Protein AF-A0A7V9LES1-F1 (afdb_monomer_lite)

Sequence (622 aa):
FSCVSGSADISASIRGNYKKPTYEASLALQRIELTPVGGDDTILEASSGLVKLANGSLGFTNVKVRVRDTHRDAAGSSPTGGKGGATPNATSCAGRQRGTAKDEAGELFIKGNIELDGLTPKSWALLVEGKLAGKMLGLLAKDQISQAPGLATIQGDLQLTGKGPRPTIAGTLVFDPPPPCGPDAAEGVECRKPGEQPRPITILPRLLRKEIAITGGTIEIETETANDQRAYKVTVVRDVQMSIGGEGTVTVLENGFVELRDGNPAKLNLRLDADSLAYQQPGKLDVLVNAKRVSISRRDEHANLEVSGRISVIDGFYRQDFEITEGIRSLGSNAPPVTPVWDASSLLGNAELSLLLDVRKFALKSNITSIDMSGENIVLTETPRDPRLSGSIRVDRGTFKLPGMRARFTRSGGQINFSRDQKAANPDLRVTSEADYRDLSGQDHVITLTIEGNVDALKWDLRTSTGYNKSQTVSLLLLGRNPEQLRRSLGDQILGSNINTIDPTTNPTQGFADQIVKDLAGDWVSDLLENSLTRVTGLDVLRLDVGFGSIGLRAEKRALENMNLIGNYEQTIRGNTVNVRGELKTTYDISVQGGYLGKNFNDPAEQDISDVSVKTVFRLLP

Radius of gyration: 39.77 Å; chains: 1; bounding box: 100×63×110 Å

Structure (mmCIF, N/CA/C/O backbone):
data_AF-A0A7V9LES1-F1
#
_entry.id   AF-A0A7V9LES1-F1
#
loop_
_atom_site.group_PDB
_atom_site.id
_atom_site.type_symbol
_atom_site.label_atom_id
_atom_site.label_alt_id
_atom_site.label_comp_id
_atom_site.label_asym_id
_atom_site.label_entity_id
_atom_site.label_seq_id
_atom_site.pdbx_PDB_ins_code
_atom_site.Cartn_x
_atom_site.Cartn_y
_atom_site.Cartn_z
_atom_site.occupancy
_atom_site.B_iso_or_equiv
_atom_site.auth_seq_id
_atom_site.auth_comp_id
_atom_site.auth_asym_id
_atom_site.auth_atom_id
_atom_site.pdbx_PDB_model_num
ATOM 1 N N . PHE A 1 1 ? -1.735 -12.755 31.430 1.00 79.56 1 PHE A N 1
ATOM 2 C CA . PHE A 1 1 ? -0.928 -11.586 31.831 1.00 79.56 1 PHE A CA 1
ATOM 3 C C . PHE A 1 1 ? 0.418 -12.081 32.329 1.00 79.56 1 PHE A C 1
ATOM 5 O O . PHE A 1 1 ? 0.445 -13.134 32.955 1.00 79.56 1 PHE A O 1
ATOM 12 N N . SER A 1 2 ? 1.510 -11.397 31.989 1.00 85.56 2 SER A N 1
ATOM 13 C CA . SER A 1 2 ? 2.863 -11.701 32.478 1.00 85.56 2 SER A CA 1
ATOM 14 C C . SER A 1 2 ? 3.075 -11.181 33.900 1.00 85.56 2 SER A C 1
ATOM 16 O O . SER A 1 2 ? 3.850 -11.761 34.653 1.00 85.56 2 SER A O 1
ATOM 18 N N . CYS A 1 3 ? 2.351 -10.126 34.283 1.00 88.25 3 CYS A N 1
ATOM 19 C CA . CYS A 1 3 ? 2.386 -9.560 35.623 1.00 88.25 3 CYS A CA 1
ATOM 20 C C . CYS A 1 3 ? 1.025 -8.970 36.013 1.00 88.25 3 CYS A C 1
ATOM 22 O O . CYS A 1 3 ? 0.294 -8.454 35.163 1.00 88.25 3 CYS A O 1
ATOM 24 N N . VAL A 1 4 ? 0.691 -9.073 37.299 1.00 91.31 4 VAL A N 1
ATOM 25 C CA . VAL A 1 4 ? -0.480 -8.457 37.932 1.00 91.31 4 VAL A CA 1
ATOM 26 C C . VAL A 1 4 ? -0.009 -7.849 39.250 1.00 91.31 4 VAL A C 1
ATOM 28 O O . VAL A 1 4 ? 0.558 -8.561 40.076 1.00 91.31 4 VAL A O 1
ATOM 31 N N . SER A 1 5 ? -0.227 -6.553 39.462 1.00 92.50 5 SER A N 1
ATOM 32 C CA . SER A 1 5 ? 0.110 -5.880 40.725 1.00 92.50 5 SER A CA 1
ATOM 33 C C . SER A 1 5 ? -0.943 -4.848 41.090 1.00 92.50 5 SER A C 1
ATOM 35 O O . SER A 1 5 ? -1.530 -4.245 40.202 1.00 92.50 5 SER A O 1
ATOM 37 N N . GLY A 1 6 ? -1.196 -4.625 42.377 1.00 91.69 6 GLY A N 1
ATOM 38 C CA . GLY A 1 6 ? -2.201 -3.651 42.785 1.00 91.69 6 GLY A CA 1
ATOM 39 C C . GLY A 1 6 ? -2.835 -3.922 44.138 1.00 91.69 6 GLY A C 1
ATOM 40 O O . GLY A 1 6 ? -2.433 -4.843 44.848 1.00 91.69 6 GLY A O 1
ATOM 41 N N . SER A 1 7 ? -3.850 -3.125 44.464 1.00 93.06 7 SER A N 1
ATOM 42 C CA . SER A 1 7 ? -4.723 -3.332 45.620 1.00 93.06 7 SER A CA 1
ATOM 43 C C . SER A 1 7 ? -6.195 -3.290 45.213 1.00 93.06 7 SER A C 1
ATOM 45 O O . SER A 1 7 ? -6.612 -2.538 44.323 1.00 93.06 7 SER A O 1
ATOM 47 N N . ALA A 1 8 ? -6.984 -4.131 45.875 1.00 94.75 8 ALA A N 1
ATOM 48 C CA . ALA A 1 8 ? -8.431 -4.151 45.775 1.00 94.75 8 ALA A CA 1
ATOM 49 C C . ALA A 1 8 ? -9.022 -4.718 47.068 1.00 94.75 8 ALA A C 1
ATOM 51 O O . ALA A 1 8 ? -8.454 -5.642 47.655 1.00 94.75 8 ALA A O 1
ATOM 52 N N . ASP A 1 9 ? -10.163 -4.179 47.485 1.00 95.38 9 ASP A N 1
ATOM 53 C CA . ASP A 1 9 ? -10.873 -4.664 48.663 1.00 95.38 9 ASP A CA 1
ATOM 54 C C . ASP A 1 9 ? -11.850 -5.757 48.242 1.00 95.38 9 ASP A C 1
ATOM 56 O O . ASP A 1 9 ? -12.701 -5.550 47.373 1.00 95.38 9 ASP A O 1
ATOM 60 N N . ILE A 1 10 ? -11.717 -6.933 48.854 1.00 95.81 10 ILE A N 1
ATOM 61 C CA . ILE A 1 10 ? -12.559 -8.094 48.572 1.00 95.81 10 ILE A CA 1
ATOM 62 C C . ILE A 1 10 ? -13.526 -8.279 49.733 1.00 95.81 10 ILE A C 1
ATOM 64 O O . ILE A 1 10 ? -13.107 -8.452 50.876 1.00 95.81 10 ILE A O 1
ATOM 68 N N . SER A 1 11 ? -14.821 -8.320 49.437 1.00 95.88 11 SER A N 1
ATOM 69 C CA . SER A 1 11 ? -15.821 -8.843 50.366 1.00 95.88 11 SER A CA 1
ATOM 70 C C . SER A 1 11 ? -16.558 -10.004 49.715 1.00 95.88 11 SER A C 1
ATOM 72 O O . SER A 1 11 ? -16.979 -9.915 48.566 1.00 95.88 11 SER A O 1
ATOM 74 N N . ALA A 1 12 ? -16.690 -11.117 50.431 1.00 96.00 12 ALA A N 1
ATOM 75 C CA . ALA A 1 12 ? -17.382 -12.301 49.945 1.00 96.00 12 ALA A CA 1
ATOM 76 C C . ALA A 1 12 ? -18.322 -12.835 51.024 1.00 96.00 12 ALA A C 1
ATOM 78 O O . ALA A 1 12 ? -17.980 -12.864 52.206 1.00 96.00 12 ALA A O 1
ATOM 79 N N . SER A 1 13 ? -19.511 -13.263 50.618 1.00 95.94 13 SER A N 1
ATOM 80 C CA . SER A 1 13 ? -20.484 -13.902 51.489 1.00 95.94 13 SER A CA 1
ATOM 81 C C . SER A 1 13 ? -21.188 -15.044 50.767 1.00 95.94 13 SER A C 1
ATOM 83 O O . SER A 1 13 ? -21.475 -14.978 49.572 1.00 95.94 13 SER A O 1
ATOM 85 N N . ILE A 1 14 ? -21.459 -16.108 51.516 1.00 94.19 14 ILE A N 1
ATOM 86 C CA . ILE A 1 14 ? -22.235 -17.257 51.060 1.00 94.19 14 ILE A CA 1
ATOM 87 C C . ILE A 1 14 ? -23.409 -17.395 52.024 1.00 94.19 14 ILE A C 1
ATOM 89 O O . ILE A 1 14 ? -23.234 -17.375 53.242 1.00 94.19 14 ILE A O 1
ATOM 93 N N . ARG A 1 15 ? -24.617 -17.487 51.477 1.00 93.94 15 ARG A N 1
ATOM 94 C CA . ARG A 1 15 ? -25.880 -17.623 52.213 1.00 93.94 15 ARG A CA 1
ATOM 95 C C . ARG A 1 15 ? -26.732 -18.725 51.572 1.00 93.94 15 ARG A C 1
ATOM 97 O O . ARG A 1 15 ? -26.421 -19.200 50.484 1.00 93.94 15 ARG A O 1
ATOM 104 N N . GLY A 1 16 ? -27.820 -19.126 52.226 1.00 92.50 16 GLY A N 1
ATOM 105 C CA . GLY A 1 16 ? -28.780 -20.097 51.682 1.00 92.50 16 GLY A CA 1
ATOM 106 C C . GLY A 1 16 ? -28.522 -21.554 52.084 1.00 92.50 16 GLY A C 1
ATOM 107 O O . GLY A 1 16 ? -27.711 -21.850 52.957 1.00 92.50 16 GLY A O 1
ATOM 108 N N . ASN A 1 17 ? -29.278 -22.474 51.479 1.00 92.81 17 ASN A N 1
ATOM 109 C CA . ASN A 1 17 ? -29.190 -23.913 51.751 1.00 92.81 17 ASN A CA 1
ATOM 110 C C . ASN A 1 17 ? -28.048 -24.539 50.933 1.00 92.81 17 ASN A C 1
ATOM 112 O O . ASN A 1 17 ? -27.853 -24.167 49.781 1.00 92.81 17 ASN A O 1
ATOM 116 N N . TYR A 1 18 ? -27.371 -25.551 51.481 1.00 88.06 18 TYR A N 1
ATOM 117 C CA . TYR A 1 18 ? -26.349 -26.359 50.802 1.00 88.06 18 TYR A CA 1
ATOM 118 C C . TYR A 1 18 ? -26.732 -26.820 49.381 1.00 88.06 18 TYR A C 1
ATOM 120 O O . TYR A 1 18 ? -25.879 -26.887 48.504 1.00 88.06 18 TYR A O 1
ATOM 128 N N . LYS A 1 19 ? -28.017 -27.098 49.117 1.00 91.25 19 LYS A N 1
ATOM 129 C CA . LYS A 1 19 ? -28.494 -27.500 47.779 1.00 91.25 19 LYS A CA 1
ATOM 130 C C . LYS A 1 19 ? -28.559 -26.352 46.760 1.00 91.25 19 LYS A C 1
ATOM 132 O O . LYS A 1 19 ? -28.609 -26.620 45.565 1.00 91.25 19 LYS A O 1
ATOM 137 N N . LYS A 1 20 ? -28.639 -25.100 47.221 1.00 89.06 20 LYS A N 1
ATOM 138 C CA . LYS A 1 20 ? -28.761 -23.876 46.409 1.00 89.06 20 LYS A CA 1
ATOM 139 C C . LYS A 1 20 ? -28.108 -22.695 47.151 1.00 89.06 20 LYS A C 1
ATOM 141 O O . LYS A 1 20 ? -28.832 -21.818 47.635 1.00 89.06 20 LYS A O 1
ATOM 146 N N . PRO A 1 21 ? -26.773 -22.690 47.317 1.00 90.75 21 PRO A N 1
ATOM 147 C CA . PRO A 1 21 ? -26.095 -21.585 47.974 1.00 90.75 21 PRO A CA 1
ATOM 148 C C . PRO A 1 21 ? -26.205 -20.332 47.100 1.00 90.75 21 PRO A C 1
ATOM 150 O O . PRO A 1 21 ? -25.960 -20.374 45.896 1.00 90.75 21 PRO A O 1
ATOM 153 N N . THR A 1 22 ? -26.562 -19.209 47.709 1.00 92.75 22 THR A N 1
ATOM 154 C CA . THR A 1 22 ? -26.436 -17.881 47.107 1.00 92.75 22 THR A CA 1
ATOM 155 C C . THR A 1 22 ? -25.081 -17.323 47.498 1.00 92.75 22 THR A C 1
ATOM 157 O O . THR A 1 22 ? -24.788 -17.210 48.690 1.00 92.75 22 THR A O 1
ATOM 160 N N . TYR A 1 23 ? -24.258 -16.983 46.519 1.00 93.75 23 TYR A N 1
ATOM 161 C CA . TYR A 1 23 ? -22.943 -16.405 46.754 1.00 93.75 23 TYR A CA 1
ATOM 162 C C . TYR A 1 23 ? -22.883 -15.002 46.168 1.00 93.75 23 TYR A C 1
ATOM 164 O O . TYR A 1 23 ? -23.429 -14.724 45.097 1.00 93.75 23 TYR A O 1
ATOM 172 N N . GLU A 1 24 ? -22.205 -14.128 46.893 1.00 96.00 24 GLU A N 1
ATOM 173 C CA . GLU A 1 24 ? -21.957 -12.749 46.515 1.00 96.00 24 GLU A CA 1
ATOM 174 C C . GLU A 1 24 ? -20.509 -12.422 46.863 1.00 96.00 24 GLU A C 1
ATOM 176 O O . GLU A 1 24 ? -20.100 -12.556 48.013 1.00 96.00 24 GLU A O 1
ATOM 181 N N . ALA A 1 25 ? -19.731 -12.002 45.876 1.00 96.50 25 ALA A N 1
ATOM 182 C CA . ALA A 1 25 ? -18.407 -11.443 46.057 1.00 96.50 25 ALA A CA 1
ATOM 183 C C . ALA A 1 25 ? -18.361 -10.067 45.395 1.00 96.50 25 ALA A C 1
ATOM 185 O O . ALA A 1 25 ? -18.914 -9.868 44.316 1.00 96.50 25 ALA A O 1
ATOM 186 N N . SER A 1 26 ? -17.710 -9.107 46.031 1.00 95.75 26 SER A N 1
ATOM 187 C CA . SER A 1 26 ? -17.464 -7.793 45.462 1.00 95.75 26 SER A CA 1
ATOM 188 C C . SER A 1 26 ? -15.995 -7.428 45.614 1.00 95.75 26 SER A C 1
ATOM 190 O O . SER A 1 26 ? -15.358 -7.748 46.618 1.00 95.75 26 SER A O 1
ATOM 192 N N . LEU A 1 27 ? -15.468 -6.811 44.567 1.00 95.88 27 LEU A N 1
ATOM 193 C CA . LEU A 1 27 ? -14.090 -6.396 44.410 1.00 95.88 27 LEU A CA 1
ATOM 194 C C . LEU A 1 27 ? -14.106 -4.895 44.119 1.00 95.88 27 LEU A C 1
ATOM 196 O O . LEU A 1 27 ? -14.433 -4.477 43.005 1.00 95.88 27 LEU A O 1
ATOM 200 N N . ALA A 1 28 ? -13.799 -4.087 45.130 1.00 96.31 28 ALA A N 1
ATOM 201 C CA . ALA A 1 28 ? -13.629 -2.651 44.965 1.00 96.31 28 ALA A CA 1
ATOM 202 C C . ALA A 1 28 ? -12.195 -2.380 44.499 1.00 96.31 28 ALA A C 1
ATOM 204 O O . ALA A 1 28 ? -11.227 -2.606 45.228 1.00 96.31 28 ALA A O 1
ATOM 205 N N . LEU A 1 29 ? -12.060 -1.942 43.251 1.00 95.00 29 LEU A N 1
ATOM 206 C CA . LEU A 1 29 ? -10.777 -1.699 42.607 1.00 95.00 29 LEU A CA 1
ATOM 207 C C . LEU A 1 29 ? -10.200 -0.378 43.115 1.00 95.00 29 LEU A C 1
ATOM 209 O O . LEU A 1 29 ? -10.855 0.659 43.004 1.00 95.00 29 LEU A O 1
ATOM 213 N N . GLN A 1 30 ? -8.975 -0.407 43.639 1.00 93.06 30 GLN A N 1
ATOM 214 C CA . GLN A 1 30 ? -8.244 0.811 44.002 1.00 93.06 30 GLN A CA 1
ATOM 215 C C . GLN A 1 30 ? -7.200 1.153 42.940 1.00 93.06 30 GLN A C 1
ATOM 217 O O . GLN A 1 30 ? -7.113 2.294 42.505 1.00 93.06 30 GLN A O 1
ATOM 222 N N . ARG A 1 31 ? -6.403 0.162 42.526 1.00 92.94 31 ARG A N 1
ATOM 223 C CA . ARG A 1 31 ? -5.469 0.256 41.399 1.00 92.94 31 ARG A CA 1
ATOM 224 C C . ARG A 1 31 ? -4.948 -1.135 41.086 1.00 92.94 31 ARG A C 1
ATOM 226 O O . ARG A 1 31 ? -4.116 -1.640 41.833 1.00 92.94 31 ARG A O 1
ATOM 233 N N . ILE A 1 32 ? -5.423 -1.748 40.008 1.00 93.81 32 ILE A N 1
ATOM 234 C CA . ILE A 1 32 ? -4.890 -3.022 39.513 1.00 93.81 32 ILE A CA 1
ATOM 235 C C . ILE A 1 32 ? -4.183 -2.773 38.190 1.00 93.81 32 ILE A C 1
ATOM 237 O O . ILE A 1 32 ? -4.807 -2.335 37.236 1.00 93.81 32 ILE A O 1
ATOM 241 N N . GLU A 1 33 ? -2.899 -3.081 38.126 1.00 93.56 33 GLU A N 1
ATOM 242 C CA . GLU A 1 33 ? -2.071 -3.028 36.927 1.00 93.56 33 GLU A CA 1
ATOM 243 C C . GLU A 1 33 ? -1.870 -4.440 36.378 1.00 93.56 33 GLU A C 1
ATOM 245 O O . GLU A 1 33 ? -1.522 -5.369 37.111 1.00 93.56 33 GLU A O 1
ATOM 250 N N . LEU A 1 34 ? -2.090 -4.592 35.077 1.00 91.88 34 LEU A N 1
ATOM 251 C CA . LEU A 1 34 ? -1.983 -5.840 34.340 1.00 91.88 34 LEU A CA 1
ATOM 252 C C . LEU A 1 34 ? -1.046 -5.636 33.149 1.00 91.88 34 LEU A C 1
ATOM 254 O O . LEU A 1 34 ? -1.276 -4.757 32.319 1.00 91.88 34 LEU A O 1
ATOM 258 N N . THR A 1 35 ? -0.038 -6.494 33.021 1.00 89.38 35 THR A N 1
ATOM 259 C CA . THR A 1 35 ? 0.857 -6.519 31.855 1.00 89.38 35 THR A CA 1
ATOM 260 C C . THR A 1 35 ? 0.488 -7.711 30.967 1.00 89.38 35 THR A C 1
ATOM 262 O O . THR A 1 35 ? 0.528 -8.859 31.430 1.00 89.38 35 THR A O 1
ATOM 265 N N . PRO A 1 36 ? 0.049 -7.506 29.713 1.00 85.00 36 PRO A N 1
ATOM 266 C CA . PRO A 1 36 ? -0.271 -8.591 28.789 1.00 85.00 36 PRO A CA 1
ATOM 267 C C . PRO A 1 36 ? 0.959 -9.452 28.481 1.00 85.00 36 PRO A C 1
ATOM 269 O O . PRO A 1 36 ? 2.089 -8.975 28.478 1.00 85.00 36 PRO A O 1
ATOM 272 N N . VAL A 1 37 ? 0.750 -10.740 28.196 1.00 81.25 37 VAL A N 1
ATOM 273 C CA . VAL A 1 37 ? 1.850 -11.601 27.725 1.00 81.25 37 VAL A CA 1
ATOM 274 C C . VAL A 1 37 ? 2.182 -11.200 26.287 1.00 81.25 37 VAL A C 1
ATOM 276 O O . VAL A 1 37 ? 1.292 -11.227 25.441 1.00 81.25 37 VAL A O 1
ATOM 279 N N . GLY A 1 38 ? 3.438 -10.832 26.017 1.00 72.50 38 GLY A N 1
ATOM 280 C CA . GLY A 1 38 ? 3.902 -10.400 24.692 1.00 72.50 38 GLY A CA 1
ATOM 281 C C . GLY A 1 38 ? 3.600 -8.938 24.340 1.00 72.50 38 GLY A C 1
ATOM 282 O O . GLY A 1 38 ? 3.850 -8.530 23.210 1.00 72.50 38 GLY A O 1
ATOM 283 N N . GLY A 1 39 ? 3.055 -8.162 25.282 1.00 64.25 39 GLY A N 1
ATOM 284 C CA . GLY A 1 39 ? 2.928 -6.710 25.178 1.00 64.25 39 GLY A CA 1
ATOM 285 C C . GLY A 1 39 ? 3.925 -6.059 26.122 1.00 64.25 39 GLY A C 1
ATOM 286 O O . GLY A 1 39 ? 3.520 -5.593 27.184 1.00 64.25 39 GLY A O 1
ATOM 287 N N . ASP A 1 40 ? 5.209 -6.081 25.762 1.00 65.12 40 ASP A N 1
ATOM 288 C CA . ASP A 1 40 ? 6.306 -5.740 26.682 1.00 65.12 40 ASP A CA 1
ATOM 289 C C . ASP A 1 40 ? 6.214 -4.304 27.238 1.00 65.12 40 ASP A C 1
ATOM 291 O O . ASP A 1 40 ? 6.753 -4.039 28.308 1.00 65.12 40 ASP A O 1
ATOM 295 N N . ASP A 1 41 ? 5.435 -3.424 26.591 1.00 77.69 41 ASP A N 1
ATOM 296 C CA . ASP A 1 41 ? 5.307 -2.007 26.958 1.00 77.69 41 ASP A CA 1
ATOM 297 C C . ASP A 1 41 ? 3.871 -1.509 27.219 1.00 77.69 41 ASP A C 1
ATOM 299 O O . ASP A 1 41 ? 3.626 -0.304 27.274 1.00 77.69 41 ASP A O 1
ATOM 303 N N . THR A 1 42 ? 2.878 -2.397 27.343 1.00 85.00 42 THR A N 1
ATOM 304 C CA . THR A 1 42 ? 1.486 -1.977 27.613 1.00 85.00 42 THR A CA 1
ATOM 305 C C . THR A 1 42 ? 1.060 -2.367 29.021 1.00 85.00 42 THR A C 1
ATOM 307 O O . THR A 1 42 ? 1.076 -3.544 29.375 1.00 85.00 42 THR A O 1
ATOM 310 N N . ILE A 1 43 ? 0.618 -1.393 29.816 1.00 89.19 43 ILE A N 1
ATOM 311 C CA . ILE A 1 43 ? 0.025 -1.630 31.137 1.00 89.19 43 ILE A CA 1
ATOM 312 C C . ILE A 1 43 ? -1.461 -1.294 31.071 1.00 89.19 43 ILE A C 1
ATOM 314 O O . ILE A 1 43 ? -1.840 -0.167 30.762 1.00 89.19 43 ILE A O 1
ATOM 318 N N . LEU A 1 44 ? -2.314 -2.262 31.397 1.00 91.75 44 LEU A N 1
ATOM 319 C CA . LEU A 1 44 ? -3.731 -2.016 31.640 1.00 91.75 44 LEU A CA 1
ATOM 320 C C . LEU A 1 44 ? -3.917 -1.740 33.131 1.00 91.75 44 LEU A C 1
ATOM 322 O O . LEU A 1 44 ? -3.652 -2.603 33.961 1.00 91.75 44 LEU A O 1
ATOM 326 N N . GLU A 1 45 ? -4.365 -0.545 33.482 1.00 93.44 45 GLU A N 1
ATOM 327 C CA . GLU A 1 45 ? -4.618 -0.127 34.856 1.00 93.44 45 GLU A CA 1
ATOM 328 C C . GLU A 1 45 ? -6.124 0.010 35.091 1.00 93.44 45 GLU A C 1
ATOM 330 O O . GLU A 1 45 ? -6.758 0.936 34.596 1.00 93.44 45 GLU A O 1
ATOM 335 N N . ALA A 1 46 ? -6.710 -0.864 35.900 1.00 94.06 46 ALA A N 1
ATOM 336 C CA . ALA A 1 46 ? -8.0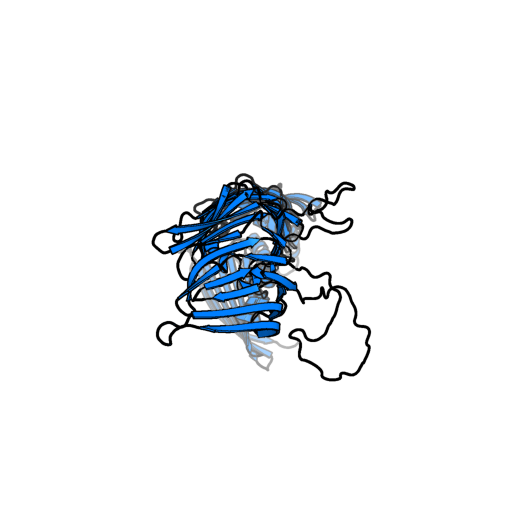44 -0.652 36.440 1.00 94.06 46 ALA A CA 1
ATOM 337 C C . ALA A 1 46 ? -7.943 0.256 37.679 1.00 94.06 46 ALA A C 1
ATOM 339 O O . ALA A 1 46 ? -7.620 -0.204 38.778 1.00 94.06 46 ALA A O 1
ATOM 340 N N . SER A 1 47 ? -8.149 1.562 37.487 1.00 91.25 47 SER A N 1
ATOM 341 C CA . SER A 1 47 ? -7.864 2.590 38.499 1.00 91.25 47 SER A CA 1
ATOM 342 C C . SER A 1 47 ? -8.978 2.788 39.525 1.00 91.25 47 SER A C 1
ATOM 344 O O . SER A 1 47 ? -8.758 3.431 40.540 1.00 91.25 47 SER A O 1
ATOM 346 N N . SER A 1 48 ? -10.199 2.346 39.226 1.00 94.81 48 SER A N 1
ATOM 347 C CA . SER A 1 48 ? -11.338 2.458 40.141 1.00 94.81 48 SER A CA 1
ATOM 348 C C . SER A 1 48 ? -12.520 1.622 39.661 1.00 94.81 48 SER A C 1
ATOM 350 O O . SER A 1 48 ? -12.566 1.200 38.504 1.00 94.81 48 SER A O 1
ATOM 352 N N . GLY A 1 49 ? -13.509 1.458 40.535 1.00 94.88 49 GLY A N 1
ATOM 353 C CA . GLY A 1 49 ? -14.813 0.877 40.221 1.00 94.88 49 GLY A CA 1
ATOM 354 C C . GLY A 1 49 ? -15.109 -0.369 41.042 1.00 94.88 49 GLY A C 1
ATOM 355 O O . GLY A 1 49 ? -14.278 -0.835 41.821 1.00 94.88 49 GLY A O 1
ATOM 356 N N . LEU A 1 50 ? -16.316 -0.899 40.877 1.00 96.31 50 LEU A N 1
ATOM 357 C CA . LEU A 1 50 ? -16.775 -2.086 41.590 1.00 96.31 50 LEU A CA 1
ATOM 358 C C . LEU A 1 50 ? -17.030 -3.217 40.598 1.00 96.31 50 LEU A C 1
ATOM 360 O O . LEU A 1 50 ? -17.798 -3.050 39.650 1.00 96.31 50 LEU A O 1
ATOM 364 N N . VAL A 1 51 ? -16.422 -4.373 40.852 1.00 96.50 51 VAL A N 1
ATOM 365 C CA . VAL A 1 51 ? -16.748 -5.629 40.171 1.00 96.50 51 VAL A CA 1
ATOM 366 C C . VAL A 1 51 ? -17.485 -6.520 41.161 1.00 96.50 51 VAL A C 1
ATOM 368 O O . VAL A 1 51 ? -16.986 -6.780 42.253 1.00 96.50 51 VAL A O 1
ATOM 371 N N . LYS A 1 52 ? -18.681 -6.985 40.812 1.00 96.69 52 LYS A N 1
ATOM 372 C CA . LYS A 1 52 ? -19.544 -7.766 41.702 1.00 96.69 52 LYS A CA 1
ATOM 373 C C . LYS A 1 52 ? -19.922 -9.089 41.053 1.00 96.69 52 LYS A C 1
ATOM 375 O O . LYS A 1 52 ? -20.580 -9.093 40.027 1.00 96.69 52 LYS A O 1
ATOM 380 N N . LEU A 1 53 ? -19.559 -10.207 41.668 1.00 96.00 53 LEU A N 1
ATOM 381 C CA . LEU A 1 53 ? -20.020 -11.540 41.296 1.00 96.00 53 LEU A CA 1
ATOM 382 C C . LEU A 1 53 ? -21.184 -11.940 42.209 1.00 96.00 53 LEU A C 1
ATOM 384 O O . LEU A 1 53 ? -20.977 -12.150 43.399 1.00 96.00 53 LEU A O 1
ATOM 388 N N . ALA A 1 54 ? -22.396 -12.076 41.682 1.00 95.38 54 ALA A N 1
ATOM 389 C CA . ALA A 1 54 ? -23.556 -12.508 42.457 1.00 95.38 54 ALA A CA 1
ATOM 390 C C . ALA A 1 54 ? -24.397 -13.513 41.669 1.00 95.38 54 ALA A C 1
ATOM 392 O O . ALA A 1 54 ? -24.846 -13.209 40.567 1.00 95.38 54 ALA A O 1
ATOM 393 N N . ASN A 1 55 ? -24.620 -14.700 42.244 1.00 92.00 55 ASN A N 1
ATOM 394 C CA . ASN A 1 55 ? -25.505 -15.739 41.693 1.00 92.00 55 ASN A CA 1
ATOM 395 C C . ASN A 1 55 ? -25.268 -16.039 40.198 1.00 92.00 55 ASN A C 1
ATOM 397 O O . ASN A 1 55 ? -26.211 -16.132 39.415 1.00 92.00 55 ASN A O 1
ATOM 401 N N . GLY A 1 56 ? -24.000 -16.153 39.800 1.00 92.94 56 GLY A N 1
ATOM 402 C CA . GLY A 1 56 ? -23.624 -16.425 38.412 1.00 92.94 56 GLY A CA 1
ATOM 403 C C . GLY A 1 56 ? -23.665 -15.205 37.494 1.00 92.94 56 GLY A C 1
ATOM 404 O O . GLY A 1 56 ? -23.640 -15.379 36.292 1.00 92.94 56 GLY A O 1
ATOM 405 N N . SER A 1 57 ? -23.714 -13.975 38.005 1.00 95.75 57 SER A N 1
ATOM 406 C CA . SER A 1 57 ? -23.586 -12.756 37.196 1.00 95.75 57 SER A CA 1
ATOM 407 C C . SER A 1 57 ? -22.414 -11.909 37.675 1.00 95.75 57 SER A C 1
ATOM 409 O O . SER A 1 57 ? -22.233 -11.733 38.878 1.00 95.75 57 SER A O 1
ATOM 411 N N . LEU A 1 58 ? -21.617 -11.400 36.739 1.00 96.69 58 LEU A N 1
ATOM 412 C CA . LEU A 1 58 ? -20.502 -10.490 36.962 1.00 96.69 58 LEU A CA 1
ATOM 413 C C . LEU A 1 58 ? -20.916 -9.072 36.546 1.00 96.69 58 LEU A C 1
ATOM 415 O O . LEU A 1 58 ? -20.971 -8.756 35.361 1.00 96.69 58 LEU A O 1
ATOM 419 N N . GLY A 1 59 ? -21.236 -8.226 37.520 1.00 96.19 59 GLY A N 1
ATOM 420 C CA . GLY A 1 59 ? -21.586 -6.821 37.340 1.00 96.19 59 GLY A CA 1
ATOM 421 C C . GLY A 1 59 ? -20.377 -5.891 37.433 1.00 96.19 59 GLY A C 1
ATOM 422 O O . GLY A 1 59 ? -19.484 -6.097 38.253 1.00 96.19 59 GLY A O 1
ATOM 423 N N . PHE A 1 60 ? -20.390 -4.837 36.626 1.00 97.25 60 PHE A N 1
ATOM 424 C CA . PHE A 1 60 ? -19.395 -3.773 36.568 1.00 97.25 60 PHE A CA 1
ATOM 425 C C . PHE A 1 60 ? -20.091 -2.443 36.856 1.00 97.25 60 PHE A C 1
ATOM 427 O O . PHE A 1 60 ? -21.062 -2.073 36.194 1.00 97.25 60 PHE A O 1
ATOM 434 N N . THR A 1 61 ? -19.608 -1.708 37.853 1.00 96.56 61 THR A N 1
ATOM 435 C CA . THR A 1 61 ? -20.116 -0.374 38.186 1.00 96.56 61 THR A CA 1
ATOM 436 C C . THR A 1 61 ? -18.976 0.627 38.110 1.00 96.56 61 THR A C 1
ATOM 438 O O . THR A 1 61 ? -18.120 0.669 38.995 1.00 96.56 61 THR A O 1
ATOM 441 N N . ASN A 1 62 ? -18.984 1.428 37.039 1.00 93.56 62 ASN A N 1
ATOM 442 C CA . ASN A 1 62 ? -18.005 2.482 36.767 1.00 93.56 62 ASN A CA 1
ATOM 443 C C . ASN A 1 62 ? -16.558 1.979 36.853 1.00 93.56 62 ASN A C 1
ATOM 445 O O . ASN A 1 62 ? -15.700 2.615 37.469 1.00 93.56 62 ASN A O 1
ATOM 449 N N . VAL A 1 63 ? -16.295 0.808 36.265 1.00 96.12 63 VAL A N 1
ATOM 450 C CA . VAL A 1 63 ? -14.939 0.266 36.208 1.00 96.12 63 VAL A CA 1
ATOM 451 C C . VAL A 1 63 ? -14.144 1.082 35.208 1.00 96.12 63 VAL A C 1
ATOM 453 O O . VAL A 1 63 ? -14.437 1.082 34.016 1.00 96.12 63 VAL A O 1
ATOM 456 N N . LYS A 1 64 ? -13.155 1.804 35.720 1.00 95.88 64 LYS A N 1
ATOM 457 C CA . LYS A 1 64 ? -12.310 2.696 34.941 1.00 95.88 64 LYS A CA 1
ATOM 458 C C . LYS A 1 64 ? -11.024 1.976 34.583 1.00 95.88 64 LYS A C 1
ATOM 460 O O . LYS A 1 64 ? -10.236 1.648 35.471 1.00 95.88 64 LYS A O 1
ATOM 465 N N . VAL A 1 65 ? -10.821 1.743 33.293 1.00 94.75 65 VAL A N 1
ATOM 466 C CA . VAL A 1 65 ? -9.640 1.076 32.746 1.00 94.75 65 VAL A CA 1
ATOM 467 C C . VAL A 1 65 ? -8.820 2.090 31.971 1.00 94.75 65 VAL A C 1
ATOM 469 O O . VAL A 1 65 ? -9.331 2.777 31.093 1.00 94.75 65 VAL A O 1
ATOM 472 N N . ARG A 1 66 ? -7.537 2.180 32.295 1.00 93.38 66 ARG A N 1
ATOM 473 C CA . ARG A 1 66 ? -6.556 3.012 31.616 1.00 93.38 66 ARG A CA 1
ATOM 474 C C . ARG A 1 66 ? -5.551 2.144 30.887 1.00 93.38 66 ARG A C 1
ATOM 476 O O . ARG A 1 66 ? -5.112 1.133 31.422 1.00 93.38 66 ARG A O 1
ATOM 483 N N . VAL A 1 67 ? -5.162 2.544 29.687 1.00 89.94 67 VAL A N 1
ATOM 484 C CA . VAL A 1 67 ? -4.110 1.870 28.916 1.00 89.94 67 VAL A CA 1
ATOM 485 C C . VAL A 1 67 ? -2.883 2.763 28.930 1.00 89.94 67 VAL A C 1
ATOM 487 O O . VAL A 1 67 ? -2.898 3.796 28.278 1.00 89.94 67 VAL A O 1
ATOM 490 N N . ARG A 1 68 ? -1.844 2.405 29.684 1.00 86.31 68 ARG A N 1
ATOM 491 C CA . ARG A 1 68 ? -0.589 3.164 29.746 1.00 86.31 68 ARG A CA 1
ATOM 492 C C . ARG A 1 68 ? 0.479 2.548 28.856 1.00 86.31 68 ARG A C 1
ATOM 494 O O . ARG A 1 68 ? 0.579 1.324 28.747 1.00 86.31 68 ARG A O 1
ATOM 501 N N . ASP A 1 69 ? 1.299 3.424 28.291 1.00 74.56 69 ASP A N 1
ATOM 502 C CA . ASP A 1 69 ? 2.524 3.073 27.588 1.00 74.56 69 ASP A CA 1
ATOM 503 C C . ASP A 1 69 ? 3.740 3.289 28.486 1.00 74.56 69 ASP A C 1
ATOM 505 O O . ASP A 1 69 ? 3.914 4.374 29.039 1.00 74.56 69 ASP A O 1
ATOM 509 N N . THR A 1 70 ? 4.593 2.278 28.616 1.00 69.88 70 THR A N 1
ATOM 510 C CA . THR A 1 70 ? 5.888 2.426 29.292 1.00 69.88 70 THR A CA 1
ATOM 511 C C . THR A 1 70 ? 7.037 2.731 28.340 1.00 69.88 70 THR A C 1
ATOM 513 O O . THR A 1 70 ? 8.134 3.036 28.818 1.00 69.88 70 THR A O 1
ATOM 516 N N . HIS A 1 71 ? 6.819 2.682 27.021 1.00 65.12 71 HIS A N 1
ATOM 517 C CA . HIS A 1 71 ? 7.860 2.978 26.048 1.00 65.12 71 HIS A CA 1
ATOM 518 C C . HIS A 1 71 ? 8.188 4.474 26.076 1.00 65.12 71 HIS A C 1
ATOM 520 O O . HIS A 1 71 ? 7.425 5.337 25.654 1.00 65.12 71 HIS A O 1
ATOM 526 N N . ARG A 1 72 ? 9.347 4.791 26.645 1.00 57.22 72 ARG A N 1
ATOM 527 C CA . ARG A 1 72 ? 9.897 6.143 26.680 1.00 57.22 72 ARG A CA 1
ATOM 528 C C . ARG A 1 72 ? 10.370 6.483 25.268 1.00 57.22 72 ARG A C 1
ATOM 530 O O . ARG A 1 72 ? 11.152 5.710 24.723 1.00 57.22 72 ARG A O 1
ATOM 537 N N . ASP A 1 73 ? 9.969 7.630 24.717 1.00 53.56 73 ASP A N 1
ATOM 538 C CA . ASP A 1 73 ? 10.541 8.182 23.480 1.00 53.56 73 ASP A CA 1
ATOM 539 C C . ASP A 1 73 ? 12.067 8.312 23.639 1.00 53.56 73 ASP A C 1
ATOM 541 O O . ASP A 1 73 ? 12.593 9.312 24.134 1.00 53.56 73 ASP A O 1
ATOM 545 N N . ALA A 1 74 ? 12.811 7.271 23.271 1.00 47.12 74 ALA A N 1
ATOM 546 C CA . ALA A 1 74 ? 14.253 7.169 23.486 1.00 47.12 74 ALA A CA 1
ATOM 547 C C . ALA A 1 74 ? 15.067 8.049 22.516 1.00 47.12 74 ALA A C 1
ATOM 549 O O . ALA A 1 74 ? 16.274 7.874 22.377 1.00 47.12 74 ALA A O 1
ATOM 550 N N . ALA A 1 75 ? 14.432 9.016 21.855 1.00 45.91 75 ALA A N 1
ATOM 551 C CA . ALA A 1 75 ? 15.037 9.818 20.800 1.00 45.91 75 ALA A CA 1
ATOM 552 C C . ALA A 1 75 ? 15.801 11.069 21.286 1.00 45.91 75 ALA A C 1
ATOM 554 O O . ALA A 1 75 ? 16.315 11.801 20.446 1.00 45.91 75 ALA A O 1
ATOM 555 N N . GLY A 1 76 ? 15.908 11.359 22.595 1.00 43.84 76 GLY A N 1
ATOM 556 C CA . GLY A 1 76 ? 16.339 12.707 23.016 1.00 43.84 76 GLY A CA 1
ATOM 557 C C . GLY A 1 76 ? 17.267 12.893 24.216 1.00 43.84 76 GLY A C 1
ATOM 558 O O . GLY A 1 76 ? 17.683 14.026 24.442 1.00 43.84 76 GLY A O 1
ATOM 559 N N . SER A 1 77 ? 17.629 11.875 25.003 1.00 42.00 77 SER A N 1
ATOM 560 C CA . SER A 1 77 ? 18.440 12.119 26.211 1.00 42.00 77 SER A CA 1
ATOM 561 C C . SER A 1 77 ? 19.674 11.228 26.298 1.00 42.00 77 SER A C 1
ATOM 563 O O . SER A 1 77 ? 19.582 10.052 26.646 1.00 42.00 77 SER A O 1
ATOM 565 N N . SER A 1 78 ? 20.832 11.831 26.019 1.00 41.22 78 SER A N 1
ATOM 566 C CA . SER A 1 78 ? 22.161 11.282 26.301 1.00 41.22 78 SER A CA 1
ATOM 567 C C . SER A 1 78 ? 22.297 10.930 27.795 1.00 41.22 78 SER A C 1
ATOM 569 O O . SER A 1 78 ? 21.899 11.738 28.640 1.00 41.22 78 SER A O 1
ATOM 571 N N . PRO A 1 79 ? 22.828 9.749 28.160 1.00 46.88 79 PRO A N 1
ATOM 572 C CA . PRO A 1 79 ? 22.902 9.323 29.550 1.00 46.88 79 PRO A CA 1
ATOM 573 C C . PRO A 1 79 ? 24.103 9.977 30.246 1.00 46.88 79 PRO A C 1
ATOM 575 O O . PRO A 1 79 ? 25.243 9.540 30.097 1.00 46.88 79 PRO A O 1
ATOM 578 N N . THR A 1 80 ? 23.865 11.009 31.055 1.00 46.59 80 THR A N 1
ATOM 579 C CA . THR A 1 80 ? 24.850 11.468 32.041 1.00 46.59 80 THR A CA 1
ATOM 580 C C . THR A 1 80 ? 24.839 10.528 33.247 1.00 46.59 80 THR A C 1
ATOM 582 O O . THR A 1 80 ? 23.820 10.309 33.901 1.00 46.59 80 THR A O 1
ATOM 585 N N . GLY A 1 81 ? 25.992 9.906 33.498 1.00 46.06 81 GLY A N 1
ATOM 586 C CA . GLY A 1 81 ? 26.172 8.858 34.496 1.00 46.06 81 GLY A CA 1
ATOM 587 C C . GLY A 1 81 ? 26.019 9.350 35.936 1.00 46.06 81 GLY A C 1
ATOM 588 O O . GLY A 1 81 ? 26.747 10.229 36.385 1.00 46.06 81 GLY A O 1
ATOM 589 N N . GLY A 1 82 ? 25.126 8.704 36.684 1.00 42.28 82 GLY A N 1
ATOM 590 C CA . GLY A 1 82 ? 25.040 8.804 38.138 1.00 42.28 82 GLY A CA 1
ATOM 591 C C . GLY A 1 82 ? 24.899 7.411 38.747 1.00 42.28 82 GLY A C 1
ATOM 592 O O . GLY A 1 82 ? 23.886 6.745 38.550 1.00 42.28 82 GLY A O 1
ATOM 593 N N . LYS A 1 83 ? 25.927 6.955 39.471 1.00 49.78 83 LYS A N 1
ATOM 594 C CA . LYS A 1 83 ? 25.895 5.720 40.269 1.00 49.78 83 LYS A CA 1
ATOM 595 C C . LYS A 1 83 ? 25.178 6.006 41.592 1.00 49.78 83 LYS A C 1
ATOM 597 O O . LYS A 1 83 ? 25.658 6.824 42.369 1.00 49.78 83 LYS A O 1
ATOM 602 N N . GLY A 1 84 ? 24.074 5.315 41.869 1.00 41.03 84 GLY A N 1
ATOM 603 C CA . GLY A 1 84 ? 23.373 5.369 43.156 1.00 41.03 84 GLY A CA 1
ATOM 604 C C . GLY A 1 84 ? 22.823 3.996 43.537 1.00 41.03 84 GLY A C 1
ATOM 605 O O . GLY A 1 84 ? 22.156 3.360 42.726 1.00 41.03 84 GLY A O 1
ATOM 606 N N . GLY A 1 85 ? 23.167 3.529 44.741 1.00 49.75 85 GLY A N 1
ATOM 607 C CA . GLY A 1 85 ? 22.924 2.174 45.242 1.00 49.75 85 GLY A CA 1
ATOM 608 C C . GLY A 1 85 ? 21.450 1.800 45.426 1.00 49.75 85 GLY A C 1
ATOM 609 O O . GLY A 1 85 ? 20.599 2.644 45.704 1.00 49.75 85 GLY A O 1
ATOM 610 N N . ALA A 1 86 ? 21.169 0.504 45.281 1.00 38.72 86 ALA A N 1
ATOM 611 C CA . ALA A 1 86 ? 19.838 -0.080 45.387 1.00 38.72 86 ALA A CA 1
ATOM 612 C C . ALA A 1 86 ? 19.648 -0.824 46.718 1.00 38.72 86 ALA A C 1
ATOM 614 O O . ALA A 1 86 ? 20.458 -1.672 47.087 1.00 38.72 86 ALA A O 1
ATOM 615 N N . THR A 1 87 ? 18.534 -0.547 47.395 1.00 44.41 87 THR A N 1
ATOM 616 C CA . THR A 1 87 ? 17.922 -1.415 48.411 1.00 44.41 87 THR A CA 1
ATOM 617 C C . THR A 1 87 ? 16.705 -2.136 47.808 1.00 44.41 87 THR A C 1
ATOM 619 O O . THR A 1 87 ? 15.988 -1.538 46.995 1.00 44.41 87 THR A O 1
ATOM 622 N N . PRO A 1 88 ? 16.442 -3.406 48.171 1.00 42.50 88 PRO A N 1
ATOM 623 C CA . PRO A 1 88 ? 15.346 -4.188 47.612 1.00 42.50 88 PRO A CA 1
ATOM 624 C C . PRO A 1 88 ? 14.064 -3.936 48.413 1.00 42.50 88 PRO A C 1
ATOM 626 O O . PRO A 1 88 ? 13.993 -4.279 49.585 1.00 42.50 88 PRO A O 1
ATOM 629 N N . ASN A 1 89 ? 13.044 -3.335 47.798 1.00 42.97 89 ASN A N 1
ATOM 630 C CA . ASN A 1 89 ? 11.691 -3.308 48.354 1.00 42.97 89 ASN A CA 1
ATOM 631 C C . ASN A 1 89 ? 10.655 -3.334 47.223 1.00 42.97 89 ASN A C 1
ATOM 633 O O . ASN A 1 89 ? 10.728 -2.508 46.316 1.00 42.97 89 ASN A O 1
ATOM 637 N N . ALA A 1 90 ? 9.715 -4.278 47.346 1.00 46.97 90 ALA A N 1
ATOM 638 C CA . ALA A 1 90 ? 8.491 -4.500 46.569 1.00 46.97 90 ALA A CA 1
ATOM 639 C C . ALA A 1 90 ? 8.622 -4.456 45.032 1.00 46.97 90 ALA A C 1
ATOM 641 O O . ALA A 1 90 ? 8.684 -3.401 44.403 1.00 46.97 90 ALA A O 1
ATOM 642 N N . THR A 1 91 ? 8.597 -5.645 44.435 1.00 52.38 91 THR A N 1
ATOM 643 C CA . THR A 1 91 ? 8.611 -5.926 42.996 1.00 52.38 91 THR A CA 1
ATOM 644 C C . THR A 1 91 ? 7.354 -5.358 42.317 1.00 52.38 91 THR A C 1
ATOM 646 O O . THR A 1 91 ? 6.319 -6.015 42.266 1.00 52.38 91 THR A O 1
ATOM 649 N N . SER A 1 92 ? 7.405 -4.117 41.824 1.00 60.06 92 SER A N 1
ATOM 650 C CA . SER A 1 92 ? 6.391 -3.587 40.901 1.00 60.06 92 SER A CA 1
ATOM 651 C C . SER A 1 92 ? 6.585 -4.187 39.508 1.00 60.06 92 SER A C 1
ATOM 653 O O . SER A 1 92 ? 7.726 -4.377 39.088 1.00 60.06 92 SER A O 1
ATOM 655 N N . CYS A 1 93 ? 5.492 -4.436 38.774 1.00 63.59 93 CYS A N 1
ATOM 656 C CA . CYS A 1 93 ? 5.542 -4.966 37.401 1.00 63.59 93 CYS A CA 1
ATOM 657 C C . CYS A 1 93 ? 6.384 -4.096 36.449 1.00 63.59 93 CYS A C 1
ATOM 659 O O . CYS A 1 93 ? 6.963 -4.603 35.495 1.00 63.59 93 CYS A O 1
ATOM 661 N N . ALA A 1 94 ? 6.505 -2.799 36.738 1.00 58.03 94 ALA A N 1
ATOM 662 C CA . ALA A 1 94 ? 7.441 -1.905 36.076 1.00 58.03 94 ALA A CA 1
ATOM 663 C C . ALA A 1 94 ? 8.770 -1.858 36.849 1.00 58.03 94 ALA A C 1
ATOM 665 O O . ALA A 1 94 ? 8.826 -1.353 37.977 1.00 58.03 94 ALA A O 1
ATOM 666 N N . GLY A 1 95 ? 9.859 -2.342 36.244 1.00 56.22 95 GLY A N 1
ATOM 667 C CA . GLY A 1 95 ? 11.212 -2.032 36.706 1.00 56.22 95 GLY A CA 1
ATOM 668 C C . GLY A 1 95 ? 11.393 -0.511 36.748 1.00 56.22 95 GLY A C 1
ATOM 669 O O . GLY A 1 95 ? 11.194 0.166 35.745 1.00 56.22 95 GLY A O 1
ATOM 670 N N . ARG A 1 96 ? 11.688 0.044 37.930 1.00 49.66 96 ARG A N 1
ATOM 671 C CA . ARG A 1 96 ? 11.723 1.491 38.218 1.00 49.66 96 ARG A CA 1
ATOM 672 C C . ARG A 1 96 ? 12.406 2.332 37.123 1.00 49.66 96 ARG A C 1
ATOM 674 O O . ARG A 1 96 ? 13.623 2.490 37.135 1.00 49.66 96 ARG A O 1
ATOM 681 N N . GLN A 1 97 ? 11.602 3.049 36.342 1.00 51.81 97 GLN A N 1
ATOM 682 C CA . GLN A 1 97 ? 11.867 4.441 35.974 1.00 51.81 97 GLN A CA 1
ATOM 683 C C . GLN A 1 97 ? 10.563 5.243 36.094 1.00 51.81 97 GLN A C 1
ATOM 685 O O . GLN A 1 97 ? 9.723 5.230 35.203 1.00 51.81 97 GLN A O 1
ATOM 690 N N . ARG A 1 98 ? 10.385 5.966 37.213 1.00 49.94 98 ARG A N 1
ATOM 691 C CA . ARG A 1 98 ? 9.371 7.032 37.335 1.00 49.94 98 ARG A CA 1
ATOM 692 C C . ARG A 1 98 ? 9.832 8.237 36.510 1.00 49.94 98 ARG A C 1
ATOM 694 O O . ARG A 1 98 ? 10.345 9.207 37.058 1.00 49.94 98 ARG A O 1
ATOM 701 N N . GLY A 1 99 ? 9.705 8.155 35.193 1.00 49.75 99 GLY A N 1
ATOM 702 C CA . GLY A 1 99 ? 9.642 9.345 34.354 1.00 49.75 99 GLY A CA 1
ATOM 703 C C . GLY A 1 99 ? 8.204 9.847 34.353 1.00 49.75 99 GLY A C 1
ATOM 704 O O . GLY A 1 99 ? 7.290 9.061 34.140 1.00 49.75 99 GLY A O 1
ATOM 705 N N . THR A 1 100 ? 7.979 11.136 34.596 1.00 50.25 100 THR A N 1
ATOM 706 C CA . THR A 1 100 ? 6.683 11.803 34.390 1.00 50.25 100 THR A CA 1
ATOM 707 C C . THR A 1 100 ? 6.410 11.976 32.891 1.00 50.25 100 THR A C 1
ATOM 709 O O . THR A 1 100 ? 6.243 13.101 32.413 1.00 50.25 100 THR A O 1
ATOM 712 N N . ALA A 1 101 ? 6.448 10.884 32.123 1.00 50.44 101 ALA A N 1
ATOM 713 C CA . ALA A 1 101 ? 5.949 10.904 30.759 1.00 50.44 101 ALA A CA 1
ATOM 714 C C . ALA A 1 101 ? 4.460 11.268 30.833 1.00 50.44 101 ALA A C 1
ATOM 716 O O . ALA A 1 101 ? 3.740 10.795 31.714 1.00 50.44 101 ALA A O 1
ATOM 717 N N . LYS A 1 102 ? 4.015 12.196 29.980 1.00 56.00 102 LYS A N 1
ATOM 718 C CA . LYS A 1 102 ? 2.591 12.515 29.836 1.00 56.00 102 LYS A CA 1
ATOM 719 C C . LYS A 1 102 ? 1.916 11.267 29.263 1.00 56.00 102 LYS A C 1
ATOM 721 O O . LYS A 1 102 ? 1.914 11.097 28.049 1.00 56.00 102 LYS A O 1
ATOM 726 N N . ASP A 1 103 ? 1.444 10.403 30.163 1.00 55.72 103 ASP A N 1
ATOM 727 C CA . ASP A 1 103 ? 0.871 9.090 29.868 1.00 55.72 103 ASP A CA 1
ATOM 728 C C . ASP A 1 103 ? -0.209 9.199 28.788 1.00 55.72 103 ASP A C 1
ATOM 730 O O . ASP A 1 103 ? -1.188 9.936 28.932 1.00 55.72 103 ASP A O 1
ATOM 734 N N . GLU A 1 104 ? -0.033 8.421 27.723 1.00 62.59 104 GLU A N 1
ATOM 735 C CA . GLU A 1 104 ? -1.000 8.208 26.646 1.00 62.59 104 GLU A CA 1
ATOM 736 C C . GLU A 1 104 ? -2.149 7.317 27.129 1.00 62.59 104 GLU A C 1
ATOM 738 O O . GLU A 1 104 ? -2.383 6.229 26.612 1.00 62.59 104 GLU A O 1
ATOM 743 N N . ALA A 1 105 ? -2.835 7.739 28.190 1.00 72.69 105 ALA A N 1
ATOM 744 C CA . ALA A 1 105 ? -3.848 6.920 28.826 1.00 72.69 105 ALA A CA 1
ATOM 745 C C . ALA A 1 105 ? -5.163 6.992 28.045 1.00 72.69 105 ALA A C 1
ATOM 747 O O . ALA A 1 105 ? -5.980 7.885 28.276 1.00 72.69 105 ALA A O 1
ATOM 748 N N . GLY A 1 106 ? -5.396 6.026 27.152 1.00 88.06 106 GLY A N 1
ATOM 749 C CA . GLY A 1 106 ? -6.771 5.694 26.771 1.00 88.06 106 GLY A CA 1
ATOM 750 C C . GLY A 1 106 ? -7.548 5.366 28.042 1.00 88.06 106 GLY A C 1
ATOM 751 O O . GLY A 1 106 ? -7.023 4.661 28.902 1.00 88.06 106 GLY A O 1
ATOM 752 N N . GLU A 1 107 ? -8.744 5.923 28.200 1.00 93.81 107 GLU A N 1
ATOM 753 C CA . GLU A 1 107 ? -9.546 5.809 29.416 1.00 93.81 107 GLU A CA 1
ATOM 754 C C . GLU A 1 107 ? -10.932 5.294 29.048 1.00 93.81 107 GLU A C 1
ATOM 756 O O . GLU A 1 107 ? -11.677 5.970 28.346 1.00 93.81 107 GLU A O 1
ATOM 761 N N . LEU A 1 108 ? -11.258 4.093 29.517 1.00 95.44 108 LEU A N 1
ATOM 762 C CA . LEU A 1 108 ? -12.526 3.423 29.275 1.00 95.44 108 LEU A CA 1
ATOM 763 C C . LEU A 1 108 ? -13.321 3.312 30.573 1.00 95.44 108 LEU A C 1
ATOM 765 O O . LEU A 1 108 ? -12.775 2.937 31.613 1.00 95.44 108 LEU A O 1
ATOM 769 N N . PHE A 1 109 ? -14.619 3.568 30.495 1.00 96.31 109 PHE A N 1
ATOM 770 C CA . PHE A 1 109 ? -15.571 3.353 31.576 1.00 96.31 109 PHE A CA 1
ATOM 771 C C . PHE A 1 109 ? -16.475 2.187 31.216 1.00 96.31 109 PHE A C 1
ATOM 773 O O . PHE A 1 109 ? -17.185 2.236 30.219 1.00 96.31 109 PHE A O 1
ATOM 780 N N . ILE A 1 110 ? -16.449 1.145 32.039 1.00 96.88 110 ILE A N 1
ATOM 781 C CA . ILE A 1 110 ? -17.207 -0.083 31.820 1.00 96.88 110 ILE A CA 1
ATOM 782 C C . ILE A 1 110 ? -18.334 -0.157 32.848 1.00 96.88 110 ILE A C 1
ATOM 784 O O . ILE A 1 110 ? -18.105 -0.072 34.064 1.00 96.88 110 ILE A O 1
ATOM 788 N N . LYS A 1 111 ? -19.558 -0.336 32.354 1.00 97.56 111 LYS A N 1
ATOM 789 C CA . LYS A 1 111 ? -20.778 -0.512 33.150 1.00 97.56 111 LYS A CA 1
ATOM 790 C C . LYS A 1 111 ? -21.567 -1.710 32.621 1.00 97.56 111 LYS A C 1
ATOM 792 O O . LYS A 1 111 ? -21.442 -2.064 31.453 1.00 97.56 111 LYS A O 1
ATOM 797 N N . GLY A 1 112 ? -22.396 -2.314 33.468 1.00 97.12 112 GLY A N 1
ATOM 798 C CA . GLY A 1 112 ? -23.334 -3.368 33.069 1.00 97.12 112 GLY A CA 1
ATOM 799 C C . GLY A 1 112 ? -23.017 -4.728 33.683 1.00 97.12 112 GLY A C 1
ATOM 800 O O . GLY A 1 112 ? -22.430 -4.791 34.761 1.00 97.12 112 GLY A O 1
ATOM 801 N N . ASN A 1 113 ? -23.422 -5.824 33.041 1.00 97.06 113 ASN A N 1
ATOM 802 C CA . ASN A 1 113 ? -23.241 -7.173 33.580 1.00 97.06 113 ASN A CA 1
ATOM 803 C C . ASN A 1 113 ? -22.970 -8.244 32.514 1.00 97.06 113 ASN A C 1
ATOM 805 O O . ASN A 1 113 ? -23.381 -8.133 31.362 1.00 97.06 113 ASN A O 1
ATOM 809 N N . ILE A 1 114 ? -22.299 -9.314 32.940 1.00 97.25 114 ILE A N 1
ATOM 810 C CA . ILE A 1 114 ? -22.115 -10.559 32.192 1.00 97.25 114 ILE A CA 1
ATOM 811 C C . ILE A 1 114 ? -22.746 -11.682 33.014 1.00 97.25 114 ILE A C 1
ATOM 813 O O . ILE A 1 114 ? -22.280 -11.974 34.113 1.00 97.25 114 ILE A O 1
ATOM 817 N N . GLU A 1 115 ? -23.785 -12.335 32.504 1.00 97.38 115 GLU A N 1
ATOM 818 C CA . GLU A 1 115 ? -24.260 -13.579 33.114 1.00 97.38 115 GLU A CA 1
ATOM 819 C C . GLU A 1 115 ? -23.317 -14.718 32.738 1.00 97.38 115 GLU A C 1
ATOM 821 O O . GLU A 1 115 ? -22.852 -14.806 31.604 1.00 97.38 115 GLU A O 1
ATOM 826 N N . LEU A 1 116 ? -23.060 -15.613 33.678 1.00 96.62 116 LEU A N 1
ATOM 827 C CA . LEU A 1 116 ? -22.135 -16.727 33.578 1.00 96.62 116 LEU A CA 1
ATOM 828 C C . LEU A 1 116 ? -22.888 -18.045 33.774 1.00 96.62 116 LEU A C 1
ATOM 830 O O . LEU A 1 116 ? -23.765 -18.168 34.630 1.00 96.62 116 LEU A O 1
ATOM 834 N N . ASP A 1 117 ? -22.492 -19.048 33.003 1.00 94.75 117 ASP A N 1
ATOM 835 C CA . ASP A 1 117 ? -22.742 -20.457 33.278 1.00 94.75 117 ASP A CA 1
ATOM 836 C C . ASP A 1 117 ? -21.398 -21.100 33.650 1.00 94.75 117 ASP A C 1
ATOM 838 O O . ASP A 1 117 ? -20.497 -21.264 32.816 1.00 94.75 117 ASP A O 1
ATOM 842 N N . GLY A 1 118 ? -21.187 -21.319 34.949 1.00 90.69 118 GLY A N 1
ATOM 843 C CA . GLY A 1 118 ? -19.863 -21.605 35.500 1.00 90.69 118 GLY A CA 1
ATOM 844 C C . GLY A 1 118 ? -18.892 -20.434 35.295 1.00 90.69 118 GLY A C 1
ATOM 845 O O . GLY A 1 118 ? -19.070 -19.366 35.876 1.00 90.69 118 GLY A O 1
ATOM 846 N N . LEU A 1 119 ? -17.854 -20.645 34.479 1.00 90.12 119 LEU A N 1
ATOM 847 C CA . LEU A 1 119 ? -16.882 -19.613 34.077 1.00 90.12 119 LEU A CA 1
ATOM 848 C C . LEU A 1 119 ? -17.110 -19.106 32.647 1.00 90.12 119 LEU A C 1
ATOM 850 O O . LEU A 1 119 ? -16.358 -18.262 32.162 1.00 90.12 119 LEU A O 1
ATOM 854 N N . THR A 1 120 ? -18.119 -19.636 31.955 1.00 94.69 120 THR A N 1
ATOM 855 C CA . THR A 1 120 ? -18.402 -19.275 30.566 1.00 94.69 120 THR A CA 1
ATOM 856 C C . THR A 1 120 ? -19.467 -18.184 30.503 1.00 94.69 120 THR A C 1
ATOM 858 O O . THR A 1 120 ? -20.500 -18.316 31.158 1.00 94.69 120 THR A O 1
ATOM 861 N N . PRO A 1 121 ? -19.260 -17.103 29.734 1.00 96.12 121 PRO A N 1
ATOM 862 C CA . PRO A 1 121 ? -20.302 -16.110 29.512 1.00 96.12 121 PRO A CA 1
ATOM 863 C C . PRO A 1 121 ? -21.540 -16.725 28.852 1.00 96.12 121 PRO A C 1
ATOM 865 O O . PRO A 1 121 ? -21.455 -17.386 27.816 1.00 96.12 121 PRO A O 1
ATOM 868 N N . LYS A 1 122 ? -22.695 -16.489 29.468 1.00 96.75 122 LYS A N 1
ATOM 869 C CA . LYS A 1 122 ? -24.025 -16.890 29.010 1.00 96.75 122 LYS A CA 1
ATOM 870 C C . LYS A 1 122 ? -24.768 -15.730 28.358 1.00 96.75 122 LYS A C 1
ATOM 872 O O . LYS A 1 122 ? -25.463 -15.939 27.363 1.00 96.75 122 LYS A O 1
ATOM 877 N N . SER A 1 123 ? -24.651 -14.523 28.901 1.00 97.19 123 SER A N 1
ATOM 878 C CA . SER A 1 123 ? -25.211 -13.319 28.290 1.00 97.19 123 SER A CA 1
ATOM 879 C C . SER A 1 123 ? -24.390 -12.084 28.639 1.00 97.19 123 SER A C 1
ATOM 881 O O . SER A 1 123 ? -23.678 -12.053 29.642 1.00 97.19 123 SER A O 1
ATOM 883 N N . TRP A 1 124 ? -24.476 -11.082 27.774 1.00 97.62 124 TRP A N 1
ATOM 884 C CA . TRP A 1 124 ? -23.724 -9.841 27.842 1.00 97.62 124 TRP A CA 1
ATOM 885 C C . TRP A 1 124 ? -24.699 -8.669 27.852 1.00 97.62 124 TRP A C 1
ATOM 887 O O . TRP A 1 124 ? -25.663 -8.646 27.083 1.00 97.62 124 TRP A O 1
ATOM 897 N N . ALA A 1 125 ? -24.433 -7.699 28.714 1.00 97.69 125 ALA A N 1
ATOM 898 C CA . ALA A 1 125 ? -25.111 -6.415 28.763 1.00 97.69 125 ALA A CA 1
ATOM 899 C C . ALA A 1 125 ? -24.126 -5.370 29.301 1.00 97.69 125 ALA A C 1
ATOM 901 O O . ALA A 1 125 ? -24.285 -4.881 30.418 1.00 97.69 125 ALA A O 1
ATOM 902 N N . LEU A 1 126 ? -23.058 -5.095 28.546 1.00 97.88 126 LEU A N 1
ATOM 903 C CA . LEU A 1 126 ? -22.043 -4.106 28.908 1.00 97.88 126 LEU A CA 1
ATOM 904 C C . LEU A 1 126 ? -22.137 -2.861 28.031 1.00 97.88 126 LEU A C 1
ATOM 906 O O . LEU A 1 126 ? -22.423 -2.945 26.838 1.00 97.88 126 LEU A O 1
ATOM 910 N N . LEU A 1 127 ? -21.816 -1.728 28.640 1.00 97.69 127 LEU A N 1
ATOM 911 C CA . LEU A 1 127 ? -21.631 -0.436 27.996 1.00 97.69 127 LEU A CA 1
ATOM 912 C C . LEU A 1 127 ? -20.201 0.024 28.267 1.00 97.69 127 LEU A C 1
ATOM 914 O O . LEU A 1 127 ? -19.734 -0.036 29.412 1.00 97.69 127 LEU A O 1
ATOM 918 N N . VAL A 1 128 ? -19.508 0.441 27.210 1.00 97.19 128 VAL A N 1
ATOM 919 C CA . VAL A 1 128 ? -18.137 0.944 27.274 1.00 97.19 128 VAL A CA 1
ATOM 920 C C . VAL A 1 128 ? -18.091 2.344 26.680 1.00 97.19 128 VAL A C 1
ATOM 922 O O . VAL A 1 128 ? -18.365 2.537 25.503 1.00 97.19 128 VAL A O 1
ATOM 925 N N . GLU A 1 129 ? -17.708 3.312 27.498 1.00 96.75 129 GLU A N 1
ATOM 926 C CA . GLU A 1 129 ? -17.606 4.729 27.137 1.00 96.75 129 GLU A CA 1
ATOM 927 C C . GLU A 1 129 ? -16.146 5.190 27.227 1.00 96.75 129 GLU A C 1
ATOM 929 O O . GLU A 1 129 ? -15.354 4.616 27.980 1.00 96.75 129 GLU A O 1
ATOM 934 N N . GLY A 1 130 ? -15.788 6.264 26.522 1.00 95.00 130 GLY A N 1
ATOM 935 C CA . GLY A 1 130 ? -14.505 6.951 26.694 1.00 95.00 130 GLY A CA 1
ATOM 936 C C . GLY A 1 130 ? -13.579 6.861 25.483 1.00 95.00 130 GLY A C 1
ATOM 937 O O . GLY A 1 130 ? -14.016 6.988 24.343 1.00 95.00 130 GLY A O 1
ATOM 938 N N . LYS A 1 131 ? -12.275 6.708 25.728 1.00 93.94 131 LYS A N 1
ATOM 939 C CA . LYS A 1 131 ? -11.219 6.785 24.711 1.00 93.94 131 LYS A CA 1
ATOM 940 C C . LYS A 1 131 ? -10.486 5.465 24.548 1.00 93.94 131 LYS A C 1
ATOM 942 O O . LYS A 1 131 ? -9.845 4.965 25.474 1.00 93.94 131 LYS A O 1
ATOM 947 N N . LEU A 1 132 ? -10.523 4.946 23.331 1.00 93.31 132 LEU A N 1
ATOM 948 C CA . LEU A 1 132 ? -9.819 3.753 22.907 1.00 93.31 132 LEU A CA 1
ATOM 949 C C . LEU A 1 132 ? -8.360 4.103 22.587 1.00 93.31 132 LEU A C 1
ATOM 951 O O . LEU A 1 132 ? -8.085 4.839 21.642 1.00 93.31 132 LEU A O 1
ATOM 955 N N . ALA A 1 133 ? -7.412 3.559 23.349 1.00 92.81 133 ALA A N 1
ATOM 956 C CA . ALA A 1 133 ? -6.005 3.619 22.968 1.00 92.81 133 ALA A CA 1
ATOM 957 C C . ALA A 1 133 ? -5.734 2.706 21.769 1.00 92.81 133 ALA A C 1
ATOM 959 O O . ALA A 1 133 ? -6.059 1.515 21.815 1.00 92.81 133 ALA A O 1
ATOM 960 N N . GLY A 1 134 ? -5.055 3.231 20.745 1.00 91.00 134 GLY A N 1
ATOM 961 C CA . GLY A 1 134 ? -4.627 2.458 19.577 1.00 91.00 134 GLY A CA 1
ATOM 962 C C . GLY A 1 134 ? -3.823 1.215 19.969 1.00 91.00 134 GLY A C 1
ATOM 963 O O . GLY A 1 134 ? -3.937 0.180 19.321 1.00 91.00 134 GLY A O 1
ATOM 964 N N . LYS A 1 135 ? -3.094 1.248 21.097 1.00 88.94 135 LYS A N 1
ATOM 965 C CA . LYS A 1 135 ? -2.268 0.126 21.571 1.00 88.94 135 LYS A CA 1
ATOM 966 C C . LYS A 1 135 ? -3.067 -1.136 21.851 1.00 88.94 135 LYS A C 1
ATOM 968 O O . LYS A 1 135 ? -2.521 -2.233 21.758 1.00 88.94 135 LYS A O 1
ATOM 973 N N . MET A 1 136 ? -4.363 -1.009 22.129 1.00 89.06 136 MET A N 1
ATOM 974 C CA . MET A 1 136 ? -5.228 -2.180 22.236 1.00 89.06 136 MET A CA 1
ATOM 975 C C . MET A 1 136 ? -5.331 -2.947 20.911 1.00 89.06 136 MET A C 1
ATOM 977 O O . MET A 1 136 ? -5.451 -4.168 20.944 1.00 89.06 136 MET A O 1
ATOM 981 N N . LEU A 1 137 ? -5.168 -2.293 19.754 1.00 86.19 137 LEU A N 1
ATOM 982 C CA . LEU A 1 137 ? -5.048 -2.971 18.458 1.00 86.19 137 LEU A CA 1
ATOM 983 C C . LEU A 1 137 ? -3.801 -3.859 18.396 1.00 86.19 137 LEU A C 1
ATOM 985 O O . LEU A 1 137 ? -3.862 -4.952 17.843 1.00 86.19 137 LEU A O 1
ATOM 989 N N . GLY A 1 138 ? -2.693 -3.443 19.015 1.00 83.06 138 GLY A N 1
ATOM 990 C CA . GLY A 1 138 ? -1.485 -4.267 19.125 1.00 83.06 138 GLY A CA 1
ATOM 991 C C . GLY A 1 138 ? -1.699 -5.540 19.952 1.00 83.06 138 GLY A C 1
ATOM 992 O O . GLY A 1 138 ? -1.092 -6.567 19.664 1.00 83.06 138 GLY A O 1
ATOM 993 N N . LEU A 1 139 ? -2.606 -5.509 20.937 1.00 83.69 139 LEU A N 1
ATOM 994 C CA . LEU A 1 139 ? -2.975 -6.691 21.727 1.00 83.69 139 LEU A CA 1
ATOM 995 C C . LEU A 1 139 ? -3.893 -7.641 20.951 1.00 83.69 139 LEU A C 1
ATOM 997 O O . LEU A 1 139 ? -3.766 -8.858 21.077 1.00 83.69 139 LEU A O 1
ATOM 1001 N N . LEU A 1 140 ? -4.809 -7.087 20.153 1.00 83.81 140 LEU A N 1
ATOM 1002 C CA . LEU A 1 140 ? -5.789 -7.855 19.380 1.00 83.81 140 LEU A CA 1
ATOM 1003 C C . LEU A 1 140 ? -5.212 -8.416 18.073 1.00 83.81 140 LEU A C 1
ATOM 1005 O O . LEU A 1 140 ? -5.630 -9.480 17.628 1.00 83.81 140 LEU A O 1
ATOM 1009 N N . ALA A 1 141 ? -4.243 -7.723 17.473 1.00 85.25 141 ALA A N 1
ATOM 1010 C CA . ALA A 1 141 ? -3.685 -8.032 16.160 1.00 85.25 141 ALA A CA 1
ATOM 1011 C C . ALA A 1 141 ? -2.147 -8.006 16.167 1.00 85.25 141 ALA A C 1
ATOM 1013 O O . ALA A 1 141 ? -1.516 -7.460 15.260 1.00 85.25 141 ALA A O 1
ATOM 1014 N N . LYS A 1 142 ? -1.534 -8.623 17.186 1.00 84.19 142 LYS A N 1
ATOM 1015 C CA . LYS A 1 142 ? -0.072 -8.651 17.407 1.00 84.19 142 LYS A CA 1
ATOM 1016 C C . LYS A 1 142 ? 0.749 -9.086 16.185 1.00 84.19 142 LYS A C 1
ATOM 1018 O O . LYS A 1 142 ? 1.876 -8.623 15.997 1.00 84.19 142 LYS A O 1
ATOM 1023 N N . ASP A 1 143 ? 0.183 -9.964 15.356 1.00 85.00 143 ASP A N 1
ATOM 1024 C CA . ASP A 1 143 ? 0.843 -10.545 14.183 1.00 85.00 143 ASP A CA 1
ATOM 1025 C C . ASP A 1 143 ? 0.724 -9.641 12.945 1.00 85.00 143 ASP A C 1
ATOM 1027 O O . ASP A 1 143 ? 1.463 -9.815 11.982 1.00 85.00 143 ASP A O 1
ATOM 1031 N N . GLN A 1 144 ? -0.165 -8.643 12.980 1.00 86.06 144 GLN A N 1
ATOM 1032 C CA . GLN A 1 144 ? -0.416 -7.711 11.875 1.00 86.06 144 GLN A CA 1
ATOM 1033 C C . GLN A 1 144 ? 0.124 -6.307 12.166 1.00 86.06 144 GLN A C 1
ATOM 1035 O O . GLN A 1 144 ? 0.617 -5.630 11.264 1.00 86.06 144 GLN A O 1
ATOM 1040 N N . ILE A 1 145 ? 0.077 -5.878 13.428 1.00 88.50 145 ILE A N 1
ATOM 1041 C CA . ILE A 1 145 ? 0.432 -4.529 13.873 1.00 88.50 145 ILE A CA 1
ATOM 1042 C C . ILE A 1 145 ? 1.628 -4.621 14.820 1.00 88.50 145 ILE A C 1
ATOM 1044 O O . ILE A 1 145 ? 1.594 -5.361 15.802 1.00 88.50 145 ILE A O 1
ATOM 1048 N N . SER A 1 146 ? 2.699 -3.876 14.536 1.00 87.81 146 SER A N 1
ATOM 1049 C CA . SER A 1 146 ? 3.837 -3.774 15.458 1.00 87.81 146 SER A CA 1
ATOM 1050 C C . SER A 1 146 ? 3.624 -2.699 16.514 1.00 87.81 146 SER A C 1
ATOM 1052 O O . SER A 1 146 ? 4.028 -2.883 17.657 1.00 87.81 146 SER A O 1
ATOM 1054 N N . GLN A 1 147 ? 3.009 -1.576 16.138 1.00 88.62 147 GLN A N 1
ATOM 1055 C CA . GLN A 1 147 ? 2.754 -0.441 17.022 1.00 88.62 147 GLN A CA 1
ATOM 1056 C C . GLN A 1 147 ? 1.453 0.243 16.623 1.00 88.62 147 GLN A C 1
ATOM 1058 O O . GLN A 1 147 ? 1.123 0.288 15.437 1.00 88.62 147 GLN A O 1
ATOM 1063 N N . ALA A 1 148 ? 0.739 0.781 17.610 1.00 91.06 148 ALA A N 1
ATOM 1064 C CA . ALA A 1 148 ? -0.418 1.617 17.343 1.00 91.06 148 ALA A CA 1
ATOM 1065 C C . ALA A 1 148 ? -0.628 2.716 18.407 1.00 91.06 148 ALA A C 1
ATOM 1067 O O . ALA A 1 148 ? -1.482 2.554 19.271 1.00 91.06 148 ALA A O 1
ATOM 1068 N N . PRO A 1 149 ? 0.177 3.791 18.465 1.00 90.69 149 PRO A N 1
ATOM 1069 C CA . PRO A 1 149 ? -0.062 4.874 19.419 1.00 90.69 149 PRO A CA 1
ATOM 1070 C C . PRO A 1 149 ? -1.278 5.729 19.020 1.00 90.69 149 PRO A C 1
ATOM 1072 O O . PRO A 1 149 ? -1.847 5.571 17.941 1.00 90.69 149 PRO A O 1
ATOM 1075 N N . GLY A 1 150 ? -1.685 6.639 19.905 1.00 90.75 150 GLY A N 1
ATOM 1076 C CA . GLY A 1 150 ? -2.815 7.547 19.677 1.00 90.75 150 GLY A CA 1
ATOM 1077 C C . GLY A 1 150 ? -4.154 7.054 20.232 1.00 90.75 150 GLY A C 1
ATOM 1078 O O . GLY A 1 150 ? -4.248 5.985 20.842 1.00 90.75 150 GLY A O 1
ATOM 1079 N N . LEU A 1 151 ? -5.192 7.880 20.068 1.00 92.62 151 LEU A N 1
ATOM 1080 C CA . LEU A 1 151 ? -6.498 7.707 20.711 1.00 92.62 151 LEU A CA 1
ATOM 1081 C C . LEU A 1 151 ? -7.649 7.863 19.706 1.00 92.62 151 LEU A C 1
ATOM 1083 O O . LEU A 1 151 ? -7.605 8.739 18.849 1.00 92.62 151 LEU A O 1
ATOM 1087 N N . ALA A 1 152 ? -8.698 7.058 19.868 1.00 94.88 152 ALA A N 1
ATOM 1088 C CA . ALA A 1 152 ? -10.010 7.269 19.255 1.00 94.88 152 ALA A CA 1
ATOM 1089 C C . ALA A 1 152 ? -11.051 7.473 20.348 1.00 94.88 152 ALA A C 1
ATOM 1091 O O . ALA A 1 152 ? -10.965 6.866 21.417 1.00 94.88 152 ALA A O 1
ATOM 1092 N N . THR A 1 153 ? -12.059 8.287 20.070 1.00 95.50 153 THR A N 1
ATOM 1093 C CA . THR A 1 153 ? -13.158 8.539 21.001 1.00 95.50 153 THR A CA 1
ATOM 1094 C C . THR A 1 153 ? -14.341 7.648 20.648 1.00 95.50 153 THR A C 1
ATOM 1096 O O . THR A 1 153 ? -14.736 7.566 19.487 1.00 95.50 153 THR A O 1
ATOM 1099 N N . ILE A 1 154 ? -14.921 6.983 21.644 1.00 96.44 154 ILE A N 1
ATOM 1100 C CA . ILE A 1 154 ? -16.200 6.288 21.509 1.00 96.44 154 ILE A CA 1
ATOM 1101 C C . ILE A 1 154 ? -17.297 7.352 21.586 1.00 96.44 154 ILE A C 1
ATOM 1103 O O . ILE A 1 154 ? -17.404 8.066 22.583 1.00 96.44 154 ILE A O 1
ATOM 1107 N N . GLN A 1 155 ? -18.090 7.493 20.526 1.00 95.94 155 GLN A N 1
ATOM 1108 C CA . GLN A 1 155 ? -19.215 8.421 20.511 1.00 95.94 155 GLN A CA 1
ATOM 1109 C C . GLN A 1 155 ? -20.441 7.745 21.132 1.00 95.94 155 GLN A C 1
ATOM 1111 O O . GLN A 1 155 ? -21.040 6.859 20.527 1.00 95.94 155 GLN A O 1
ATOM 1116 N N . GLY A 1 156 ? -20.812 8.181 22.338 1.00 94.94 156 GLY A N 1
ATOM 1117 C CA . GLY A 1 156 ? -21.823 7.502 23.148 1.00 94.94 156 GLY A CA 1
ATOM 1118 C C . GLY A 1 156 ? -21.242 6.244 23.789 1.00 94.94 156 GLY A C 1
ATOM 1119 O O . GLY A 1 156 ? -20.152 6.296 24.362 1.00 94.94 156 GLY A O 1
ATOM 1120 N N . ASP A 1 157 ? -21.946 5.122 23.641 1.00 95.88 157 ASP A N 1
ATOM 1121 C CA . ASP A 1 157 ? -21.579 3.856 24.269 1.00 95.88 157 ASP A CA 1
ATOM 1122 C C . ASP A 1 157 ? -21.252 2.809 23.201 1.00 95.88 157 ASP A C 1
ATOM 1124 O O . ASP A 1 157 ? -22.040 2.562 22.286 1.00 95.88 157 ASP A O 1
ATOM 1128 N N . LEU A 1 158 ? -20.125 2.121 23.364 1.00 97.00 158 LEU A N 1
ATOM 1129 C CA . LEU A 1 158 ? -19.868 0.853 22.697 1.00 97.00 158 LEU A CA 1
ATOM 1130 C C . LEU A 1 158 ? -20.600 -0.243 23.478 1.00 97.00 158 LEU A C 1
ATOM 1132 O O . LEU A 1 158 ? -20.247 -0.568 24.614 1.00 97.00 158 LEU A O 1
ATOM 1136 N N . GLN A 1 159 ? -21.639 -0.802 22.873 1.00 97.88 159 GLN A N 1
ATOM 1137 C CA . GLN A 1 159 ? -22.510 -1.799 23.478 1.00 97.88 159 GLN A CA 1
ATOM 1138 C C . GLN A 1 159 ? -21.973 -3.202 23.209 1.00 97.88 159 GLN A C 1
ATOM 1140 O O . GLN A 1 159 ? -21.734 -3.572 22.061 1.00 97.88 159 GLN A O 1
ATOM 1145 N N . LEU A 1 160 ? -21.827 -4.006 24.263 1.00 96.94 160 LEU A N 1
ATOM 1146 C CA . LEU A 1 160 ? -21.524 -5.430 24.171 1.00 96.94 160 LEU A CA 1
ATOM 1147 C C . LEU A 1 160 ? -22.713 -6.208 24.736 1.00 96.94 160 LEU A C 1
ATOM 1149 O O . LEU A 1 160 ? -22.878 -6.319 25.953 1.00 96.94 160 LEU A O 1
ATOM 1153 N N . THR A 1 161 ? -23.564 -6.724 23.854 1.00 96.94 161 THR A N 1
ATOM 1154 C CA . THR A 1 161 ? -24.853 -7.332 24.216 1.00 96.94 161 THR A CA 1
ATOM 1155 C C . THR A 1 161 ? -25.004 -8.752 23.669 1.00 96.94 161 THR A C 1
ATOM 1157 O O . THR A 1 161 ? -24.135 -9.259 22.970 1.00 96.94 161 THR A O 1
ATOM 1160 N N . GLY A 1 162 ? -26.094 -9.446 23.992 1.00 93.94 162 GLY A N 1
ATOM 1161 C CA . GLY A 1 162 ? -26.442 -10.728 23.368 1.00 93.94 162 GLY A CA 1
ATOM 1162 C C . GLY A 1 162 ? -26.134 -11.959 24.222 1.00 93.94 162 GLY A C 1
ATOM 1163 O O . GLY A 1 162 ? -25.723 -11.865 25.375 1.00 93.94 162 GLY A O 1
ATOM 1164 N N . LYS A 1 163 ? -26.408 -13.145 23.669 1.00 93.50 163 LYS A N 1
ATOM 1165 C CA . LYS A 1 163 ? -26.291 -14.439 24.367 1.00 93.50 163 LYS A CA 1
ATOM 1166 C C . LYS A 1 163 ? -25.079 -15.237 23.879 1.00 93.50 163 LYS A C 1
ATOM 1168 O O . LYS A 1 163 ? -24.641 -15.081 22.741 1.00 93.50 163 LYS A O 1
ATOM 1173 N N . GLY A 1 164 ? -24.589 -16.137 24.726 1.00 91.62 164 GLY A N 1
ATOM 1174 C CA . GLY A 1 164 ? -23.493 -17.059 24.443 1.00 91.62 164 GLY A CA 1
ATOM 1175 C C . GLY A 1 164 ? -22.101 -16.526 24.811 1.00 91.62 164 GLY A C 1
ATOM 1176 O O . GLY A 1 164 ? -21.971 -15.465 25.420 1.00 91.62 164 GLY A O 1
ATOM 1177 N N . PRO A 1 165 ? -21.039 -17.249 24.419 1.00 90.69 165 PRO A N 1
ATOM 1178 C CA . PRO A 1 165 ? -19.669 -16.994 24.874 1.00 90.69 165 PRO A CA 1
ATOM 1179 C C . PRO A 1 165 ? -19.009 -15.756 24.251 1.00 90.69 165 PRO A C 1
ATOM 1181 O O . PRO A 1 165 ? -17.917 -15.373 24.658 1.00 90.69 165 PRO A O 1
ATOM 1184 N N . ARG A 1 166 ? -19.642 -15.137 23.251 1.00 91.19 166 ARG A N 1
ATOM 1185 C CA . ARG A 1 166 ? -19.174 -13.914 22.590 1.00 91.19 166 ARG A CA 1
ATOM 1186 C C . ARG A 1 166 ? -20.284 -12.853 22.705 1.00 91.19 166 ARG A C 1
ATOM 1188 O O . ARG A 1 166 ? -21.459 -13.235 22.659 1.00 91.19 166 ARG A O 1
ATOM 1195 N N . PRO A 1 167 ? -19.971 -11.554 22.814 1.00 94.00 167 PRO A N 1
ATOM 1196 C CA . PRO A 1 167 ? -20.959 -10.484 22.683 1.00 94.00 167 PRO A CA 1
ATOM 1197 C C . PRO A 1 167 ? -21.185 -10.078 21.217 1.00 94.00 167 PRO A C 1
ATOM 1199 O O . PRO A 1 167 ? -20.348 -10.317 20.348 1.00 94.00 167 PRO A O 1
ATOM 1202 N N . THR A 1 168 ? -22.343 -9.495 20.949 1.00 94.75 168 THR A N 1
ATOM 1203 C CA . THR A 1 168 ? -22.630 -8.601 19.825 1.00 94.75 168 THR A CA 1
ATOM 1204 C C . THR A 1 168 ? -22.065 -7.236 20.191 1.00 94.75 168 THR A C 1
ATOM 1206 O O . THR A 1 168 ? -22.323 -6.746 21.285 1.00 94.75 168 THR A O 1
ATOM 1209 N N . ILE A 1 169 ? -21.286 -6.644 19.298 1.00 95.81 169 ILE A N 1
ATOM 1210 C CA . ILE A 1 169 ? -20.661 -5.331 19.452 1.00 95.81 169 ILE A CA 1
ATOM 1211 C C . ILE A 1 169 ? -21.394 -4.340 18.547 1.00 95.81 169 ILE A C 1
ATOM 1213 O O . ILE A 1 169 ? -21.577 -4.639 17.366 1.00 95.81 169 ILE A O 1
ATOM 1217 N N . ALA A 1 170 ? -21.797 -3.196 19.098 1.00 97.62 170 ALA A N 1
ATOM 1218 C CA . ALA A 1 170 ? -22.391 -2.081 18.364 1.00 97.62 170 ALA A CA 1
ATOM 1219 C C . ALA A 1 170 ? -21.874 -0.741 18.913 1.00 97.62 170 ALA A C 1
ATOM 1221 O O . ALA A 1 170 ? -21.887 -0.546 20.128 1.00 97.62 170 ALA A O 1
ATOM 1222 N N . GLY A 1 171 ? -21.420 0.177 18.062 1.00 97.62 171 GLY A N 1
ATOM 1223 C CA . GLY A 1 171 ? -21.044 1.527 18.491 1.00 97.62 171 GLY A CA 1
ATOM 1224 C C . GLY A 1 171 ? -20.214 2.303 17.474 1.00 97.62 171 GLY A C 1
ATOM 1225 O O . GLY A 1 171 ? -19.776 1.764 16.460 1.00 97.62 171 GLY A O 1
ATOM 1226 N N . THR A 1 172 ? -19.962 3.573 17.784 1.00 98.12 172 THR A N 1
ATOM 1227 C CA . THR A 1 172 ? -19.324 4.524 16.865 1.00 98.12 172 THR A CA 1
ATOM 1228 C C . THR A 1 172 ? -17.980 4.993 17.407 1.00 98.12 172 THR A C 1
ATOM 1230 O O . THR A 1 172 ? -17.868 5.384 18.570 1.00 98.12 172 THR A O 1
ATOM 1233 N N . LEU A 1 173 ? -16.953 4.984 16.557 1.00 97.38 173 LEU A N 1
ATOM 1234 C CA . LEU A 1 173 ? -15.626 5.520 16.849 1.00 97.38 173 LEU A CA 1
ATOM 1235 C C . LEU A 1 173 ? -15.369 6.776 16.016 1.00 97.38 173 LEU A C 1
ATOM 1237 O O . LEU A 1 173 ? -15.568 6.789 14.801 1.00 97.38 173 LEU A O 1
ATOM 1241 N N . VAL A 1 174 ? -14.885 7.821 16.678 1.00 97.06 174 VAL A N 1
ATOM 1242 C CA . VAL A 1 174 ? -14.529 9.110 16.081 1.00 97.06 174 VAL A CA 1
ATOM 1243 C C . VAL A 1 174 ? -13.024 9.319 16.213 1.00 97.06 174 VAL A C 1
ATOM 1245 O O . VAL A 1 174 ? -12.464 9.197 17.305 1.00 97.06 174 VAL A O 1
ATOM 1248 N N . PHE A 1 175 ? -12.379 9.645 15.094 1.00 96.62 175 PHE A N 1
ATOM 1249 C CA . PHE A 1 175 ? -10.933 9.876 15.006 1.00 96.62 175 PHE A CA 1
ATOM 1250 C C . PHE A 1 175 ? -10.554 11.357 14.974 1.00 96.62 175 PHE A C 1
ATOM 1252 O O . PHE A 1 175 ? -9.369 11.685 14.983 1.00 96.62 175 PHE A O 1
ATOM 1259 N N . ASP A 1 176 ? -11.536 12.257 14.912 1.00 94.69 176 ASP A N 1
ATOM 1260 C CA . ASP A 1 176 ? -11.253 13.686 14.896 1.00 94.69 176 ASP A CA 1
ATOM 1261 C C . ASP A 1 176 ? -10.572 14.128 16.191 1.00 94.69 176 ASP A C 1
ATOM 1263 O O . ASP A 1 176 ? -11.032 13.783 17.287 1.00 94.69 176 ASP A O 1
ATOM 1267 N N . PRO A 1 177 ? -9.519 14.954 16.096 1.00 90.19 177 PRO A N 1
ATOM 1268 C CA . PRO A 1 177 ? -8.967 15.576 17.278 1.00 90.19 177 PRO A CA 1
ATOM 1269 C C . PRO A 1 177 ? -9.999 16.535 17.891 1.00 90.19 177 PRO A C 1
ATOM 1271 O O . PRO A 1 177 ? -10.702 17.236 17.155 1.00 90.19 177 PRO A O 1
ATOM 1274 N N . PRO A 1 178 ? -10.057 16.643 19.229 1.00 88.69 178 PRO A N 1
ATOM 1275 C CA . PRO A 1 178 ? -10.917 17.623 19.872 1.00 88.69 178 PRO A CA 1
ATOM 1276 C C . PRO A 1 178 ? -10.530 19.047 19.431 1.00 88.69 178 PRO A C 1
ATOM 1278 O O . PRO A 1 178 ? -9.342 19.332 19.208 1.00 88.69 178 PRO A O 1
ATOM 1281 N N . PRO A 1 179 ? -11.508 19.961 19.307 1.00 90.38 179 PRO A N 1
ATOM 1282 C CA . PRO A 1 179 ? -11.247 21.334 18.892 1.00 90.38 179 PRO A CA 1
ATOM 1283 C C . PRO A 1 179 ? -10.322 22.040 19.898 1.00 90.38 179 PRO A C 1
ATOM 1285 O O . PRO A 1 179 ? -10.307 21.684 21.078 1.00 90.38 179 PRO A O 1
ATOM 1288 N N . PRO A 1 180 ? -9.532 23.046 19.479 1.00 91.25 180 PRO A N 1
ATOM 1289 C CA . PRO A 1 180 ? -8.753 23.847 20.419 1.00 91.25 180 PRO A CA 1
ATOM 1290 C C . PRO A 1 180 ? -9.675 24.523 21.442 1.00 91.25 180 PRO A C 1
ATOM 1292 O O . PRO A 1 180 ? -10.747 25.011 21.086 1.00 91.25 180 PRO A O 1
ATOM 1295 N N . CYS A 1 181 ? -9.257 24.567 22.708 1.00 91.69 181 CYS A N 1
ATOM 1296 C CA . CYS A 1 181 ? -10.010 25.260 23.749 1.00 91.69 181 CYS A CA 1
ATOM 1297 C C . CYS A 1 181 ? -10.112 26.752 23.419 1.00 91.69 181 CYS A C 1
ATOM 1299 O O . CYS A 1 181 ? -9.102 27.459 23.400 1.00 91.69 181 CYS A O 1
ATOM 1301 N N . GLY A 1 182 ? -11.334 27.220 23.162 1.00 88.62 182 GLY A N 1
ATOM 1302 C CA . GLY A 1 182 ? -11.643 28.645 23.122 1.00 88.62 182 GLY A CA 1
ATOM 1303 C C . GLY A 1 182 ? -11.645 29.255 24.531 1.00 88.62 182 GLY A C 1
ATOM 1304 O O . GLY A 1 182 ? -11.715 28.514 25.514 1.00 88.62 182 GLY A O 1
ATOM 1305 N N . PRO A 1 183 ? -11.598 30.594 24.645 1.00 87.69 183 PRO A N 1
ATOM 1306 C CA . PRO A 1 183 ? -11.709 31.281 25.935 1.00 87.69 183 PRO A CA 1
ATOM 1307 C C . PRO A 1 183 ? -13.033 30.973 26.657 1.00 87.69 183 PRO A C 1
ATOM 1309 O O . PRO A 1 183 ? -13.059 30.961 27.882 1.00 87.69 183 PRO A O 1
ATOM 1312 N N . ASP A 1 184 ? -14.083 30.643 25.898 1.00 85.56 184 ASP A N 1
ATOM 1313 C CA . ASP A 1 184 ? -15.437 30.374 26.395 1.00 85.56 184 ASP A CA 1
ATOM 1314 C C . ASP A 1 184 ? -15.818 28.883 26.328 1.00 85.56 184 ASP A C 1
ATOM 1316 O O . ASP A 1 184 ? -16.999 28.544 26.232 1.00 85.56 184 ASP A O 1
ATOM 1320 N N . ALA A 1 185 ? -14.841 27.965 26.307 1.00 82.56 185 ALA A N 1
ATOM 1321 C CA . ALA A 1 185 ? -15.140 26.534 26.294 1.00 82.56 185 ALA A CA 1
ATOM 1322 C C . ALA A 1 185 ? -15.982 26.170 27.529 1.00 82.56 185 ALA A C 1
ATOM 1324 O O . ALA A 1 185 ? -15.522 26.301 28.664 1.00 82.56 185 ALA A O 1
ATOM 1325 N N . ALA A 1 186 ? -17.227 25.743 27.298 1.00 82.75 186 ALA A N 1
ATOM 1326 C CA . ALA A 1 186 ? -18.136 25.373 28.371 1.00 82.75 186 ALA A CA 1
ATOM 1327 C C . ALA A 1 186 ? -17.527 24.253 29.226 1.00 82.75 186 ALA A C 1
ATOM 1329 O O . ALA A 1 186 ? -16.881 23.335 28.712 1.00 82.75 186 ALA A O 1
ATOM 1330 N N . GLU A 1 187 ? -17.742 24.334 30.538 1.00 82.19 187 GLU A N 1
ATOM 1331 C CA . GLU A 1 187 ? -17.267 23.330 31.481 1.00 82.19 187 GLU A CA 1
ATOM 1332 C C . GLU A 1 187 ? -17.793 21.943 31.071 1.00 82.19 187 GLU A C 1
ATOM 1334 O O . GLU A 1 187 ? -18.996 21.737 30.922 1.00 82.19 187 GLU A O 1
ATOM 1339 N N . GLY A 1 188 ? -16.876 21.003 30.821 1.00 79.50 188 GLY A N 1
ATOM 1340 C CA . GLY A 1 188 ? -17.197 19.643 30.373 1.00 79.50 188 GLY A CA 1
ATOM 1341 C C . GLY A 1 188 ? -17.109 19.395 28.861 1.00 79.50 188 GLY A C 1
ATOM 1342 O O . GLY A 1 188 ? -17.166 18.235 28.458 1.00 79.50 188 GLY A O 1
ATOM 1343 N N . VAL A 1 189 ? -16.911 20.418 28.020 1.00 82.81 189 VAL A N 1
ATOM 1344 C CA . VAL A 1 189 ? -16.616 20.202 26.592 1.00 82.81 189 VAL A CA 1
ATOM 1345 C C . VAL A 1 189 ? -15.158 19.799 26.435 1.00 82.81 189 VAL A C 1
ATOM 1347 O O . VAL A 1 189 ? -14.243 20.507 26.857 1.00 82.81 189 VAL A O 1
ATOM 1350 N N . GLU A 1 190 ? -14.932 18.650 25.805 1.00 85.12 190 GLU A N 1
ATOM 1351 C CA . GLU A 1 190 ? -13.583 18.179 25.548 1.00 85.12 190 GLU A CA 1
ATOM 1352 C C . GLU A 1 190 ? -12.904 19.055 24.489 1.00 85.12 190 GLU A C 1
ATOM 1354 O O . GLU A 1 190 ? -13.343 19.140 23.341 1.00 85.12 190 GLU A O 1
ATOM 1359 N N . CYS A 1 191 ? -11.822 19.718 24.883 1.00 87.88 191 CYS A N 1
ATOM 1360 C CA . CYS A 1 191 ? -11.054 20.584 24.008 1.00 87.88 191 CYS A CA 1
ATOM 1361 C C . CYS A 1 191 ? -9.552 20.396 24.235 1.00 87.88 191 CYS A C 1
ATOM 1363 O O . CYS A 1 191 ? -9.090 20.013 25.314 1.00 87.88 191 CYS A O 1
ATOM 1365 N N . ARG A 1 192 ? -8.776 20.669 23.190 1.00 90.38 192 ARG A N 1
ATOM 1366 C CA . ARG A 1 192 ? -7.320 20.552 23.176 1.00 90.38 192 ARG A CA 1
ATOM 1367 C C . ARG A 1 192 ? -6.679 21.807 23.759 1.00 90.38 192 ARG A C 1
ATOM 1369 O O . ARG A 1 192 ? -6.973 22.919 23.308 1.00 90.38 192 ARG A O 1
ATOM 1376 N N . LYS A 1 193 ? -5.776 21.651 24.731 1.00 89.06 193 LYS A N 1
ATOM 1377 C CA . LYS A 1 193 ? -5.123 22.797 25.385 1.00 89.06 193 LYS A CA 1
ATOM 1378 C C . LYS A 1 193 ? -4.190 23.537 24.412 1.00 89.06 193 LYS A C 1
ATOM 1380 O O . LYS A 1 193 ? -3.638 22.918 23.500 1.00 89.06 193 LYS A O 1
ATOM 1385 N N . PRO A 1 194 ? -3.952 24.849 24.598 1.00 87.12 194 PRO A N 1
ATOM 1386 C CA . PRO A 1 194 ? -2.958 25.574 23.809 1.00 87.12 194 PRO A CA 1
ATOM 1387 C C . PRO A 1 194 ? -1.582 24.888 23.866 1.00 87.12 194 PRO A C 1
ATOM 1389 O O . PRO A 1 194 ? -1.078 24.587 24.947 1.00 87.12 194 PRO A O 1
ATOM 1392 N N . GLY A 1 195 ? -0.987 24.622 22.700 1.00 85.00 195 GLY A N 1
ATOM 1393 C CA . GLY A 1 195 ? 0.306 23.933 22.568 1.00 85.00 195 GLY A CA 1
ATOM 1394 C C . GLY A 1 195 ? 0.245 22.400 22.590 1.00 85.00 195 GLY A C 1
ATOM 1395 O O . GLY A 1 195 ? 1.268 21.749 22.388 1.00 85.00 195 GLY A O 1
ATOM 1396 N N . GLU A 1 196 ? -0.927 21.801 22.803 1.00 86.25 196 GLU A N 1
ATOM 1397 C CA . GLU A 1 196 ? -1.120 20.359 22.659 1.00 86.25 196 GLU A CA 1
ATOM 1398 C C . GLU A 1 196 ? -1.341 20.013 21.179 1.00 86.25 196 GLU A C 1
ATOM 1400 O O . GLU A 1 196 ? -2.205 20.588 20.515 1.00 86.25 196 GLU A O 1
ATOM 1405 N N . GLN A 1 197 ? -0.527 19.104 20.639 1.00 84.00 197 GLN A N 1
ATOM 1406 C CA . GLN A 1 197 ? -0.665 18.626 19.262 1.00 84.00 197 GLN A CA 1
ATOM 1407 C C . GLN A 1 197 ? -1.731 17.523 19.180 1.00 84.00 197 GLN A C 1
ATOM 1409 O O . GLN A 1 197 ? -1.864 16.742 20.127 1.00 84.00 197 GLN A O 1
ATOM 1414 N N . PRO A 1 198 ? -2.500 17.445 18.076 1.00 84.19 198 PRO A N 1
ATOM 1415 C CA . PRO A 1 198 ? -3.410 16.329 17.865 1.00 84.19 198 PRO A CA 1
ATOM 1416 C C . PRO A 1 198 ? -2.587 15.045 17.756 1.00 84.19 198 PRO A C 1
ATOM 1418 O O . PRO A 1 198 ? -1.564 15.022 17.074 1.00 84.19 198 PRO A O 1
ATOM 1421 N N . ARG A 1 199 ? -3.028 13.991 18.440 1.00 85.69 199 ARG A N 1
ATOM 1422 C CA . ARG A 1 199 ? -2.387 12.675 18.391 1.00 85.69 199 ARG A CA 1
ATOM 1423 C C . ARG A 1 199 ? -3.300 11.712 17.644 1.00 85.69 199 ARG A C 1
ATOM 1425 O O . ARG A 1 199 ? -4.152 11.096 18.289 1.00 85.69 199 ARG A O 1
ATOM 1432 N N . PRO A 1 200 ? -3.186 11.640 16.309 1.00 91.94 200 PRO A N 1
ATOM 1433 C CA . PRO A 1 200 ? -3.944 10.670 15.532 1.00 91.94 200 PRO A CA 1
ATOM 1434 C C . PRO A 1 200 ? -3.632 9.250 16.006 1.00 91.94 200 PRO A C 1
ATOM 1436 O O . PRO A 1 200 ? -2.557 9.001 16.558 1.00 91.94 200 PRO A O 1
ATOM 1439 N N . ILE A 1 201 ? -4.550 8.308 15.771 1.00 92.94 201 ILE A N 1
ATOM 1440 C CA . ILE A 1 201 ? -4.180 6.895 15.873 1.00 92.94 201 ILE A CA 1
ATOM 1441 C C . ILE A 1 201 ? -3.193 6.610 14.759 1.00 92.94 201 ILE A C 1
ATOM 1443 O O . ILE A 1 201 ? -3.552 6.618 13.587 1.00 92.94 201 ILE A O 1
ATOM 1447 N N . THR A 1 202 ? -1.963 6.319 15.135 1.00 93.12 202 THR A N 1
ATOM 1448 C CA . THR A 1 202 ? -0.968 5.785 14.224 1.00 93.12 202 THR A CA 1
ATOM 1449 C C . THR A 1 202 ? -1.037 4.271 14.288 1.00 93.12 202 THR A C 1
ATOM 1451 O O . THR A 1 202 ? -1.204 3.707 15.359 1.00 93.12 202 THR A O 1
ATOM 1454 N N . ILE A 1 203 ? -0.869 3.597 13.159 1.00 93.62 203 ILE A N 1
ATOM 1455 C CA . ILE A 1 203 ? -0.701 2.153 13.055 1.00 93.62 203 ILE A CA 1
ATOM 1456 C C . ILE A 1 203 ? 0.563 1.904 12.241 1.00 93.62 203 ILE A C 1
ATOM 1458 O O . ILE A 1 203 ? 0.774 2.517 11.197 1.00 93.62 203 ILE A O 1
ATOM 1462 N N . LEU A 1 204 ? 1.395 0.971 12.696 1.00 92.19 204 LEU A N 1
ATOM 1463 C CA . LEU A 1 204 ? 2.535 0.461 11.945 1.00 92.19 204 LEU A CA 1
ATOM 1464 C C . LEU A 1 204 ? 2.267 -1.005 11.578 1.00 92.19 204 LEU A C 1
ATOM 1466 O O . LEU A 1 204 ? 2.504 -1.903 12.394 1.00 92.19 204 LEU A O 1
ATOM 1470 N N . PRO A 1 205 ? 1.726 -1.277 10.377 1.00 90.12 205 PRO A N 1
ATOM 1471 C CA . PRO A 1 205 ? 1.507 -2.639 9.922 1.00 90.12 205 PRO A CA 1
ATOM 1472 C C . PRO A 1 205 ? 2.847 -3.315 9.646 1.00 90.12 205 PRO A C 1
ATOM 1474 O O . PRO A 1 205 ? 3.701 -2.768 8.939 1.00 90.12 205 PRO A O 1
ATOM 1477 N N . ARG A 1 206 ? 3.014 -4.545 10.137 1.00 87.00 206 ARG A N 1
ATOM 1478 C CA . ARG A 1 206 ? 4.257 -5.313 9.962 1.00 87.00 206 ARG A CA 1
ATOM 1479 C C . ARG A 1 206 ? 4.613 -5.521 8.488 1.00 87.00 206 ARG A C 1
ATOM 1481 O O . ARG A 1 206 ? 5.791 -5.543 8.141 1.00 87.00 206 ARG A O 1
ATOM 1488 N N . LEU A 1 207 ? 3.597 -5.636 7.631 1.00 81.25 207 LEU A N 1
ATOM 1489 C CA . LEU A 1 207 ? 3.758 -5.840 6.190 1.00 81.25 207 LEU A CA 1
ATOM 1490 C C . LEU A 1 207 ? 4.167 -4.573 5.431 1.00 81.25 207 LEU A C 1
ATOM 1492 O O . LEU A 1 207 ? 4.946 -4.660 4.487 1.00 81.25 207 LEU A O 1
ATOM 1496 N N . LEU A 1 208 ? 3.651 -3.403 5.820 1.00 79.12 208 LEU A N 1
ATOM 1497 C CA . LEU A 1 208 ? 3.803 -2.178 5.026 1.00 79.12 208 LEU A CA 1
ATOM 1498 C C . LEU A 1 208 ? 5.067 -1.389 5.367 1.00 79.12 208 LEU A C 1
ATOM 1500 O O . LEU A 1 208 ? 5.500 -0.582 4.548 1.00 79.12 208 LEU A O 1
ATOM 1504 N N . ARG A 1 209 ? 5.666 -1.614 6.549 1.00 81.44 209 ARG A N 1
ATOM 1505 C CA . ARG A 1 209 ? 6.848 -0.879 7.059 1.00 81.44 209 ARG A CA 1
ATOM 1506 C C . ARG A 1 209 ? 6.723 0.650 6.962 1.00 81.44 209 ARG A C 1
ATOM 1508 O O . ARG A 1 209 ? 7.723 1.360 7.015 1.00 81.44 209 ARG A O 1
ATOM 1515 N N . LYS A 1 210 ? 5.500 1.148 6.808 1.00 88.69 210 LYS A N 1
ATOM 1516 C CA . LYS A 1 210 ? 5.147 2.557 6.745 1.00 88.69 210 LYS A CA 1
ATOM 1517 C C . LYS A 1 210 ? 4.110 2.828 7.809 1.00 88.69 210 LYS A C 1
ATOM 1519 O O . LYS A 1 210 ? 3.198 2.029 8.019 1.00 88.69 210 LYS A O 1
ATOM 1524 N N . GLU A 1 211 ? 4.289 3.961 8.458 1.00 92.94 211 GLU A N 1
ATOM 1525 C CA . GLU A 1 211 ? 3.345 4.491 9.420 1.00 92.94 211 GLU A CA 1
ATOM 1526 C C . GLU A 1 211 ? 2.065 4.934 8.703 1.00 92.94 211 GLU A C 1
ATOM 1528 O O . GLU A 1 211 ? 2.144 5.605 7.672 1.00 92.94 211 GLU A O 1
ATOM 1533 N N . ILE A 1 212 ? 0.906 4.549 9.232 1.00 95.44 212 ILE A N 1
ATOM 1534 C CA . ILE A 1 212 ? -0.410 5.012 8.788 1.00 95.44 212 ILE A CA 1
ATOM 1535 C C . ILE A 1 212 ? -1.043 5.763 9.955 1.00 95.44 212 ILE A C 1
ATOM 1537 O O . ILE A 1 212 ? -1.388 5.135 10.951 1.00 95.44 212 ILE A O 1
ATOM 1541 N N . ALA A 1 213 ? -1.213 7.076 9.847 1.00 96.12 213 ALA A N 1
ATOM 1542 C CA . ALA A 1 213 ? -1.843 7.884 10.887 1.00 96.12 213 ALA A CA 1
ATOM 1543 C C . ALA A 1 213 ? -3.265 8.273 10.479 1.00 96.12 213 ALA A C 1
ATOM 1545 O O . ALA A 1 213 ? -3.453 8.940 9.471 1.00 96.12 213 ALA A O 1
ATOM 1546 N N . ILE A 1 214 ? -4.269 7.873 11.256 1.00 96.81 214 ILE A N 1
ATOM 1547 C CA . ILE A 1 214 ? -5.680 8.217 11.066 1.00 96.81 214 ILE A CA 1
ATOM 1548 C C . ILE A 1 214 ? -5.928 9.591 11.693 1.00 96.81 214 ILE A C 1
ATOM 1550 O O . ILE A 1 214 ? -5.970 9.725 12.916 1.00 96.81 214 ILE A O 1
ATOM 1554 N N . THR A 1 215 ? -6.062 10.618 10.857 1.00 95.69 215 THR A N 1
ATOM 1555 C CA . THR A 1 215 ? -6.132 12.027 11.271 1.00 95.69 215 THR A CA 1
ATOM 1556 C C . THR A 1 215 ? -7.545 12.535 11.527 1.00 95.69 215 THR A C 1
ATOM 1558 O O . THR A 1 215 ? -7.697 13.595 12.133 1.00 95.69 215 THR A O 1
ATOM 1561 N N . GLY A 1 216 ? -8.565 11.815 11.063 1.00 96.75 216 GLY A N 1
ATOM 1562 C CA . GLY A 1 216 ? -9.962 12.194 11.245 1.00 96.75 216 GLY A CA 1
ATOM 1563 C C . GLY A 1 216 ? -10.930 11.202 10.609 1.00 96.75 216 GLY A C 1
ATOM 1564 O O . GLY A 1 216 ? -10.519 10.270 9.917 1.00 96.75 216 GLY A O 1
ATOM 1565 N N . GLY A 1 217 ? -12.220 11.415 10.853 1.00 97.56 217 GLY A N 1
ATOM 1566 C CA . GLY A 1 217 ? -13.309 10.588 10.330 1.00 97.56 217 GLY A CA 1
ATOM 1567 C C . GLY A 1 217 ? -14.083 9.828 11.398 1.00 97.56 217 GLY A C 1
ATOM 1568 O O . GLY A 1 217 ? -13.825 9.952 12.599 1.00 97.56 217 GLY A O 1
ATOM 1569 N N . THR A 1 218 ? -15.078 9.063 10.952 1.00 98.00 218 THR A N 1
ATOM 1570 C CA . THR A 1 218 ? -15.995 8.342 11.842 1.00 98.00 218 THR A CA 1
ATOM 1571 C C . THR A 1 218 ? -16.314 6.971 11.265 1.00 98.00 218 THR A C 1
ATOM 1573 O O . THR A 1 218 ? -16.711 6.864 10.103 1.00 98.00 218 THR A O 1
ATOM 1576 N N . ILE A 1 219 ? -16.179 5.934 12.089 1.00 98.12 219 ILE A N 1
ATOM 1577 C CA . ILE A 1 219 ? -16.586 4.571 11.744 1.00 98.12 219 ILE A CA 1
ATOM 1578 C C . ILE A 1 219 ? -17.626 4.054 12.725 1.00 98.12 219 ILE A C 1
ATOM 1580 O O . ILE A 1 219 ? -17.622 4.403 13.902 1.00 98.12 219 ILE A O 1
ATOM 1584 N N . GLU A 1 220 ? -18.484 3.179 12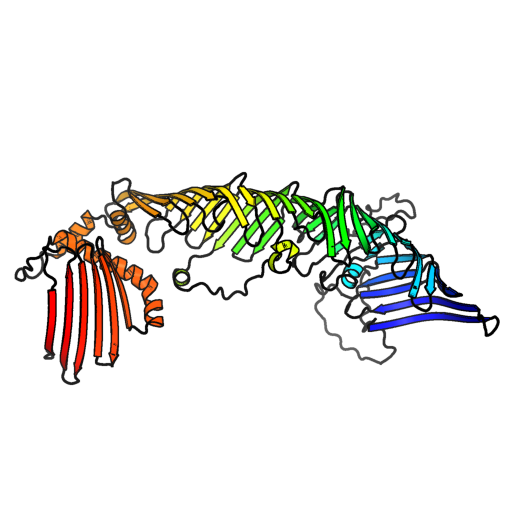.238 1.00 98.06 220 GLU A N 1
ATOM 1585 C CA . GLU A 1 220 ? -19.451 2.428 13.022 1.00 98.06 220 GLU A CA 1
ATOM 1586 C C . GLU A 1 220 ? -19.074 0.953 12.986 1.00 98.06 220 GLU A C 1
ATOM 1588 O O . GLU A 1 220 ? -18.629 0.435 11.961 1.00 98.06 220 GLU A O 1
ATOM 1593 N N . ILE A 1 221 ? -19.201 0.287 14.125 1.00 97.12 221 ILE A N 1
ATOM 1594 C CA . ILE A 1 221 ? -18.919 -1.131 14.288 1.00 97.12 221 ILE A CA 1
ATOM 1595 C C . ILE A 1 221 ? -20.224 -1.797 14.678 1.00 97.12 221 ILE A C 1
ATOM 1597 O O . ILE A 1 221 ? -20.829 -1.410 15.671 1.00 97.12 221 ILE A O 1
ATOM 1601 N N . GLU A 1 222 ? -20.613 -2.829 13.943 1.00 97.12 222 GLU A N 1
ATOM 1602 C CA . GLU A 1 222 ? -21.791 -3.641 14.221 1.00 97.12 222 GLU A CA 1
ATOM 1603 C C . GLU A 1 222 ? -21.449 -5.126 14.109 1.00 97.12 222 GLU A C 1
ATOM 1605 O O . GLU A 1 222 ? -20.505 -5.526 13.425 1.00 97.12 222 GLU A O 1
ATOM 1610 N N . THR A 1 223 ? -22.223 -5.980 14.773 1.00 95.75 223 THR A N 1
ATOM 1611 C CA . THR A 1 223 ? -22.100 -7.432 14.619 1.00 95.75 223 THR A CA 1
ATOM 1612 C C . THR A 1 223 ? -23.262 -7.959 13.801 1.00 95.75 223 THR A C 1
ATOM 1614 O O . THR A 1 223 ? -24.411 -7.923 14.240 1.00 95.75 223 THR A O 1
ATOM 1617 N N . GLU A 1 224 ? -22.952 -8.519 12.639 1.00 92.44 224 GLU A N 1
ATOM 1618 C CA . GLU A 1 224 ? -23.905 -9.239 11.808 1.00 92.44 224 GLU A CA 1
ATOM 1619 C C . GLU A 1 224 ? -23.854 -10.729 12.177 1.00 92.44 224 GLU A C 1
ATOM 1621 O O . GLU A 1 224 ? -22.790 -11.350 12.243 1.00 92.44 224 GLU A O 1
ATOM 1626 N N . THR A 1 225 ? -25.016 -11.316 12.468 1.00 84.38 225 THR A N 1
ATOM 1627 C CA . THR A 1 225 ? -25.126 -12.750 12.772 1.00 84.38 225 THR A CA 1
ATOM 1628 C C . THR A 1 225 ? -25.826 -13.442 11.612 1.00 84.38 225 THR A C 1
ATOM 1630 O O . THR A 1 225 ? -26.990 -13.158 11.341 1.00 84.38 225 THR A O 1
ATOM 1633 N N . ALA A 1 226 ? -25.130 -14.357 10.940 1.00 75.94 226 ALA A N 1
ATOM 1634 C CA . ALA A 1 226 ? -25.684 -15.162 9.857 1.00 75.94 226 ALA A CA 1
ATOM 1635 C C . ALA A 1 226 ? -25.300 -16.632 10.065 1.00 75.94 226 ALA A C 1
ATOM 1637 O O . ALA A 1 226 ? -24.119 -16.954 10.153 1.00 75.94 226 ALA A O 1
ATOM 1638 N N . ASN A 1 227 ? -26.291 -17.529 10.129 1.00 74.38 227 ASN A N 1
ATOM 1639 C CA . ASN A 1 227 ? -26.087 -18.984 10.226 1.00 74.38 227 ASN A CA 1
ATOM 1640 C C . ASN A 1 227 ? -25.140 -19.419 11.369 1.00 74.38 227 ASN A C 1
ATOM 1642 O O . ASN A 1 227 ? -24.196 -20.166 11.131 1.00 74.38 227 ASN A O 1
ATOM 1646 N N . ASP A 1 228 ? -25.352 -18.914 12.591 1.00 72.69 228 ASP A N 1
ATOM 1647 C CA . ASP A 1 228 ? -24.489 -19.135 13.773 1.00 72.69 228 ASP A CA 1
ATOM 1648 C C . ASP A 1 228 ? -23.036 -18.632 13.658 1.00 72.69 228 ASP A C 1
ATOM 1650 O O . ASP A 1 228 ? -22.271 -18.704 14.624 1.00 72.69 228 ASP A O 1
ATOM 1654 N N . GLN A 1 229 ? -22.653 -18.035 12.528 1.00 81.81 229 GLN A N 1
ATOM 1655 C CA . GLN A 1 229 ? -21.382 -17.342 12.377 1.00 81.81 229 GLN A CA 1
ATOM 1656 C C . GLN A 1 229 ? -21.556 -15.855 12.676 1.00 81.81 229 GLN A C 1
ATOM 1658 O O . GLN A 1 229 ? -22.520 -15.208 12.258 1.00 81.81 229 GLN A O 1
ATOM 1663 N N . ARG A 1 230 ? -20.600 -15.309 13.430 1.00 86.88 230 ARG A N 1
ATOM 1664 C CA . ARG A 1 230 ? -20.552 -13.884 13.753 1.00 86.88 230 ARG A CA 1
ATOM 1665 C C . ARG A 1 230 ? -19.554 -13.194 12.853 1.00 86.88 230 ARG A C 1
ATOM 1667 O O . ARG A 1 230 ? -18.397 -13.606 12.785 1.00 86.88 230 ARG A O 1
ATOM 1674 N N . ALA A 1 231 ? -20.014 -12.131 12.219 1.00 92.81 231 ALA A N 1
ATOM 1675 C CA . ALA A 1 231 ? -19.188 -11.218 11.467 1.00 92.81 231 ALA A CA 1
ATOM 1676 C C . ALA A 1 231 ? -19.242 -9.834 12.118 1.00 92.81 231 ALA A C 1
ATOM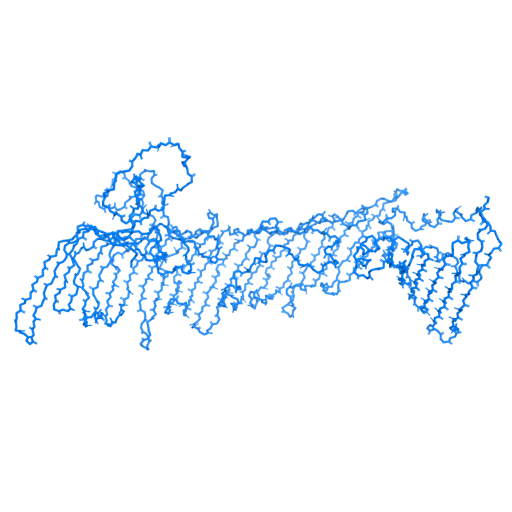 1678 O O . ALA A 1 231 ? -20.280 -9.419 12.630 1.00 92.81 231 ALA A O 1
ATOM 1679 N N . TYR A 1 232 ? -18.122 -9.124 12.113 1.00 94.19 232 TYR A N 1
ATOM 1680 C CA . TYR A 1 232 ? -18.042 -7.743 12.577 1.00 94.19 232 TYR A CA 1
ATOM 1681 C C . TYR A 1 232 ? -17.943 -6.838 11.366 1.00 94.19 232 TYR A C 1
ATOM 1683 O O . TYR A 1 232 ? -16.988 -6.935 10.598 1.00 94.19 232 TYR A O 1
ATOM 1691 N N . LYS A 1 233 ? -18.925 -5.970 11.184 1.00 96.75 233 LYS A N 1
ATOM 1692 C CA . LYS A 1 233 ? -18.957 -5.011 10.096 1.00 96.75 233 LYS A CA 1
ATOM 1693 C C . LYS A 1 233 ? -18.495 -3.659 10.602 1.00 96.75 233 LYS A C 1
ATOM 1695 O O . LYS A 1 233 ? -19.042 -3.131 11.562 1.00 96.75 233 LYS A O 1
ATOM 1700 N N . VAL A 1 234 ? -17.480 -3.122 9.946 1.00 97.19 234 VAL A N 1
ATOM 1701 C CA . VAL A 1 234 ? -16.962 -1.779 10.172 1.00 97.19 234 VAL A CA 1
ATOM 1702 C C . VAL A 1 234 ? -17.380 -0.926 8.986 1.00 97.19 234 VAL A C 1
ATOM 1704 O O . VAL A 1 234 ? -16.934 -1.189 7.872 1.00 97.19 234 VAL A O 1
ATOM 1707 N N . THR A 1 235 ? -18.225 0.071 9.214 1.00 98.19 235 THR A N 1
ATOM 1708 C CA . THR A 1 235 ? -18.753 0.973 8.184 1.00 98.19 235 THR A CA 1
ATOM 1709 C C . THR A 1 235 ? -18.150 2.361 8.353 1.00 98.19 235 THR A C 1
ATOM 1711 O O . THR A 1 235 ? -18.066 2.883 9.461 1.00 98.19 235 THR A O 1
ATOM 1714 N N . VAL A 1 236 ? -17.732 2.981 7.256 1.00 98.06 236 VAL A N 1
ATOM 1715 C CA . VAL A 1 236 ? -17.263 4.366 7.215 1.00 98.06 236 VAL A CA 1
ATOM 1716 C C . VAL A 1 236 ? -18.476 5.283 7.119 1.00 98.06 236 VAL A C 1
ATOM 1718 O O . VAL A 1 236 ? -19.102 5.387 6.065 1.00 98.06 236 VAL A O 1
ATOM 1721 N N . VAL A 1 237 ? -18.815 5.932 8.231 1.00 97.81 237 VAL A N 1
ATOM 1722 C CA . VAL A 1 237 ? -19.968 6.844 8.331 1.00 97.81 237 VAL A CA 1
ATOM 1723 C C . VAL A 1 237 ? -19.609 8.235 7.818 1.00 97.81 237 VAL A C 1
ATOM 1725 O O . VAL A 1 237 ? -20.436 8.916 7.225 1.00 97.81 237 VAL A O 1
ATOM 1728 N N . ARG A 1 238 ? -18.360 8.652 8.031 1.00 98.00 238 ARG A N 1
ATOM 1729 C CA . ARG A 1 238 ? -17.794 9.885 7.487 1.00 98.00 238 ARG A CA 1
ATOM 1730 C C . ARG A 1 238 ? -16.369 9.619 7.055 1.00 98.00 238 ARG A C 1
ATOM 1732 O O . ARG A 1 238 ? -15.664 8.892 7.755 1.00 98.00 238 ARG A O 1
ATOM 1739 N N . ASP A 1 239 ? -15.974 10.253 5.956 1.00 97.94 239 ASP A N 1
ATOM 1740 C CA . ASP A 1 239 ? -14.654 10.143 5.346 1.00 97.94 239 ASP A CA 1
ATOM 1741 C C . ASP A 1 239 ? -13.532 9.994 6.378 1.00 97.94 239 ASP A C 1
ATOM 1743 O O . ASP A 1 239 ? -13.325 10.859 7.235 1.00 97.94 239 ASP A O 1
ATOM 1747 N N . VAL A 1 240 ? -12.813 8.876 6.291 1.00 97.94 240 VAL A N 1
ATOM 1748 C CA . VAL A 1 240 ? -11.677 8.582 7.165 1.00 97.94 240 VAL A CA 1
ATOM 1749 C C . VAL A 1 240 ? -10.416 9.081 6.490 1.00 97.94 240 VAL A C 1
ATOM 1751 O O . VAL A 1 240 ? -9.992 8.559 5.458 1.00 97.94 240 VAL A O 1
ATOM 1754 N N . GLN A 1 241 ? -9.824 10.108 7.087 1.00 97.62 241 GLN A N 1
ATOM 1755 C CA . GLN A 1 241 ? -8.601 10.732 6.612 1.00 97.62 241 GLN A CA 1
ATOM 1756 C C . GLN A 1 241 ? -7.399 10.067 7.267 1.00 97.62 241 GLN A C 1
ATOM 1758 O O . GLN A 1 241 ? -7.366 9.852 8.480 1.00 97.62 241 GLN A O 1
ATOM 1763 N N . MET A 1 242 ? -6.407 9.742 6.452 1.00 97.19 242 MET A N 1
ATOM 1764 C CA . MET A 1 242 ? -5.184 9.080 6.867 1.00 97.19 242 MET A CA 1
ATOM 1765 C C . MET A 1 242 ? -3.978 9.747 6.212 1.00 97.19 242 MET A C 1
ATOM 1767 O O . MET A 1 242 ? -4.073 10.250 5.093 1.00 97.19 242 MET A O 1
ATOM 1771 N N . SER A 1 243 ? -2.823 9.691 6.865 1.00 95.81 243 SER A N 1
ATOM 1772 C CA . SER A 1 243 ? -1.532 9.967 6.245 1.00 95.81 243 SER A CA 1
ATOM 1773 C C . SER A 1 243 ? -0.658 8.715 6.238 1.00 95.81 243 SER A C 1
ATOM 1775 O O . SER A 1 243 ? -0.719 7.896 7.154 1.00 95.81 243 SER A O 1
ATOM 1777 N N . ILE A 1 244 ? 0.138 8.537 5.183 1.00 93.94 244 ILE A N 1
ATOM 1778 C CA . ILE A 1 244 ? 1.055 7.405 5.021 1.00 93.94 244 ILE A CA 1
ATOM 1779 C C . ILE A 1 244 ? 2.485 7.935 4.968 1.00 93.94 244 ILE A C 1
ATOM 1781 O O . ILE A 1 244 ? 2.852 8.679 4.058 1.00 93.94 244 ILE A O 1
ATOM 1785 N N . GLY A 1 245 ? 3.306 7.531 5.938 1.00 87.75 245 GLY A N 1
ATOM 1786 C CA . GLY A 1 245 ? 4.702 7.958 6.048 1.00 87.75 245 GLY A CA 1
ATOM 1787 C C . GLY A 1 245 ? 4.885 9.462 6.278 1.00 87.75 245 GLY A C 1
ATOM 1788 O O . GLY A 1 245 ? 5.948 9.982 5.965 1.00 87.75 245 GLY A O 1
ATOM 1789 N N . GLY A 1 246 ? 3.857 10.159 6.777 1.00 84.56 246 GLY A N 1
ATOM 1790 C CA . GLY A 1 246 ? 3.907 11.584 7.126 1.00 84.56 246 GLY A CA 1
ATOM 1791 C C . GLY A 1 246 ? 3.748 12.577 5.967 1.00 84.56 246 GLY A C 1
ATOM 1792 O O . GLY A 1 246 ? 3.608 13.766 6.231 1.00 84.56 246 GLY A O 1
ATOM 1793 N N . GLU A 1 247 ? 3.724 12.120 4.713 1.00 86.69 247 GLU A N 1
ATOM 1794 C CA . GLU A 1 247 ? 3.690 13.007 3.536 1.00 86.69 247 GLU A CA 1
ATOM 1795 C C . GLU A 1 247 ? 2.431 12.819 2.680 1.00 86.69 247 GLU A C 1
ATOM 1797 O O . GLU A 1 247 ? 1.752 13.792 2.354 1.00 86.69 247 GLU A O 1
ATOM 1802 N N . GLY A 1 248 ? 2.101 11.573 2.327 1.00 93.81 248 GLY A N 1
ATOM 1803 C CA . GLY A 1 248 ? 0.953 11.271 1.471 1.00 93.81 248 GLY A CA 1
ATOM 1804 C C . GLY A 1 248 ? -0.346 11.183 2.263 1.00 93.81 248 GLY A C 1
ATOM 1805 O O . GLY A 1 248 ? -0.349 10.663 3.379 1.00 93.81 248 GLY A O 1
ATOM 1806 N N . THR A 1 249 ? -1.455 11.639 1.685 1.00 97.00 249 THR A N 1
ATOM 1807 C CA . THR A 1 249 ? -2.788 11.576 2.302 1.00 97.00 249 THR A CA 1
ATOM 1808 C C . THR A 1 249 ? -3.666 10.550 1.601 1.00 97.00 249 THR A C 1
ATOM 1810 O O . THR A 1 249 ? -3.654 10.447 0.378 1.00 97.00 249 THR A O 1
ATOM 1813 N N . VAL A 1 250 ? -4.458 9.808 2.368 1.00 97.62 250 VAL A N 1
ATOM 1814 C CA . VAL A 1 250 ? -5.477 8.879 1.874 1.00 97.62 250 VAL A CA 1
ATOM 1815 C C . VAL A 1 250 ? -6.796 9.218 2.545 1.00 97.62 250 VAL A C 1
ATOM 1817 O O . VAL A 1 250 ? -6.853 9.415 3.753 1.00 97.62 250 VAL A O 1
ATOM 1820 N N . THR A 1 251 ? -7.871 9.274 1.777 1.00 98.25 251 THR A N 1
ATOM 1821 C CA . THR A 1 251 ? -9.229 9.443 2.285 1.00 98.25 251 THR A CA 1
ATOM 1822 C C . THR A 1 251 ? -10.048 8.235 1.871 1.00 98.25 251 THR A C 1
ATOM 1824 O O . THR A 1 251 ? -10.215 7.980 0.681 1.00 98.25 251 THR A O 1
ATOM 1827 N N . VAL A 1 252 ? -10.542 7.476 2.846 1.00 97.62 252 VAL A N 1
ATOM 1828 C CA . VAL A 1 252 ? -11.547 6.436 2.603 1.00 97.62 252 VAL A CA 1
ATOM 1829 C C . VAL A 1 252 ? -12.907 7.106 2.661 1.00 97.62 252 VAL A C 1
ATOM 1831 O O . VAL A 1 252 ? -13.259 7.684 3.685 1.00 97.62 252 VAL A O 1
ATOM 1834 N N . LEU A 1 253 ? -13.637 7.041 1.555 1.00 97.25 253 LEU A N 1
ATOM 1835 C CA . LEU A 1 253 ? -14.909 7.725 1.372 1.00 97.25 253 LEU A CA 1
ATOM 1836 C C . LEU A 1 253 ? -16.027 7.058 2.184 1.00 97.25 253 LEU A C 1
ATOM 1838 O O . LEU A 1 253 ? -16.011 5.844 2.422 1.00 97.25 253 LEU A O 1
ATOM 1842 N N . GLU A 1 254 ? -17.017 7.861 2.561 1.00 96.06 254 GLU A N 1
ATOM 1843 C CA . GLU A 1 254 ? -18.250 7.421 3.213 1.00 96.06 254 GLU A CA 1
ATOM 1844 C C . GLU A 1 254 ? -18.958 6.260 2.491 1.00 96.06 254 GLU A C 1
ATOM 1846 O O . GLU A 1 254 ? -18.839 6.054 1.278 1.00 96.06 254 GLU A O 1
ATOM 1851 N N . ASN A 1 255 ? -19.743 5.501 3.261 1.00 95.00 255 ASN A N 1
ATOM 1852 C CA . ASN A 1 255 ? -20.475 4.301 2.842 1.00 95.00 255 ASN A CA 1
ATOM 1853 C C . ASN A 1 255 ? -19.590 3.099 2.468 1.00 95.00 255 ASN A C 1
ATOM 1855 O O . ASN A 1 255 ? -20.103 2.071 2.014 1.00 95.00 255 ASN A O 1
ATOM 1859 N N . GLY A 1 256 ? -18.272 3.197 2.662 1.00 96.81 256 GLY A N 1
ATOM 1860 C CA . GLY A 1 256 ? -17.388 2.041 2.599 1.00 96.81 256 GLY A CA 1
ATOM 1861 C C . GLY A 1 256 ? -17.586 1.111 3.801 1.00 96.81 256 GLY A C 1
ATOM 1862 O O . GLY A 1 256 ? -17.934 1.570 4.884 1.00 96.81 256 GLY A O 1
ATOM 1863 N N . PHE A 1 257 ? -17.353 -0.191 3.648 1.00 97.69 257 PHE A N 1
ATOM 1864 C CA . PHE A 1 257 ? -17.397 -1.134 4.766 1.00 97.69 257 PHE A CA 1
ATOM 1865 C C . PHE A 1 257 ? -16.385 -2.278 4.640 1.00 97.69 257 PHE A C 1
ATOM 1867 O O . PHE A 1 257 ? -15.945 -2.628 3.544 1.00 97.69 257 PHE A O 1
ATOM 1874 N N . VAL A 1 258 ? -16.065 -2.896 5.778 1.00 97.06 258 VAL A N 1
ATOM 1875 C CA . VAL A 1 258 ? -15.307 -4.148 5.894 1.00 97.06 258 VAL A CA 1
ATOM 1876 C C . VAL A 1 258 ? -16.046 -5.081 6.851 1.00 97.06 258 VAL A C 1
ATOM 1878 O O . VAL A 1 258 ? -16.276 -4.738 8.003 1.00 97.06 258 VAL A O 1
ATOM 1881 N N . GLU A 1 259 ? -16.406 -6.269 6.383 1.00 96.31 259 GLU A N 1
ATOM 1882 C CA . GLU A 1 259 ? -16.953 -7.370 7.174 1.00 96.31 259 GLU A CA 1
ATOM 1883 C C . GLU A 1 259 ? -15.808 -8.326 7.539 1.00 96.31 259 GLU A C 1
ATOM 1885 O O . GLU A 1 259 ? -15.157 -8.899 6.664 1.00 96.31 259 GLU A O 1
ATOM 1890 N N . LEU A 1 260 ? -15.557 -8.503 8.833 1.00 92.94 260 LEU A N 1
ATOM 1891 C CA . LEU A 1 260 ? -14.535 -9.387 9.381 1.00 92.94 260 LEU A CA 1
ATOM 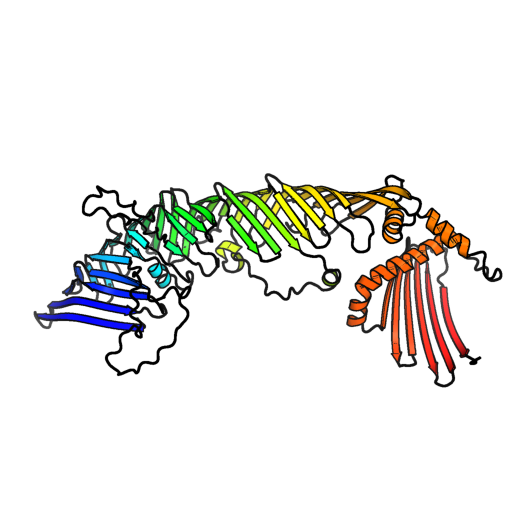1892 C C . LEU A 1 260 ? -15.183 -10.646 9.962 1.00 92.94 260 LEU A C 1
ATOM 1894 O O . LEU A 1 260 ? -16.032 -10.555 10.849 1.00 92.94 260 LEU A O 1
ATOM 1898 N N . ARG A 1 261 ? -14.725 -11.824 9.538 1.00 91.19 261 ARG A N 1
ATOM 1899 C CA . ARG A 1 261 ? -15.093 -13.122 10.114 1.00 91.19 261 ARG A CA 1
ATOM 1900 C C . ARG A 1 261 ? -13.849 -13.777 10.694 1.00 91.19 261 ARG A C 1
ATOM 1902 O O . ARG A 1 261 ? -12.847 -13.935 10.003 1.00 91.19 261 ARG A O 1
ATOM 1909 N N . ASP A 1 262 ? -13.892 -14.071 11.992 1.00 84.94 262 ASP A N 1
ATOM 1910 C CA . ASP A 1 262 ? -12.753 -14.614 12.748 1.00 84.94 262 ASP A CA 1
ATOM 1911 C C . ASP A 1 262 ? -11.435 -13.835 12.519 1.00 84.94 262 ASP A C 1
ATOM 1913 O O . ASP A 1 262 ? -10.351 -14.404 12.429 1.00 84.94 262 ASP A O 1
ATOM 1917 N N . GLY A 1 263 ? -11.538 -12.505 12.400 1.00 82.25 263 GLY A N 1
ATOM 1918 C CA . GLY A 1 263 ? -10.402 -11.600 12.183 1.00 82.25 263 GLY A CA 1
ATOM 1919 C C . GLY A 1 263 ? -9.938 -11.459 10.729 1.00 82.25 263 GLY A C 1
ATOM 1920 O O . GLY A 1 263 ? -9.085 -10.618 10.459 1.00 82.25 263 GLY A O 1
ATOM 1921 N N . ASN A 1 264 ? -10.510 -12.215 9.789 1.00 88.62 264 ASN A N 1
ATOM 1922 C CA . ASN A 1 264 ? -10.190 -12.127 8.365 1.00 88.62 264 ASN A CA 1
ATOM 1923 C C . ASN A 1 264 ? -11.273 -11.352 7.598 1.00 88.62 264 ASN A C 1
ATOM 1925 O O . ASN A 1 264 ? -12.454 -11.478 7.920 1.00 88.62 264 ASN A O 1
ATOM 1929 N N . PRO A 1 265 ? -10.916 -10.569 6.565 1.00 91.12 265 PRO A N 1
ATOM 1930 C CA . PRO A 1 265 ? -11.895 -9.845 5.758 1.00 91.12 265 PRO A CA 1
ATOM 1931 C C . PRO A 1 265 ? -12.730 -10.814 4.915 1.00 91.12 265 PRO A C 1
ATOM 1933 O O . PRO A 1 265 ? -12.232 -11.369 3.939 1.00 91.12 265 PRO A O 1
ATOM 1936 N N . ALA A 1 266 ? -14.000 -11.002 5.267 1.00 93.94 266 ALA A N 1
ATOM 1937 C CA . ALA A 1 266 ? -14.947 -11.837 4.531 1.00 93.94 266 ALA A CA 1
ATOM 1938 C C . ALA A 1 266 ? -15.586 -11.069 3.368 1.00 93.94 266 ALA A C 1
ATOM 1940 O O . ALA A 1 266 ? -15.665 -11.582 2.258 1.00 93.94 266 ALA A O 1
ATOM 1941 N N . LYS A 1 267 ? -15.993 -9.817 3.594 1.00 96.00 267 LYS A N 1
ATOM 1942 C CA . LYS A 1 267 ? -16.491 -8.907 2.553 1.00 96.00 267 LYS A CA 1
ATOM 1943 C C . LYS A 1 267 ? -15.908 -7.532 2.770 1.00 96.00 267 LYS A C 1
ATOM 1945 O O . LYS A 1 267 ? -15.632 -7.154 3.902 1.00 96.00 267 LYS A O 1
ATOM 1950 N N . LEU A 1 268 ? -15.743 -6.760 1.711 1.00 97.38 268 LEU A N 1
ATOM 1951 C CA . LEU A 1 268 ? -15.428 -5.344 1.845 1.00 97.38 268 LEU A CA 1
ATOM 1952 C C . LEU A 1 268 ? -15.861 -4.590 0.599 1.00 97.38 268 LEU A C 1
ATOM 1954 O O . LEU A 1 268 ? -15.925 -5.152 -0.492 1.00 97.38 268 LEU A O 1
ATOM 1958 N N . ASN A 1 269 ? -16.140 -3.311 0.761 1.00 98.00 269 ASN A N 1
ATOM 1959 C CA . ASN A 1 269 ? -16.341 -2.375 -0.327 1.00 98.00 269 ASN A CA 1
ATOM 1960 C C . ASN A 1 269 ? -15.840 -1.025 0.163 1.00 98.00 269 ASN A C 1
ATOM 1962 O O . ASN A 1 269 ? -16.485 -0.396 0.990 1.00 98.00 269 ASN A O 1
ATOM 1966 N N . LEU A 1 270 ? -14.669 -0.613 -0.293 1.00 97.94 270 LEU A N 1
ATOM 1967 C CA . LEU A 1 270 ? -14.020 0.624 0.102 1.00 97.94 270 LEU A CA 1
ATOM 1968 C C . LEU A 1 270 ? -13.777 1.453 -1.145 1.00 97.94 270 LEU A C 1
ATOM 1970 O O . LEU A 1 270 ? -13.297 0.941 -2.153 1.00 97.94 270 LEU A O 1
ATOM 1974 N N . ARG A 1 271 ? -14.062 2.748 -1.064 1.00 98.19 271 ARG A N 1
ATOM 1975 C CA . ARG A 1 271 ? -13.627 3.711 -2.072 1.00 98.19 271 ARG A CA 1
ATOM 1976 C C . ARG A 1 271 ? -12.615 4.634 -1.435 1.00 98.19 271 ARG A C 1
ATOM 1978 O O . ARG A 1 271 ? -12.847 5.102 -0.325 1.00 98.19 271 ARG A O 1
ATOM 1985 N N . LEU A 1 272 ? -11.510 4.881 -2.120 1.00 97.62 272 LEU A N 1
ATOM 1986 C CA . LEU A 1 272 ? -10.462 5.754 -1.622 1.00 97.62 272 LEU A CA 1
ATOM 1987 C C . LEU A 1 272 ? -9.982 6.743 -2.677 1.00 97.62 272 LEU A C 1
ATOM 1989 O O . LEU A 1 272 ? -9.902 6.429 -3.868 1.00 97.62 272 LEU A O 1
ATOM 1993 N N . ASP A 1 273 ? -9.630 7.921 -2.186 1.00 98.19 273 ASP A N 1
ATOM 1994 C CA . ASP A 1 273 ? -8.811 8.908 -2.871 1.00 98.19 273 ASP A CA 1
ATOM 1995 C C . ASP A 1 273 ? -7.464 8.983 -2.150 1.00 98.19 273 ASP A C 1
ATOM 1997 O O . ASP A 1 273 ? -7.387 8.839 -0.929 1.00 98.19 273 ASP A O 1
ATOM 2001 N N . ALA A 1 274 ? -6.386 9.168 -2.899 1.00 97.81 274 ALA A N 1
ATOM 2002 C CA . ALA A 1 274 ? -5.063 9.346 -2.337 1.00 97.81 274 ALA A CA 1
ATOM 2003 C C . ALA A 1 274 ? -4.283 10.407 -3.103 1.00 97.81 274 ALA A C 1
ATOM 2005 O O . ALA A 1 274 ? -4.280 10.430 -4.334 1.00 97.81 274 ALA A O 1
ATOM 2006 N N . ASP A 1 275 ? -3.567 11.243 -2.368 1.00 97.56 275 ASP A N 1
ATOM 2007 C CA . ASP A 1 275 ? -2.772 12.326 -2.920 1.00 97.56 275 ASP A CA 1
ATOM 2008 C C . ASP A 1 275 ? -1.342 12.254 -2.389 1.00 97.56 275 ASP A C 1
ATOM 2010 O O . ASP A 1 275 ? -1.100 12.026 -1.201 1.00 97.56 275 ASP A O 1
ATOM 2014 N N . SER A 1 276 ? -0.388 12.462 -3.294 1.00 95.81 276 SER A N 1
ATOM 2015 C CA . SER A 1 276 ? 1.042 12.552 -3.005 1.00 95.81 276 SER A CA 1
ATOM 2016 C C . SER A 1 276 ? 1.609 11.318 -2.291 1.00 95.81 276 SER A C 1
ATOM 2018 O O . SER A 1 276 ? 2.452 11.430 -1.403 1.00 95.81 276 SER A O 1
ATOM 2020 N N . LEU A 1 277 ? 1.176 10.116 -2.680 1.00 95.44 277 LEU A N 1
ATOM 2021 C CA . LEU A 1 277 ? 1.740 8.872 -2.164 1.00 95.44 277 LEU A CA 1
ATOM 2022 C C . LEU A 1 277 ? 3.140 8.646 -2.741 1.00 95.44 277 LEU A C 1
ATOM 2024 O O . LEU A 1 277 ? 3.290 8.246 -3.896 1.00 95.44 277 LEU A O 1
ATOM 2028 N N . ALA A 1 278 ? 4.164 8.873 -1.921 1.00 92.81 278 ALA A N 1
ATOM 2029 C CA . ALA A 1 278 ? 5.545 8.582 -2.280 1.00 92.81 278 ALA A CA 1
ATOM 2030 C C . ALA A 1 278 ? 5.872 7.092 -2.078 1.00 92.81 278 ALA A C 1
ATOM 2032 O O . ALA A 1 278 ? 5.620 6.513 -1.014 1.00 92.81 278 ALA A O 1
ATOM 2033 N N . TYR A 1 279 ? 6.492 6.465 -3.072 1.00 91.06 279 TYR A N 1
ATOM 2034 C CA . TYR A 1 279 ? 7.097 5.141 -2.977 1.00 91.06 279 TYR A CA 1
ATOM 2035 C C . TYR A 1 279 ? 8.567 5.223 -3.372 1.00 91.06 279 TYR A C 1
ATOM 2037 O O . TYR A 1 279 ? 8.894 5.657 -4.471 1.00 91.06 279 TYR A O 1
ATOM 2045 N N . GLN A 1 280 ? 9.444 4.773 -2.475 1.00 89.81 280 GLN A N 1
ATOM 2046 C CA . GLN A 1 280 ? 10.886 4.856 -2.655 1.00 89.81 280 GLN A CA 1
ATOM 2047 C C . GLN A 1 280 ? 11.538 3.499 -2.411 1.00 89.81 280 GLN A C 1
ATOM 2049 O O . GLN A 1 280 ? 11.387 2.894 -1.349 1.00 89.81 280 GLN A O 1
ATOM 2054 N N . GLN A 1 281 ? 12.314 3.056 -3.392 1.00 88.31 281 GLN A N 1
ATOM 2055 C CA . GLN A 1 281 ? 13.336 2.036 -3.256 1.00 88.31 281 GLN A CA 1
ATOM 2056 C C . GLN A 1 281 ? 14.700 2.739 -3.328 1.00 88.31 281 GLN A C 1
ATOM 2058 O O . GLN A 1 281 ? 15.061 3.236 -4.402 1.00 88.31 281 GLN A O 1
ATOM 2063 N N . PRO A 1 282 ? 15.468 2.784 -2.221 1.00 86.81 282 PRO A N 1
ATOM 2064 C CA . PRO A 1 282 ? 16.716 3.538 -2.148 1.00 86.81 282 PRO A CA 1
ATOM 2065 C C . PRO A 1 282 ? 17.641 3.282 -3.342 1.00 86.81 282 PRO A C 1
ATOM 2067 O O . PRO A 1 282 ? 17.983 2.141 -3.647 1.00 86.81 282 PRO A O 1
ATOM 2070 N N . GLY A 1 283 ? 18.011 4.361 -4.036 1.00 87.81 283 GLY A N 1
ATOM 2071 C CA . GLY A 1 283 ? 18.923 4.337 -5.182 1.00 87.81 283 GLY A CA 1
ATOM 2072 C C . GLY A 1 283 ? 18.352 3.784 -6.494 1.00 87.81 283 GLY A C 1
ATOM 2073 O O . GLY A 1 283 ? 19.038 3.897 -7.507 1.00 87.81 283 GLY A O 1
ATOM 2074 N N . LYS A 1 284 ? 17.130 3.230 -6.506 1.00 91.31 284 LYS A N 1
ATOM 2075 C CA . LYS A 1 284 ? 16.575 2.511 -7.665 1.00 91.31 284 LYS A CA 1
ATOM 2076 C C . LYS A 1 284 ? 15.252 3.065 -8.183 1.00 91.31 284 LYS A C 1
ATOM 2078 O O . LYS A 1 284 ? 15.096 3.188 -9.390 1.00 91.31 284 LYS A O 1
ATOM 2083 N N . LEU A 1 285 ? 14.291 3.374 -7.322 1.00 94.19 285 LEU A N 1
ATOM 2084 C CA . LEU A 1 285 ? 12.960 3.807 -7.750 1.00 94.19 285 LEU A CA 1
ATOM 2085 C C . LEU A 1 285 ? 12.442 4.877 -6.800 1.00 94.19 285 LEU A C 1
ATOM 2087 O O . LEU A 1 285 ? 12.500 4.697 -5.590 1.00 94.19 285 LEU A O 1
ATOM 2091 N N . ASP A 1 286 ? 11.923 5.963 -7.345 1.00 95.31 286 ASP A N 1
ATOM 2092 C CA . ASP A 1 286 ? 11.199 6.988 -6.599 1.00 95.31 286 ASP A CA 1
ATOM 2093 C C . ASP A 1 286 ? 9.980 7.371 -7.427 1.00 95.31 286 ASP A C 1
ATOM 2095 O O . ASP A 1 286 ? 10.114 7.663 -8.616 1.00 95.31 286 ASP A O 1
ATOM 2099 N N . VAL A 1 287 ? 8.790 7.291 -6.846 1.00 96.00 287 VAL A N 1
ATOM 2100 C CA . VAL A 1 287 ? 7.536 7.560 -7.549 1.00 96.00 287 VAL A CA 1
ATOM 2101 C C . VAL A 1 287 ? 6.595 8.301 -6.623 1.00 96.00 287 VAL A C 1
ATOM 2103 O O . VAL A 1 287 ? 6.355 7.869 -5.498 1.00 96.00 287 VAL A O 1
ATOM 2106 N N . LEU A 1 288 ? 6.008 9.376 -7.137 1.00 97.06 288 LEU A N 1
ATOM 2107 C CA . LEU A 1 288 ? 4.928 10.111 -6.504 1.00 97.06 288 LEU A CA 1
ATOM 2108 C C . LEU A 1 288 ? 3.616 9.821 -7.236 1.00 97.06 288 LEU A C 1
ATOM 2110 O O . LEU A 1 288 ? 3.482 10.087 -8.435 1.00 97.06 288 LEU A O 1
ATOM 2114 N N . VAL A 1 289 ? 2.644 9.277 -6.508 1.00 97.19 289 VAL A N 1
ATOM 2115 C CA . VAL A 1 289 ? 1.396 8.757 -7.069 1.00 97.19 289 VAL A CA 1
ATOM 2116 C C . VAL A 1 289 ? 0.186 9.445 -6.447 1.00 97.19 289 VAL A C 1
ATOM 2118 O O . VAL A 1 289 ? 0.100 9.580 -5.230 1.00 97.19 289 VAL A O 1
ATOM 2121 N N . ASN A 1 290 ? -0.794 9.789 -7.280 1.00 98.00 290 ASN A N 1
ATOM 2122 C CA . ASN A 1 290 ? -2.159 10.064 -6.839 1.00 98.00 290 ASN A CA 1
ATOM 2123 C C . ASN A 1 290 ? -3.076 8.929 -7.273 1.00 98.00 290 ASN A C 1
ATOM 2125 O O . ASN A 1 290 ? -2.882 8.314 -8.319 1.00 98.00 290 ASN A O 1
ATOM 2129 N N . ALA A 1 291 ? -4.113 8.682 -6.493 1.00 97.50 291 ALA A N 1
ATOM 2130 C CA . ALA A 1 291 ? -5.156 7.733 -6.807 1.00 97.50 291 ALA A CA 1
ATOM 2131 C C . ALA A 1 291 ? -6.507 8.429 -6.650 1.00 97.50 291 ALA A C 1
ATOM 2133 O O . ALA A 1 291 ? -6.737 9.137 -5.676 1.00 97.50 291 ALA A O 1
ATOM 2134 N N . LYS A 1 292 ? -7.401 8.257 -7.621 1.00 96.50 292 LYS A N 1
ATOM 2135 C CA . LYS A 1 292 ? -8.748 8.827 -7.570 1.00 96.50 292 LYS A CA 1
ATOM 2136 C C . LYS A 1 292 ? -9.788 7.746 -7.781 1.00 96.50 292 LYS A C 1
ATOM 2138 O O . LYS A 1 292 ? -9.727 7.005 -8.766 1.00 96.50 292 LYS A O 1
ATOM 2143 N N . ARG A 1 293 ? -10.773 7.723 -6.887 1.00 94.75 293 ARG A N 1
ATOM 2144 C CA . ARG A 1 293 ? -11.922 6.819 -6.861 1.00 94.75 293 ARG A CA 1
ATOM 2145 C C . ARG A 1 293 ? -11.495 5.366 -7.011 1.00 94.75 293 ARG A C 1
ATOM 2147 O O . ARG A 1 293 ? -12.072 4.631 -7.811 1.00 94.75 293 ARG A O 1
ATOM 2154 N N . VAL A 1 294 ? -10.461 4.966 -6.276 1.00 97.88 294 VAL A N 1
ATOM 2155 C CA . VAL A 1 294 ? -10.046 3.567 -6.248 1.00 97.88 294 VAL A CA 1
ATOM 2156 C C . VAL A 1 294 ? -11.061 2.789 -5.426 1.00 97.88 294 VAL A C 1
ATOM 2158 O O . VAL A 1 294 ? -11.227 3.037 -4.237 1.00 97.88 294 VAL A O 1
ATOM 2161 N N . SER A 1 295 ? -11.767 1.878 -6.079 1.00 98.06 295 SER A N 1
ATOM 2162 C CA . SER A 1 295 ? -12.705 0.947 -5.476 1.00 98.06 295 SER A CA 1
ATOM 2163 C C . SER A 1 295 ? -11.980 -0.359 -5.188 1.00 98.06 295 SER A C 1
ATOM 2165 O O . SER A 1 295 ? -11.461 -0.996 -6.103 1.00 98.06 295 SER A O 1
ATOM 2167 N N . ILE A 1 296 ? -11.965 -0.759 -3.925 1.00 97.94 296 ILE A N 1
ATOM 2168 C CA . ILE A 1 296 ? -11.486 -2.054 -3.458 1.00 97.94 296 ILE A CA 1
ATOM 2169 C C . ILE A 1 296 ? -12.719 -2.806 -2.976 1.00 97.94 296 ILE A C 1
ATOM 2171 O O . ILE A 1 296 ? -13.394 -2.350 -2.056 1.00 97.94 296 ILE A O 1
ATOM 2175 N N . SER A 1 297 ? -13.036 -3.942 -3.580 1.00 97.88 297 SER A N 1
ATOM 2176 C CA . SER A 1 297 ? -14.232 -4.700 -3.232 1.00 97.88 297 SER A CA 1
ATOM 2177 C C . SER A 1 297 ? -13.980 -6.195 -3.187 1.00 97.88 297 SER A C 1
ATOM 2179 O O . SER A 1 297 ? -13.204 -6.740 -3.959 1.00 97.88 297 SER A O 1
ATOM 2181 N N . ARG A 1 298 ? -14.673 -6.872 -2.280 1.00 97.44 298 ARG A N 1
ATOM 2182 C CA . ARG A 1 298 ? -14.694 -8.323 -2.150 1.00 97.44 298 ARG A CA 1
ATOM 2183 C C . ARG A 1 298 ? -16.116 -8.740 -1.809 1.00 97.44 298 ARG A C 1
ATOM 2185 O O . ARG A 1 298 ? -16.652 -8.309 -0.787 1.00 97.44 298 ARG A O 1
ATOM 2192 N N . ARG A 1 299 ? -16.723 -9.554 -2.674 1.00 95.88 299 ARG A N 1
ATOM 2193 C CA . ARG A 1 299 ? -18.134 -9.953 -2.551 1.00 95.88 299 ARG A CA 1
ATOM 2194 C C . ARG A 1 299 ? -18.379 -10.963 -1.429 1.00 95.88 299 ARG A C 1
ATOM 2196 O O . ARG A 1 299 ? -19.396 -10.861 -0.749 1.00 95.88 299 ARG A O 1
ATOM 2203 N N . ASP A 1 300 ? -17.453 -11.897 -1.230 1.00 93.88 300 ASP A N 1
ATOM 2204 C CA . ASP A 1 300 ? -17.487 -12.924 -0.186 1.00 93.88 300 ASP A CA 1
ATOM 2205 C C . ASP A 1 300 ? -16.084 -13.492 0.107 1.00 93.88 300 ASP A C 1
ATOM 2207 O O . ASP A 1 300 ? -15.092 -13.126 -0.527 1.00 93.88 300 ASP A O 1
ATOM 2211 N N . GLU A 1 301 ? -16.005 -14.392 1.090 1.00 91.31 301 GLU A N 1
ATOM 2212 C CA . GLU A 1 301 ? -14.764 -14.984 1.600 1.00 91.31 301 GLU A CA 1
ATOM 2213 C C . GLU A 1 301 ? -14.032 -15.872 0.574 1.00 91.31 301 GLU A C 1
ATOM 2215 O O . GLU A 1 301 ? -12.846 -16.161 0.741 1.00 91.31 301 GLU A O 1
ATOM 2220 N N . HIS A 1 302 ? -14.698 -16.285 -0.503 1.00 93.38 302 HIS A N 1
ATOM 2221 C CA . HIS A 1 302 ? -14.116 -17.086 -1.582 1.00 93.38 302 HIS A CA 1
ATOM 2222 C C . HIS A 1 302 ? -13.849 -16.267 -2.847 1.00 93.38 302 HIS A C 1
ATOM 2224 O O . HIS A 1 302 ? -13.041 -16.679 -3.676 1.00 93.38 302 HIS A O 1
ATOM 2230 N N . ALA A 1 303 ? -14.477 -15.099 -2.982 1.00 95.31 303 ALA A N 1
ATOM 2231 C CA . ALA A 1 303 ? -14.210 -14.163 -4.057 1.00 95.31 303 ALA A CA 1
ATOM 2232 C C . ALA A 1 303 ? -12.805 -13.550 -3.937 1.00 95.31 303 ALA A C 1
ATOM 2234 O O . ALA A 1 303 ? -12.299 -13.294 -2.832 1.00 95.31 303 ALA A O 1
ATOM 2235 N N . ASN A 1 304 ? -12.211 -13.270 -5.099 1.00 95.62 304 ASN A N 1
ATOM 2236 C CA . ASN A 1 304 ? -10.992 -12.481 -5.210 1.00 95.62 304 ASN A CA 1
ATOM 2237 C C . ASN A 1 304 ? -11.251 -11.027 -4.790 1.00 95.62 304 ASN A C 1
ATOM 2239 O O . ASN A 1 304 ? -12.384 -10.538 -4.788 1.00 95.62 304 ASN A O 1
ATOM 2243 N N . LEU A 1 305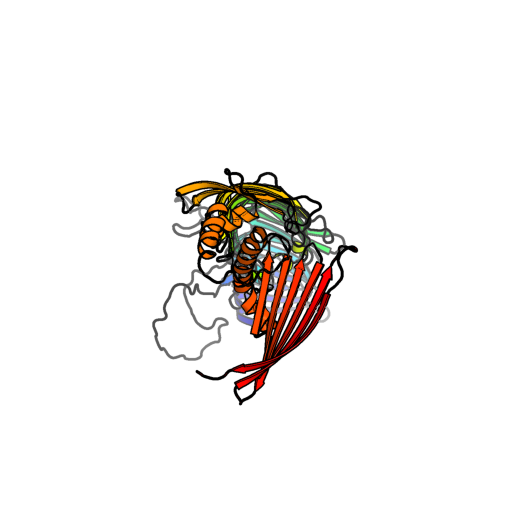 ? -10.176 -10.339 -4.412 1.00 97.25 305 LEU A N 1
ATOM 2244 C CA . LEU A 1 305 ? -10.211 -8.905 -4.161 1.00 97.25 305 LEU A CA 1
ATOM 2245 C C . LEU A 1 305 ? -10.222 -8.175 -5.506 1.00 97.25 305 LEU A C 1
ATOM 2247 O O . LEU A 1 305 ? -9.259 -8.274 -6.248 1.00 97.25 305 LEU A O 1
ATOM 2251 N N . GLU A 1 306 ? -11.271 -7.431 -5.815 1.00 98.12 306 GLU A N 1
ATOM 2252 C CA . GLU A 1 306 ? -11.380 -6.630 -7.034 1.00 98.12 306 GLU A CA 1
ATOM 2253 C C . GLU A 1 306 ? -10.904 -5.195 -6.733 1.00 98.12 306 GLU A C 1
ATOM 2255 O O . GLU A 1 306 ? -11.400 -4.550 -5.805 1.00 98.12 306 GLU A O 1
ATOM 2260 N N . VAL A 1 307 ? -9.933 -4.681 -7.492 1.00 98.06 307 VAL A N 1
ATOM 2261 C CA . VAL A 1 307 ? -9.363 -3.334 -7.339 1.00 98.06 307 VAL A CA 1
ATOM 2262 C C . VAL A 1 307 ? -9.477 -2.579 -8.657 1.00 98.06 307 VAL A C 1
ATOM 2264 O O . VAL A 1 307 ? -8.831 -2.922 -9.646 1.00 98.06 307 VAL A O 1
ATOM 2267 N N . SER A 1 308 ? -10.268 -1.511 -8.678 1.00 98.19 308 SER A N 1
ATOM 2268 C CA . SER A 1 308 ? -10.482 -0.686 -9.871 1.00 98.19 308 SER A CA 1
ATOM 2269 C C . SER A 1 308 ? -10.388 0.801 -9.567 1.00 98.19 308 SER A C 1
ATOM 2271 O O . SER A 1 308 ? -10.523 1.208 -8.422 1.00 98.19 308 SER A O 1
ATOM 2273 N N . GLY A 1 309 ? -10.132 1.633 -10.574 1.00 97.75 309 GLY A N 1
ATOM 2274 C CA . GLY A 1 309 ? -10.047 3.085 -10.397 1.00 97.75 309 GLY A CA 1
ATOM 2275 C C . GLY A 1 309 ? -8.976 3.725 -11.265 1.00 97.75 309 GLY A C 1
ATOM 2276 O O . GLY A 1 309 ? -8.507 3.122 -12.230 1.00 97.75 309 GLY A O 1
ATOM 2277 N N . ARG A 1 310 ? -8.592 4.960 -10.930 1.00 98.00 310 ARG A N 1
ATOM 2278 C CA . ARG A 1 310 ? -7.563 5.703 -11.662 1.00 98.00 310 ARG A CA 1
ATOM 2279 C C . ARG A 1 310 ? -6.361 5.985 -10.773 1.00 98.00 310 ARG A C 1
ATOM 2281 O O . ARG A 1 310 ? -6.511 6.482 -9.660 1.00 98.00 310 ARG A O 1
ATOM 2288 N N . ILE A 1 311 ? -5.178 5.722 -11.303 1.00 97.81 311 ILE A N 1
ATOM 2289 C CA . ILE A 1 311 ? -3.890 6.010 -10.686 1.00 97.81 311 ILE A CA 1
ATOM 2290 C C . ILE A 1 311 ? -3.145 6.972 -11.605 1.00 97.81 311 ILE A C 1
ATOM 2292 O O . ILE A 1 311 ? -3.128 6.802 -12.820 1.00 97.81 311 ILE A O 1
ATOM 2296 N N . SER A 1 312 ? -2.528 7.997 -11.037 1.00 97.81 312 SER A N 1
ATOM 2297 C CA . SER A 1 312 ? -1.721 8.958 -11.772 1.00 97.81 312 SER A CA 1
ATOM 2298 C C . SER A 1 312 ? -0.324 9.032 -11.175 1.00 97.81 312 SER A C 1
ATOM 2300 O O . SER A 1 312 ? -0.166 9.407 -10.017 1.00 97.81 312 SER A O 1
ATOM 2302 N N . VAL A 1 313 ? 0.695 8.722 -11.969 1.00 97.56 313 VAL A N 1
ATOM 2303 C CA . VAL A 1 313 ? 2.096 8.972 -11.618 1.00 97.56 313 VAL A CA 1
ATOM 2304 C C . VAL A 1 313 ? 2.398 10.431 -11.945 1.00 97.56 313 VAL A C 1
ATOM 2306 O O . VAL A 1 313 ? 2.409 10.818 -13.117 1.00 97.56 313 VAL A O 1
ATOM 2309 N N . ILE A 1 314 ? 2.578 11.256 -10.912 1.00 97.19 314 ILE A N 1
ATOM 2310 C CA . ILE A 1 314 ? 2.831 12.696 -11.071 1.00 97.19 314 ILE A CA 1
ATOM 2311 C C . ILE A 1 314 ? 4.268 12.934 -11.515 1.00 97.19 314 ILE A C 1
ATOM 2313 O O . ILE A 1 314 ? 4.503 13.655 -12.484 1.00 97.19 314 ILE A O 1
ATOM 2317 N N . ASP A 1 315 ? 5.207 12.352 -10.779 1.00 97.38 315 ASP A N 1
ATOM 2318 C CA . ASP A 1 315 ? 6.634 12.392 -11.056 1.00 97.38 315 ASP A CA 1
ATOM 2319 C C . ASP A 1 315 ? 7.237 11.071 -10.593 1.00 97.38 315 ASP A C 1
ATOM 2321 O O . ASP A 1 315 ? 6.726 10.413 -9.682 1.00 97.38 315 ASP A O 1
ATOM 2325 N N . GLY A 1 316 ? 8.334 10.677 -11.211 1.00 97.12 316 GLY A N 1
ATOM 2326 C CA . GLY A 1 316 ? 9.055 9.501 -10.781 1.00 97.12 316 GLY A CA 1
ATOM 2327 C C . GLY A 1 316 ? 10.318 9.292 -11.581 1.00 97.12 316 GLY A C 1
ATOM 2328 O O . GLY A 1 316 ? 10.484 9.822 -12.681 1.00 97.12 316 GLY A O 1
ATOM 2329 N N . PHE A 1 317 ? 11.228 8.507 -11.028 1.00 96.62 317 PHE A N 1
ATOM 2330 C CA . PHE A 1 317 ? 12.366 8.017 -11.770 1.00 96.62 317 PHE A CA 1
ATOM 2331 C C . PHE A 1 317 ? 12.717 6.587 -11.387 1.00 96.62 317 PHE A C 1
ATOM 2333 O O . PHE A 1 317 ? 12.610 6.180 -10.232 1.00 96.62 317 PHE A O 1
ATOM 2340 N N . TYR A 1 318 ? 13.208 5.848 -12.371 1.00 96.44 318 TYR A N 1
ATOM 2341 C CA . TYR A 1 318 ? 13.853 4.562 -12.182 1.00 96.44 318 TYR A CA 1
ATOM 2342 C C . TYR A 1 318 ? 15.326 4.699 -12.542 1.00 96.44 318 TYR A C 1
ATOM 2344 O O . TYR A 1 318 ? 15.652 5.163 -13.634 1.00 96.44 318 TYR A O 1
ATOM 2352 N N . ARG A 1 319 ? 16.217 4.319 -11.628 1.00 94.94 319 ARG A N 1
ATOM 2353 C CA . ARG A 1 319 ? 17.658 4.301 -11.842 1.00 94.94 319 ARG A CA 1
ATOM 2354 C C . ARG A 1 319 ? 18.176 2.872 -11.873 1.00 94.94 319 ARG A C 1
ATOM 2356 O O . ARG A 1 319 ? 18.035 2.132 -10.904 1.00 94.94 319 ARG A O 1
ATOM 2363 N N . GLN A 1 320 ? 18.843 2.525 -12.962 1.00 90.75 320 GLN A N 1
ATOM 2364 C CA . GLN A 1 320 ? 19.601 1.289 -13.069 1.00 90.75 320 GLN A CA 1
ATOM 2365 C C . GLN A 1 320 ? 20.840 1.556 -13.906 1.00 90.75 320 GLN A C 1
ATOM 2367 O O . GLN A 1 320 ? 20.738 1.764 -15.112 1.00 90.75 320 GLN A O 1
ATOM 2372 N N . ASP A 1 321 ? 22.000 1.596 -13.256 1.00 89.75 321 ASP A N 1
ATOM 2373 C CA . ASP A 1 321 ? 23.266 1.789 -13.952 1.00 89.75 321 ASP A CA 1
ATOM 2374 C C . ASP A 1 321 ? 23.575 0.533 -14.788 1.00 89.75 321 ASP A C 1
ATOM 2376 O O . ASP A 1 321 ? 23.311 -0.591 -14.373 1.00 89.75 321 ASP A O 1
ATOM 2380 N N . PHE A 1 322 ? 24.054 0.736 -16.013 1.00 80.62 322 PHE A N 1
ATOM 2381 C CA . PHE A 1 322 ? 24.419 -0.329 -16.935 1.00 80.62 322 PHE A CA 1
ATOM 2382 C C . PHE A 1 322 ? 25.860 -0.752 -16.666 1.00 80.62 322 PHE A C 1
ATOM 2384 O O . PHE A 1 322 ? 26.802 -0.006 -16.959 1.00 80.62 322 PHE A O 1
ATOM 2391 N N . GLU A 1 323 ? 26.031 -1.959 -16.146 1.00 80.31 323 GLU A N 1
ATOM 2392 C CA . GLU A 1 323 ? 27.321 -2.626 -16.081 1.00 80.31 323 GLU A CA 1
ATOM 2393 C C . GLU A 1 323 ? 27.400 -3.675 -17.189 1.00 80.31 323 GLU A C 1
ATOM 2395 O O . GLU A 1 323 ? 26.616 -4.617 -17.250 1.00 80.31 323 GLU A O 1
ATOM 2400 N N . ILE A 1 324 ? 28.391 -3.539 -18.066 1.00 66.75 324 ILE A N 1
ATOM 2401 C CA . ILE A 1 324 ? 28.683 -4.513 -19.129 1.00 66.75 324 ILE A CA 1
ATOM 2402 C C . ILE A 1 324 ? 28.771 -5.946 -18.574 1.00 66.75 324 ILE A C 1
ATOM 2404 O O . ILE A 1 324 ? 28.281 -6.895 -19.182 1.00 66.75 324 ILE A O 1
ATOM 2408 N N . THR A 1 325 ? 29.373 -6.092 -17.392 1.00 61.06 325 THR A N 1
ATOM 2409 C CA . THR A 1 325 ? 29.568 -7.370 -16.705 1.00 61.06 325 THR A CA 1
ATOM 2410 C C . THR A 1 325 ? 28.263 -8.020 -16.242 1.00 61.06 325 THR A C 1
ATOM 2412 O O . THR A 1 325 ? 28.215 -9.244 -16.109 1.00 61.06 325 THR A O 1
ATOM 2415 N N . GLU A 1 326 ? 27.199 -7.241 -16.025 1.00 55.84 326 GLU A N 1
ATOM 2416 C CA . GLU A 1 326 ? 25.876 -7.741 -15.627 1.00 55.84 326 GLU A CA 1
ATOM 2417 C C . GLU A 1 326 ? 25.088 -8.342 -16.798 1.00 55.84 326 GLU A C 1
ATOM 2419 O O . GLU A 1 326 ? 24.239 -9.197 -16.577 1.00 55.84 326 GLU A O 1
ATOM 2424 N N . GLY A 1 327 ? 25.393 -7.982 -18.051 1.00 52.84 327 GLY A N 1
ATOM 2425 C CA . GLY A 1 327 ? 24.783 -8.625 -19.225 1.00 52.84 327 GLY A CA 1
ATOM 2426 C C . GLY A 1 327 ? 25.224 -10.082 -19.429 1.00 52.84 327 GLY A C 1
ATOM 2427 O O . GLY A 1 327 ? 24.563 -10.840 -20.133 1.00 52.84 327 GLY A O 1
ATOM 2428 N N . ILE A 1 328 ? 26.339 -10.478 -18.805 1.00 48.06 328 ILE A N 1
ATOM 2429 C CA . ILE A 1 328 ? 26.994 -11.786 -18.987 1.00 48.06 328 ILE A CA 1
ATOM 2430 C C . ILE A 1 328 ? 26.828 -12.670 -17.747 1.00 48.06 328 ILE A C 1
ATOM 2432 O O . ILE A 1 328 ? 26.852 -13.897 -17.832 1.00 48.06 328 ILE A O 1
ATOM 2436 N N . ARG A 1 329 ? 26.618 -12.062 -16.577 1.00 43.91 329 ARG A N 1
ATOM 2437 C CA . ARG A 1 329 ? 26.223 -12.776 -15.364 1.00 43.91 329 ARG A CA 1
ATOM 2438 C C . ARG A 1 329 ? 24.712 -12.707 -15.253 1.00 43.91 329 ARG A C 1
ATOM 2440 O O . ARG A 1 329 ? 24.186 -11.631 -15.009 1.00 43.91 329 ARG A O 1
ATOM 2447 N N . SER A 1 330 ? 24.014 -13.841 -15.359 1.00 36.62 330 SER A N 1
ATOM 2448 C CA . SER A 1 330 ? 22.617 -13.909 -14.920 1.00 36.62 330 SER A CA 1
ATOM 2449 C C . SER A 1 330 ? 22.550 -13.347 -13.497 1.00 36.62 330 SER A C 1
ATOM 2451 O O . SER A 1 330 ? 23.129 -13.924 -12.573 1.00 36.62 330 SER A O 1
ATOM 2453 N N . LEU A 1 331 ? 21.945 -12.172 -13.360 1.00 41.72 331 LEU A N 1
ATOM 2454 C CA . LEU A 1 331 ? 21.943 -11.349 -12.160 1.00 41.72 331 LEU A CA 1
ATOM 2455 C C . LEU A 1 331 ? 21.355 -12.110 -10.965 1.00 41.72 331 LEU A C 1
ATOM 2457 O O . LEU A 1 331 ? 20.154 -12.079 -10.713 1.00 41.72 331 LEU A O 1
ATOM 2461 N N . GLY A 1 332 ? 22.220 -12.733 -10.170 1.00 38.19 332 GLY A N 1
ATOM 2462 C CA . GLY A 1 332 ? 21.982 -12.862 -8.742 1.00 38.19 332 GLY A CA 1
ATOM 2463 C C . GLY A 1 332 ? 22.252 -11.497 -8.127 1.00 38.19 332 GLY A C 1
ATOM 2464 O O . GLY A 1 332 ? 23.391 -11.193 -7.783 1.00 38.19 332 GLY A O 1
ATOM 2465 N N . SER A 1 333 ? 21.236 -10.635 -8.053 1.00 44.25 333 SER A N 1
ATOM 2466 C CA . SER A 1 333 ? 21.330 -9.428 -7.231 1.00 44.25 333 SER A CA 1
ATOM 2467 C C . SER A 1 333 ? 21.688 -9.865 -5.806 1.00 44.25 333 SER A C 1
ATOM 2469 O O . SER A 1 333 ? 20.932 -10.600 -5.181 1.00 44.25 333 SER A O 1
ATOM 2471 N N . ASN A 1 334 ? 22.856 -9.454 -5.301 1.00 45.09 334 ASN A N 1
ATOM 2472 C CA . ASN A 1 334 ? 23.307 -9.781 -3.939 1.00 45.09 334 ASN A CA 1
ATOM 2473 C C . ASN A 1 334 ? 22.523 -9.022 -2.851 1.00 45.09 334 ASN A C 1
ATOM 2475 O O . ASN A 1 334 ? 22.770 -9.217 -1.662 1.00 45.09 334 ASN A O 1
ATOM 2479 N N . ALA A 1 335 ? 21.587 -8.148 -3.233 1.00 51.88 335 ALA A N 1
ATOM 2480 C CA . ALA A 1 335 ? 20.610 -7.617 -2.300 1.00 51.88 335 ALA A CA 1
ATOM 2481 C C . ALA A 1 335 ? 19.534 -8.692 -2.075 1.00 51.88 335 ALA A C 1
ATOM 2483 O O . ALA A 1 335 ? 18.980 -9.185 -3.061 1.00 51.88 335 ALA A O 1
ATOM 2484 N N . PRO A 1 336 ? 19.203 -9.050 -0.818 1.00 49.44 336 PRO A N 1
ATOM 2485 C CA . PRO A 1 336 ? 18.049 -9.895 -0.548 1.00 49.44 336 PRO A CA 1
ATOM 2486 C C . PRO A 1 336 ? 16.848 -9.307 -1.298 1.00 49.44 336 PRO A C 1
ATOM 2488 O O . PRO A 1 336 ? 16.576 -8.113 -1.116 1.00 49.44 336 PRO A O 1
ATOM 2491 N N . PRO A 1 337 ? 16.170 -10.071 -2.174 1.00 57.09 337 PRO A N 1
ATOM 2492 C CA . PRO A 1 337 ? 15.027 -9.548 -2.900 1.00 57.09 337 PRO A CA 1
ATOM 2493 C C . PRO A 1 337 ? 14.026 -9.041 -1.868 1.00 57.09 337 PRO A C 1
ATOM 2495 O O . PRO A 1 337 ? 13.612 -9.780 -0.974 1.00 57.09 337 PRO A O 1
ATOM 2498 N N . VAL A 1 338 ? 13.686 -7.754 -1.948 1.00 66.62 338 VAL A N 1
ATOM 2499 C CA . VAL A 1 338 ? 12.604 -7.207 -1.136 1.00 66.62 338 VAL A CA 1
ATOM 2500 C C . VAL A 1 338 ? 11.350 -7.910 -1.621 1.00 66.62 338 VAL A C 1
ATOM 2502 O O . VAL A 1 338 ? 10.876 -7.622 -2.717 1.00 66.62 338 VAL A O 1
ATOM 2505 N N . THR A 1 339 ? 10.869 -8.877 -0.841 1.00 78.31 339 THR A N 1
ATOM 2506 C CA . THR A 1 339 ? 9.641 -9.604 -1.146 1.00 78.31 339 THR A CA 1
ATOM 2507 C C . THR A 1 339 ? 8.521 -8.577 -1.295 1.00 78.31 339 THR A C 1
ATOM 2509 O O . THR A 1 339 ? 8.266 -7.826 -0.345 1.00 78.31 339 THR A O 1
ATOM 2512 N N . PRO A 1 340 ? 7.885 -8.479 -2.472 1.00 83.06 340 PRO A N 1
ATOM 2513 C CA . PRO A 1 340 ? 6.767 -7.577 -2.661 1.00 83.06 340 PRO A CA 1
ATOM 2514 C C . PRO A 1 340 ? 5.665 -7.823 -1.629 1.00 83.06 340 PRO A C 1
ATOM 2516 O O . PRO A 1 340 ? 5.429 -8.954 -1.204 1.00 83.06 340 PRO A O 1
ATOM 2519 N N . VAL A 1 341 ? 4.945 -6.769 -1.241 1.00 83.75 341 VAL A N 1
ATOM 2520 C CA . VAL A 1 341 ? 3.896 -6.865 -0.206 1.00 83.75 341 VAL A CA 1
ATOM 2521 C C . VAL A 1 341 ? 2.803 -7.869 -0.599 1.00 83.75 341 VAL A C 1
ATOM 2523 O O . VAL A 1 341 ? 2.259 -8.564 0.257 1.00 83.75 341 VAL A O 1
ATOM 2526 N N . TRP A 1 342 ? 2.513 -7.997 -1.895 1.00 86.56 342 TRP A N 1
ATOM 2527 C CA . TRP A 1 342 ? 1.531 -8.948 -2.418 1.00 86.56 342 TRP A CA 1
ATOM 2528 C C . TRP A 1 342 ? 1.991 -10.411 -2.376 1.00 86.56 342 TRP A C 1
ATOM 2530 O O . TRP A 1 342 ? 1.163 -11.313 -2.459 1.00 86.56 342 TRP A O 1
ATOM 2540 N N . ASP A 1 343 ? 3.283 -10.678 -2.192 1.00 87.62 343 ASP A N 1
ATOM 2541 C CA . ASP A 1 343 ? 3.767 -12.044 -1.988 1.00 87.62 343 ASP A CA 1
ATOM 2542 C C . ASP A 1 343 ? 3.588 -12.506 -0.542 1.00 87.62 343 ASP A C 1
ATOM 2544 O O . ASP A 1 343 ? 3.439 -13.702 -0.297 1.00 87.62 343 ASP A O 1
ATOM 2548 N N . ALA A 1 344 ? 3.496 -11.567 0.403 1.00 85.12 344 ALA A N 1
ATOM 2549 C CA . ALA A 1 344 ? 3.219 -11.866 1.804 1.00 85.12 344 ALA A CA 1
ATOM 2550 C C . ALA A 1 344 ? 1.736 -12.178 2.091 1.00 85.12 344 ALA A C 1
ATOM 2552 O O . ALA A 1 344 ? 1.420 -12.697 3.159 1.00 85.12 344 ALA A O 1
ATOM 2553 N N . SER A 1 3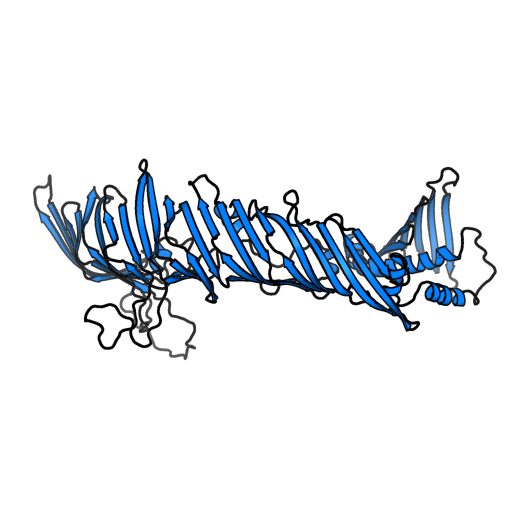45 ? 0.820 -11.869 1.165 1.00 85.75 345 SER A N 1
ATOM 2554 C CA . SER A 1 345 ? -0.623 -12.078 1.335 1.00 85.75 345 SER A CA 1
ATOM 2555 C C . SER A 1 345 ? -1.255 -12.631 0.062 1.00 85.75 345 SER A C 1
ATOM 2557 O O . SER A 1 345 ? -1.278 -11.958 -0.965 1.00 85.75 345 SER A O 1
ATOM 2559 N N . SER A 1 346 ? -1.832 -13.834 0.133 1.00 88.94 346 SER A N 1
ATOM 2560 C CA . SER A 1 346 ? -2.557 -14.443 -0.993 1.00 88.94 346 SER A CA 1
ATOM 2561 C C . SER A 1 346 ? -3.736 -13.590 -1.466 1.00 88.94 346 SER A C 1
ATOM 2563 O O . SER A 1 346 ? -3.989 -13.528 -2.666 1.00 88.94 346 SER A O 1
ATOM 2565 N N . LEU A 1 347 ? -4.408 -12.893 -0.543 1.00 90.88 347 LEU A N 1
ATOM 2566 C CA . LEU A 1 347 ? -5.513 -11.985 -0.853 1.00 90.88 347 LEU A CA 1
ATOM 2567 C C . LEU A 1 347 ? -5.064 -10.827 -1.756 1.00 90.88 347 LEU A C 1
ATOM 2569 O O . LEU A 1 347 ? -5.784 -10.459 -2.676 1.00 90.88 347 LEU A O 1
ATOM 2573 N N . LEU A 1 348 ? -3.875 -10.268 -1.501 1.00 91.62 348 LEU A N 1
ATOM 2574 C CA . LEU A 1 348 ? -3.314 -9.188 -2.317 1.00 91.62 348 LEU A CA 1
ATOM 2575 C C . LEU A 1 348 ? -2.686 -9.724 -3.606 1.00 91.62 348 LEU A C 1
ATOM 2577 O O . LEU A 1 348 ? -2.871 -9.135 -4.663 1.00 91.62 348 LEU A O 1
ATOM 2581 N N . GLY A 1 349 ? -1.964 -10.845 -3.538 1.00 93.00 349 GLY A N 1
ATOM 2582 C CA . GLY A 1 349 ? -1.307 -11.459 -4.695 1.00 93.00 349 GLY A CA 1
ATOM 2583 C C . GLY A 1 349 ? -2.265 -11.912 -5.793 1.00 93.00 349 GLY A C 1
ATOM 2584 O O . GLY A 1 349 ? -1.892 -11.869 -6.962 1.00 93.00 349 GLY A O 1
ATOM 2585 N N . ASN A 1 350 ? -3.487 -12.300 -5.422 1.00 95.44 350 ASN A N 1
ATOM 2586 C CA . ASN A 1 350 ? -4.533 -12.751 -6.342 1.00 95.44 350 ASN A CA 1
ATOM 2587 C C . ASN A 1 350 ? -5.631 -11.692 -6.556 1.00 95.44 350 ASN A C 1
ATOM 2589 O O . ASN A 1 350 ? -6.726 -12.029 -6.999 1.00 95.44 350 ASN A O 1
ATOM 2593 N N . ALA A 1 351 ? -5.374 -10.432 -6.196 1.00 96.94 351 ALA A N 1
ATOM 2594 C CA . ALA A 1 351 ? -6.331 -9.361 -6.428 1.00 96.94 351 ALA A CA 1
ATOM 2595 C C . ALA A 1 351 ? -6.523 -9.132 -7.935 1.00 96.94 351 ALA A C 1
ATOM 2597 O O . ALA A 1 351 ? -5.543 -9.015 -8.665 1.00 96.94 351 ALA A O 1
ATOM 2598 N N . GLU A 1 352 ? -7.768 -9.047 -8.388 1.00 97.69 352 GLU A N 1
ATOM 2599 C CA . GLU A 1 352 ? -8.134 -8.711 -9.759 1.00 97.69 352 GLU A CA 1
ATOM 2600 C C . GLU A 1 352 ? -8.045 -7.197 -9.953 1.00 97.69 352 GLU A C 1
ATOM 2602 O O . GLU A 1 352 ? -8.770 -6.419 -9.332 1.00 97.69 352 GLU A O 1
ATOM 2607 N N . LEU A 1 353 ? -7.130 -6.769 -10.812 1.00 97.38 353 LEU A N 1
ATOM 2608 C CA . LEU A 1 353 ? -6.858 -5.377 -11.120 1.00 97.38 353 LEU A CA 1
ATOM 2609 C C . LEU A 1 353 ? -7.673 -4.939 -12.339 1.00 97.38 353 LEU A C 1
ATOM 2611 O O . LEU A 1 353 ? -7.768 -5.642 -13.343 1.00 97.38 353 LEU A O 1
ATOM 2615 N N . SER A 1 354 ? -8.220 -3.732 -12.270 1.00 97.44 354 SER A N 1
ATOM 2616 C CA . SER A 1 354 ? -8.819 -3.014 -13.395 1.00 97.44 354 SER A CA 1
ATOM 2617 C C . SER A 1 354 ? -8.566 -1.518 -13.214 1.00 97.44 354 SER A C 1
ATOM 2619 O O . SER A 1 354 ? -9.467 -0.728 -12.911 1.00 97.44 354 SER A O 1
ATOM 2621 N N . LEU A 1 355 ? -7.301 -1.138 -13.347 1.00 97.75 355 LEU A N 1
ATOM 2622 C CA . LEU A 1 355 ? -6.804 0.199 -13.053 1.00 97.75 355 LEU A CA 1
ATOM 2623 C C . LEU A 1 355 ? -6.497 0.956 -14.344 1.00 97.75 355 LEU A C 1
ATOM 2625 O O . LEU A 1 355 ? -5.959 0.399 -15.297 1.00 97.75 355 LEU A O 1
ATOM 2629 N N . LEU A 1 356 ? -6.814 2.247 -14.359 1.00 97.94 356 LEU A N 1
ATOM 2630 C CA . LEU A 1 356 ? -6.395 3.170 -15.404 1.00 97.94 356 LEU A CA 1
ATOM 2631 C C . LEU A 1 356 ? -5.216 3.995 -14.891 1.00 97.94 356 LEU A C 1
ATOM 2633 O O . LEU A 1 356 ? -5.344 4.706 -13.897 1.00 97.94 356 LEU A O 1
ATOM 2637 N N . LEU A 1 357 ? -4.081 3.894 -15.561 1.00 97.44 357 LEU A N 1
ATOM 2638 C CA . LEU A 1 357 ? -2.826 4.532 -15.215 1.00 97.44 357 LEU A CA 1
ATOM 2639 C C . LEU A 1 357 ? -2.549 5.711 -16.157 1.00 97.44 357 LEU A C 1
ATOM 2641 O O . LEU A 1 357 ? -2.437 5.543 -17.370 1.00 97.44 357 LEU A O 1
ATOM 2645 N N . ASP A 1 358 ? -2.373 6.890 -15.570 1.00 97.75 358 ASP A N 1
ATOM 2646 C CA . ASP A 1 358 ? -1.913 8.100 -16.250 1.00 97.75 358 ASP A CA 1
ATOM 2647 C C . ASP A 1 358 ? -0.492 8.438 -15.770 1.00 97.75 358 ASP A C 1
ATOM 2649 O O . ASP A 1 358 ? -0.265 8.714 -14.594 1.00 97.75 358 ASP A O 1
ATOM 2653 N N . VAL A 1 359 ? 0.489 8.430 -16.663 1.00 97.50 359 VAL A N 1
ATOM 2654 C CA . VAL A 1 359 ? 1.891 8.759 -16.381 1.00 97.50 359 VAL A CA 1
ATOM 2655 C C . VAL A 1 359 ? 2.187 10.163 -16.894 1.00 97.50 359 VAL A C 1
ATOM 2657 O O . VAL A 1 359 ? 2.353 10.377 -18.091 1.00 97.50 359 VAL A O 1
ATOM 2660 N N . ARG A 1 360 ? 2.278 11.141 -15.989 1.00 96.88 360 ARG A N 1
ATOM 2661 C CA . ARG A 1 360 ? 2.553 12.537 -16.369 1.00 96.88 360 ARG A CA 1
ATOM 2662 C C . ARG A 1 360 ? 4.023 12.765 -16.676 1.00 96.88 360 ARG A C 1
ATOM 2664 O O . ARG A 1 360 ? 4.355 13.404 -17.668 1.00 96.88 360 ARG A O 1
ATOM 2671 N N . LYS A 1 361 ? 4.890 12.272 -15.795 1.00 96.06 361 LYS A N 1
ATOM 2672 C CA . LYS A 1 361 ? 6.336 12.408 -15.913 1.00 96.06 361 LYS A CA 1
ATOM 2673 C C . LYS A 1 361 ? 7.008 11.227 -15.235 1.00 96.06 361 LYS A C 1
ATOM 2675 O O . LYS A 1 361 ? 6.793 10.975 -14.053 1.00 96.06 361 LYS A O 1
ATOM 2680 N N . PHE A 1 362 ? 7.827 10.516 -15.992 1.00 97.56 362 PHE A N 1
ATOM 2681 C CA . PHE A 1 362 ? 8.628 9.423 -15.470 1.00 97.56 362 PHE A CA 1
ATOM 2682 C C . PHE A 1 362 ? 9.981 9.385 -16.172 1.00 97.56 362 PHE A C 1
ATOM 2684 O O . PHE A 1 362 ? 10.040 9.383 -17.398 1.00 97.56 362 PHE A O 1
ATOM 2691 N N . ALA A 1 363 ? 11.070 9.351 -15.408 1.00 96.88 363 ALA A N 1
ATOM 2692 C CA . ALA A 1 363 ? 12.422 9.375 -15.948 1.00 96.88 363 ALA A CA 1
ATOM 2693 C C . ALA A 1 363 ? 13.136 8.030 -15.762 1.00 96.88 363 ALA A C 1
ATOM 2695 O O . ALA A 1 363 ? 13.321 7.556 -14.645 1.00 96.88 363 ALA A O 1
ATOM 2696 N N . LEU A 1 364 ? 13.626 7.440 -16.845 1.00 95.50 364 LEU A N 1
ATOM 2697 C CA . LEU A 1 364 ? 14.583 6.340 -16.800 1.00 95.50 364 LEU A CA 1
ATOM 2698 C C . LEU A 1 364 ? 16.002 6.915 -16.756 1.00 95.50 364 LEU A C 1
ATOM 2700 O O . LEU A 1 364 ? 16.392 7.651 -17.659 1.00 95.50 364 LEU A O 1
ATOM 2704 N N . LYS A 1 365 ? 16.781 6.579 -15.728 1.00 95.81 365 LYS A N 1
ATOM 2705 C CA . LYS A 1 365 ? 18.150 7.062 -15.512 1.00 95.81 365 LYS A CA 1
ATOM 2706 C C . LYS A 1 365 ? 19.134 5.897 -15.424 1.00 95.81 365 LYS A C 1
ATOM 2708 O O . LYS A 1 365 ? 18.875 4.890 -14.775 1.00 95.81 365 LYS A O 1
ATOM 2713 N N . SER A 1 366 ? 20.304 6.067 -16.012 1.00 93.31 366 SER A N 1
ATOM 2714 C CA . SER A 1 366 ? 21.461 5.198 -15.823 1.00 93.31 366 SER A CA 1
ATOM 2715 C C . SER A 1 366 ? 22.750 5.994 -16.019 1.00 93.31 366 SER A C 1
ATOM 2717 O O . SER A 1 366 ? 22.730 7.159 -16.420 1.00 93.31 366 SER A O 1
ATOM 2719 N N . ASN A 1 367 ? 23.894 5.353 -15.799 1.00 90.62 367 ASN A N 1
ATOM 2720 C CA . ASN A 1 367 ? 25.206 5.867 -16.200 1.00 90.62 367 ASN A CA 1
ATOM 2721 C C . ASN A 1 367 ? 25.330 6.170 -17.712 1.00 90.62 367 ASN A C 1
ATOM 2723 O O . ASN A 1 367 ? 26.208 6.941 -18.102 1.00 90.62 367 ASN A O 1
ATOM 2727 N N . ILE A 1 368 ? 24.472 5.592 -18.562 1.00 91.00 368 ILE A N 1
ATOM 2728 C CA . ILE A 1 368 ? 24.512 5.759 -20.021 1.00 91.00 368 ILE A CA 1
ATOM 2729 C C . ILE A 1 368 ? 23.272 6.430 -20.615 1.00 91.00 368 ILE A C 1
ATOM 2731 O O . ILE A 1 368 ? 23.322 6.811 -21.783 1.00 91.00 368 ILE A O 1
ATOM 2735 N N . THR A 1 369 ? 22.176 6.597 -19.868 1.00 93.56 369 THR A N 1
ATOM 2736 C CA . THR A 1 369 ? 20.924 7.160 -20.391 1.00 93.56 369 THR A CA 1
ATOM 2737 C C . THR A 1 369 ? 20.156 8.022 -19.385 1.00 93.56 369 THR A C 1
ATOM 2739 O O . THR A 1 369 ? 20.237 7.838 -18.176 1.00 93.56 369 THR A O 1
ATOM 2742 N N . SER A 1 370 ? 19.402 8.988 -19.905 1.00 95.50 370 SER A N 1
ATOM 2743 C CA . SER A 1 370 ? 18.361 9.726 -19.195 1.00 95.50 370 SER A CA 1
ATOM 2744 C C . SER A 1 370 ? 17.211 9.960 -20.168 1.00 95.50 370 SER A C 1
ATOM 2746 O O . SER A 1 370 ? 17.369 10.759 -21.091 1.00 95.50 370 SER A O 1
ATOM 2748 N N . ILE A 1 371 ? 16.087 9.271 -19.990 1.00 95.81 371 ILE A N 1
ATOM 2749 C CA . ILE A 1 371 ? 14.918 9.327 -20.878 1.00 95.81 371 ILE A CA 1
ATOM 2750 C C . ILE A 1 371 ? 13.691 9.733 -20.069 1.00 95.81 371 ILE A C 1
ATOM 2752 O O . ILE A 1 371 ? 13.374 9.083 -19.079 1.00 95.81 371 ILE A O 1
ATOM 2756 N N . ASP A 1 372 ? 12.996 10.775 -20.515 1.00 97.25 372 ASP A N 1
ATOM 2757 C CA . ASP A 1 372 ? 11.720 11.220 -19.962 1.00 97.25 372 ASP A CA 1
ATOM 2758 C C . ASP A 1 372 ? 10.566 10.605 -20.768 1.00 97.25 372 ASP A C 1
ATOM 2760 O O . ASP A 1 372 ? 10.571 10.605 -22.005 1.00 97.25 372 ASP A O 1
ATOM 2764 N N . MET A 1 373 ? 9.576 10.084 -20.051 1.00 97.31 373 MET A N 1
ATOM 2765 C CA . MET A 1 373 ? 8.428 9.371 -20.597 1.00 97.31 373 MET A CA 1
ATOM 2766 C C . MET A 1 373 ? 7.119 9.879 -19.991 1.00 97.31 373 MET A C 1
ATOM 2768 O O . MET A 1 373 ? 7.060 10.244 -18.811 1.00 97.31 373 MET A O 1
ATOM 2772 N N . SER A 1 374 ? 6.060 9.827 -20.793 1.00 97.75 374 SER A N 1
ATOM 2773 C CA . SER A 1 374 ? 4.683 10.120 -20.393 1.00 97.75 374 SER A CA 1
ATOM 2774 C C . SER A 1 374 ? 3.709 9.181 -21.104 1.00 97.75 374 SER A C 1
ATOM 2776 O O . SER A 1 374 ? 4.028 8.593 -22.131 1.00 97.75 374 SER A O 1
ATOM 2778 N N . GLY A 1 375 ? 2.517 8.985 -20.558 1.00 97.19 375 GLY A N 1
ATOM 2779 C CA . GLY A 1 375 ? 1.499 8.116 -21.139 1.00 97.19 375 GLY A CA 1
ATOM 2780 C C . GLY A 1 375 ? 0.148 8.359 -20.490 1.00 97.19 375 GLY A C 1
ATOM 2781 O O . GLY A 1 375 ? 0.073 8.732 -19.326 1.00 97.19 375 GLY A O 1
ATOM 2782 N N . GLU A 1 376 ? -0.930 8.157 -21.231 1.00 96.50 376 GLU A N 1
ATOM 2783 C CA . GLU A 1 376 ? -2.290 8.400 -20.747 1.00 96.50 376 GLU A CA 1
ATOM 2784 C C . GLU A 1 376 ? -3.154 7.168 -20.989 1.00 96.50 376 GLU A C 1
ATOM 2786 O O . GLU A 1 376 ? -2.977 6.465 -21.986 1.00 96.50 376 GLU A O 1
ATOM 2791 N N . ASN A 1 377 ? -4.119 6.935 -20.099 1.00 95.75 377 ASN A N 1
ATOM 2792 C CA . ASN A 1 377 ? -5.112 5.869 -20.221 1.00 95.75 377 ASN A CA 1
ATOM 2793 C C . ASN A 1 377 ? -4.511 4.459 -20.399 1.00 95.75 377 ASN A C 1
ATOM 2795 O O . ASN A 1 377 ? -5.062 3.630 -21.126 1.00 95.75 377 ASN A O 1
ATOM 2799 N N . ILE A 1 378 ? -3.391 4.167 -19.734 1.00 97.44 378 ILE A N 1
ATOM 2800 C CA . ILE A 1 378 ? -2.786 2.832 -19.744 1.00 97.44 378 ILE A CA 1
ATOM 2801 C C . ILE A 1 378 ? -3.631 1.926 -18.852 1.00 97.44 378 ILE A C 1
ATOM 2803 O O . ILE A 1 378 ? -3.840 2.206 -17.679 1.00 97.44 378 ILE A O 1
ATOM 2807 N N . VAL A 1 379 ? -4.132 0.828 -19.390 1.00 97.88 379 VAL A N 1
ATOM 2808 C CA . VAL A 1 379 ? -4.973 -0.112 -18.652 1.00 97.88 379 VAL A CA 1
ATOM 2809 C C . VAL A 1 379 ? -4.089 -1.167 -17.992 1.00 97.88 379 VAL A C 1
ATOM 2811 O O . VAL A 1 379 ? -3.341 -1.852 -18.686 1.00 97.88 379 VAL A O 1
ATOM 2814 N N . LEU A 1 380 ? -4.191 -1.301 -16.670 1.00 96.69 380 LEU A N 1
ATOM 2815 C CA . LEU A 1 380 ? -3.549 -2.335 -15.858 1.00 96.69 380 LEU A CA 1
ATOM 2816 C C . LEU A 1 380 ? -4.602 -3.347 -15.388 1.00 96.69 380 LEU A C 1
ATOM 2818 O O . LEU A 1 380 ? -5.519 -2.992 -14.645 1.00 96.69 380 LEU A O 1
ATOM 2822 N N . THR A 1 381 ? -4.455 -4.598 -15.822 1.00 96.75 381 THR A N 1
ATOM 2823 C CA . THR A 1 381 ? -5.390 -5.701 -15.552 1.00 96.75 381 THR A CA 1
ATOM 2824 C C . THR A 1 381 ? -4.697 -6.955 -15.013 1.00 96.75 381 THR A C 1
ATOM 2826 O O . THR A 1 381 ? -3.471 -6.984 -14.893 1.00 96.75 381 THR A O 1
ATOM 2829 N N . GLU A 1 382 ? -5.490 -7.996 -14.738 1.00 95.19 382 GLU A N 1
ATOM 2830 C CA . GLU A 1 382 ? -5.084 -9.290 -14.163 1.00 95.19 382 GLU A CA 1
ATOM 2831 C C . GLU A 1 382 ? -4.676 -9.173 -12.695 1.00 95.19 382 GLU A C 1
ATOM 2833 O O . GLU A 1 382 ? -5.444 -8.628 -11.914 1.00 95.19 382 GLU A O 1
ATOM 2838 N N . THR A 1 383 ? -3.519 -9.690 -12.281 1.00 95.69 383 THR A N 1
ATOM 2839 C CA . THR A 1 383 ? -3.133 -9.741 -10.862 1.00 95.69 383 THR A CA 1
ATOM 2840 C C . THR A 1 383 ? -1.803 -9.038 -10.618 1.00 95.69 383 THR A C 1
ATOM 2842 O O . THR A 1 383 ? -0.991 -8.947 -11.539 1.00 95.69 383 THR A O 1
ATOM 2845 N N . PRO A 1 384 ? -1.495 -8.589 -9.385 1.00 93.69 384 PRO A N 1
ATOM 2846 C CA . PRO A 1 384 ? -0.167 -8.061 -9.065 1.00 93.69 384 PRO A CA 1
ATOM 2847 C C . PRO A 1 384 ? 0.985 -9.031 -9.369 1.00 93.69 384 PRO A C 1
ATOM 2849 O O . PRO A 1 384 ? 2.103 -8.589 -9.623 1.00 93.69 384 PRO A O 1
ATOM 2852 N N . ARG A 1 385 ? 0.724 -10.346 -9.348 1.00 92.19 385 ARG A N 1
ATOM 2853 C CA . ARG A 1 385 ? 1.718 -11.391 -9.644 1.00 92.19 385 ARG A CA 1
ATOM 2854 C C . ARG A 1 385 ? 1.932 -11.641 -11.137 1.00 92.19 385 ARG A C 1
ATOM 2856 O O . ARG A 1 385 ? 3.038 -12.010 -11.519 1.00 92.19 385 ARG A O 1
ATOM 2863 N N . ASP A 1 386 ? 0.909 -11.444 -11.964 1.00 92.75 386 ASP A N 1
ATOM 2864 C CA . ASP A 1 386 ? 1.012 -11.500 -13.429 1.00 92.75 386 ASP A CA 1
ATOM 2865 C C . ASP A 1 386 ? 0.280 -10.301 -14.053 1.00 92.75 386 ASP A C 1
ATOM 2867 O O . ASP A 1 386 ? -0.825 -10.455 -14.580 1.00 92.75 386 ASP A O 1
ATOM 2871 N N . PRO A 1 387 ? 0.846 -9.084 -13.953 1.00 93.88 387 PRO A N 1
ATOM 2872 C CA . PRO A 1 387 ? 0.166 -7.887 -14.417 1.00 93.88 387 PRO A CA 1
ATOM 2873 C C . PRO A 1 387 ? 0.144 -7.824 -15.945 1.00 93.88 387 PRO A C 1
ATOM 2875 O O . PRO A 1 387 ? 1.139 -8.107 -16.624 1.00 93.88 387 PRO A O 1
ATOM 2878 N N . ARG A 1 388 ? -0.979 -7.357 -16.495 1.00 95.38 388 ARG A N 1
ATOM 2879 C CA . ARG A 1 388 ? -1.113 -7.038 -17.923 1.00 95.38 388 ARG A CA 1
ATOM 2880 C C . ARG A 1 388 ? -1.287 -5.548 -18.112 1.00 95.38 388 ARG A C 1
ATOM 2882 O O . ARG A 1 388 ? -2.064 -4.917 -17.404 1.00 95.38 388 ARG A O 1
ATOM 2889 N N . LEU A 1 389 ? -0.561 -5.002 -19.080 1.00 96.38 389 LEU A N 1
ATOM 2890 C CA . LEU A 1 389 ? -0.640 -3.601 -19.467 1.00 96.38 389 LEU A CA 1
ATOM 2891 C C . LEU A 1 389 ? -1.175 -3.506 -20.893 1.00 96.38 389 LEU A C 1
ATOM 2893 O O . LEU A 1 389 ? -0.830 -4.315 -21.749 1.00 96.38 389 LEU A O 1
ATOM 2897 N N . SER A 1 390 ? -2.002 -2.502 -21.156 1.00 97.38 390 SER A N 1
ATOM 2898 C CA . SER A 1 390 ? -2.485 -2.180 -22.496 1.00 97.38 390 SER A CA 1
ATOM 2899 C C . SER A 1 390 ? -2.517 -0.669 -22.671 1.00 97.38 390 SER A C 1
ATOM 2901 O O . SER A 1 390 ? -3.088 0.032 -21.842 1.00 97.38 390 SER A O 1
ATOM 2903 N N . GLY A 1 391 ? -1.936 -0.158 -23.751 1.00 97.31 391 GLY A N 1
ATOM 2904 C CA . GLY A 1 391 ? -1.820 1.281 -24.001 1.00 97.31 391 GLY A CA 1
ATOM 2905 C C . GLY A 1 391 ? -0.428 1.658 -24.491 1.00 97.31 391 GLY A C 1
ATOM 2906 O O . GLY A 1 391 ? 0.381 0.788 -24.799 1.00 97.31 391 GLY A O 1
ATOM 2907 N N . SER A 1 392 ? -0.139 2.953 -24.566 1.00 96.94 392 SER A N 1
ATOM 2908 C CA . SER A 1 392 ? 1.136 3.454 -25.085 1.00 96.94 392 SER A CA 1
ATOM 2909 C C . SER A 1 392 ? 1.796 4.427 -24.116 1.00 96.94 392 SER A C 1
ATOM 2911 O O . SER A 1 392 ? 1.147 5.350 -23.622 1.00 96.94 392 SER A O 1
ATOM 2913 N N . ILE A 1 393 ? 3.099 4.264 -23.905 1.00 97.06 393 ILE A N 1
ATOM 2914 C CA . ILE A 1 393 ? 3.963 5.250 -23.253 1.00 97.06 393 ILE A CA 1
ATOM 2915 C C . ILE A 1 393 ? 4.784 5.938 -24.340 1.00 97.06 393 ILE A C 1
ATOM 2917 O O . ILE A 1 393 ? 5.446 5.283 -25.139 1.00 97.06 393 ILE A O 1
ATOM 2921 N N . ARG A 1 394 ? 4.757 7.263 -24.378 1.00 97.88 394 ARG A N 1
ATOM 2922 C CA . ARG A 1 394 ? 5.562 8.083 -25.273 1.00 97.88 394 ARG A CA 1
ATOM 2923 C C . ARG A 1 394 ? 6.912 8.396 -24.638 1.00 97.88 394 ARG A C 1
ATOM 2925 O O . ARG A 1 394 ? 7.006 8.719 -23.456 1.00 97.88 394 ARG A O 1
ATOM 2932 N N . VAL A 1 395 ? 7.954 8.343 -25.459 1.00 97.06 395 VAL A N 1
ATOM 2933 C CA . VAL A 1 395 ? 9.273 8.885 -25.132 1.00 97.06 395 VAL A CA 1
ATOM 2934 C C . VAL A 1 395 ? 9.289 10.345 -25.566 1.00 97.06 395 VAL A C 1
ATOM 2936 O O . VAL A 1 395 ? 9.245 10.634 -26.763 1.00 97.06 395 VAL A O 1
ATOM 2939 N N . ASP A 1 396 ? 9.321 11.258 -24.598 1.00 95.31 396 ASP A N 1
ATOM 2940 C CA . ASP A 1 396 ? 9.188 12.696 -24.850 1.00 95.31 396 ASP A CA 1
ATOM 2941 C C . ASP A 1 396 ? 10.514 13.320 -25.273 1.00 95.31 396 ASP A C 1
ATOM 2943 O O . ASP A 1 396 ? 10.580 14.126 -26.201 1.00 95.31 396 ASP A O 1
ATOM 2947 N N . ARG A 1 397 ? 11.572 12.964 -24.547 1.00 95.12 397 ARG A N 1
ATOM 2948 C CA . ARG A 1 397 ? 12.944 13.399 -24.792 1.00 95.12 397 ARG A CA 1
ATOM 2949 C C . ARG A 1 397 ? 13.893 12.488 -24.043 1.00 95.12 397 ARG A C 1
ATOM 2951 O O . ARG A 1 397 ? 13.538 11.875 -23.042 1.00 95.12 397 ARG A O 1
ATOM 2958 N N . GLY A 1 398 ? 15.140 12.455 -24.470 1.00 93.88 398 GLY A N 1
ATOM 2959 C CA . GLY A 1 398 ? 16.147 11.732 -23.725 1.00 93.88 398 GLY A CA 1
ATOM 2960 C C . GLY A 1 398 ? 17.509 11.817 -24.362 1.00 93.88 398 GLY A C 1
ATOM 2961 O O . GLY A 1 398 ? 17.654 12.152 -25.541 1.00 93.88 398 GLY A O 1
ATOM 2962 N N . THR A 1 399 ? 18.508 11.484 -23.561 1.00 94.62 399 THR A N 1
ATOM 2963 C CA . THR A 1 399 ? 19.869 11.302 -24.033 1.00 94.62 399 THR A CA 1
ATOM 2964 C C . THR A 1 399 ? 20.326 9.894 -23.716 1.00 94.62 399 THR A C 1
ATOM 2966 O O . THR A 1 399 ? 19.989 9.345 -22.665 1.00 94.62 399 THR A O 1
ATOM 2969 N N . PHE A 1 400 ? 21.123 9.308 -24.595 1.00 93.44 400 PHE A N 1
ATOM 2970 C CA . PHE A 1 400 ? 21.884 8.121 -24.243 1.00 93.44 400 PHE A CA 1
ATOM 2971 C C . PHE A 1 400 ? 23.215 8.081 -24.982 1.00 93.44 400 PHE A C 1
ATOM 2973 O O . PHE A 1 400 ? 23.439 8.763 -25.986 1.00 93.44 400 PHE A O 1
ATOM 2980 N N . LYS A 1 401 ? 24.131 7.289 -24.442 1.00 91.50 401 LYS A N 1
ATOM 2981 C CA . LYS A 1 401 ? 25.444 7.030 -25.010 1.00 91.50 401 LYS A CA 1
ATOM 2982 C C . LYS A 1 401 ? 25.627 5.526 -25.113 1.00 91.50 401 LYS A C 1
ATOM 2984 O O . LYS A 1 401 ? 25.523 4.823 -24.116 1.00 91.50 401 LYS A O 1
ATOM 2989 N N . LEU A 1 402 ? 25.932 5.042 -26.310 1.00 86.38 402 LEU A N 1
ATOM 2990 C CA . LEU A 1 402 ? 26.311 3.645 -26.483 1.00 86.38 402 LEU A CA 1
ATOM 2991 C C . LEU A 1 402 ? 27.725 3.446 -25.904 1.00 86.38 402 LEU A C 1
ATOM 2993 O O . LEU A 1 402 ? 28.629 4.218 -26.250 1.00 86.38 402 LEU A O 1
ATOM 2997 N N . PRO A 1 403 ? 27.939 2.466 -25.005 1.00 82.06 403 PRO A N 1
ATOM 2998 C CA . PRO A 1 403 ? 29.265 2.162 -24.476 1.00 82.06 403 PRO A CA 1
ATOM 2999 C C . PRO A 1 403 ? 30.288 1.949 -25.600 1.00 82.06 403 PRO A C 1
ATOM 3001 O O . PRO A 1 403 ? 29.998 1.295 -26.596 1.00 82.06 403 PRO A O 1
ATOM 3004 N N . GLY A 1 404 ? 31.479 2.536 -25.461 1.00 81.19 404 GLY A N 1
ATOM 3005 C CA . GLY A 1 404 ? 32.544 2.458 -26.472 1.00 81.19 404 GLY A CA 1
ATOM 3006 C C . GLY A 1 404 ? 32.365 3.362 -27.700 1.00 81.19 404 GLY A C 1
ATOM 3007 O O . GLY A 1 404 ? 33.320 3.562 -28.444 1.00 81.19 404 GLY A O 1
ATOM 3008 N N . MET A 1 405 ? 31.194 3.974 -27.906 1.00 87.31 405 MET A N 1
ATOM 3009 C CA . MET A 1 405 ? 30.958 4.863 -29.047 1.00 87.31 405 MET A CA 1
ATOM 3010 C C . MET A 1 405 ? 31.204 6.336 -28.707 1.00 87.31 405 MET A C 1
ATOM 3012 O O . MET A 1 405 ? 31.004 6.796 -27.576 1.00 87.31 405 MET A O 1
ATOM 3016 N N . ARG A 1 406 ? 31.631 7.098 -29.722 1.00 89.19 406 ARG A N 1
ATOM 3017 C CA . ARG A 1 406 ? 31.947 8.528 -29.582 1.00 89.19 406 ARG A CA 1
ATOM 3018 C C . ARG A 1 406 ? 30.713 9.430 -29.582 1.00 89.19 406 ARG A C 1
ATOM 3020 O O . ARG A 1 406 ? 30.742 10.479 -28.943 1.00 89.19 406 ARG A O 1
ATOM 3027 N N . ALA A 1 407 ? 29.646 9.050 -30.284 1.00 91.25 407 ALA A N 1
ATOM 3028 C CA . ALA A 1 407 ? 28.448 9.879 -30.373 1.00 91.25 407 ALA A CA 1
ATOM 3029 C C . ALA A 1 407 ? 27.594 9.815 -29.105 1.00 91.25 407 ALA A C 1
ATOM 3031 O O . ALA A 1 407 ? 27.466 8.776 -28.451 1.00 91.25 407 ALA A O 1
ATOM 3032 N N . ARG A 1 408 ? 26.964 10.950 -28.800 1.00 94.94 408 ARG A N 1
ATOM 3033 C CA . ARG A 1 408 ? 25.919 11.066 -27.790 1.00 94.94 408 ARG A CA 1
ATOM 3034 C C . ARG A 1 408 ? 24.610 11.375 -28.492 1.00 94.94 408 ARG A C 1
ATOM 3036 O O . ARG A 1 408 ? 24.496 12.395 -29.162 1.00 94.94 408 ARG A O 1
ATOM 3043 N N . PHE A 1 409 ? 23.635 10.505 -28.307 1.00 96.50 409 PHE A N 1
ATOM 3044 C CA . PHE A 1 409 ? 22.296 10.691 -28.829 1.00 96.50 409 PHE A CA 1
ATOM 3045 C C . PHE A 1 409 ? 21.536 11.631 -27.901 1.00 96.50 409 PHE A C 1
ATOM 3047 O O . PHE A 1 409 ? 21.520 11.420 -26.688 1.00 96.50 409 PHE A O 1
ATOM 3054 N N . THR A 1 410 ? 20.974 12.704 -28.453 1.00 96.19 410 THR A N 1
ATOM 3055 C CA . THR A 1 410 ? 20.346 13.789 -27.673 1.00 96.19 410 THR A CA 1
ATOM 3056 C C . THR A 1 410 ? 18.913 14.085 -28.088 1.00 96.19 410 THR A C 1
ATOM 3058 O O . THR A 1 410 ? 18.175 14.713 -27.332 1.00 96.19 410 THR A O 1
ATOM 3061 N N . ARG A 1 411 ? 18.503 13.612 -29.267 1.00 95.25 411 ARG A N 1
ATOM 3062 C CA . ARG A 1 411 ? 17.156 13.776 -29.815 1.00 95.25 411 ARG A CA 1
ATOM 3063 C C . ARG A 1 411 ? 16.436 12.432 -29.826 1.00 95.25 411 ARG A C 1
ATOM 3065 O O . ARG A 1 411 ? 16.245 11.863 -30.894 1.00 95.25 411 ARG A O 1
ATOM 3072 N N . SER A 1 412 ? 16.108 11.909 -28.645 1.00 95.12 412 SER A N 1
ATOM 3073 C CA . SER A 1 412 ? 15.365 10.644 -28.501 1.00 95.12 412 SER A CA 1
ATOM 3074 C C . SER A 1 412 ? 13.858 10.895 -28.497 1.00 95.12 412 SER A C 1
ATOM 3076 O O . SER A 1 412 ? 13.398 11.770 -27.766 1.00 95.12 412 SER A O 1
ATOM 3078 N N . GLY A 1 413 ? 13.095 10.106 -29.250 1.00 96.06 413 GLY A N 1
ATOM 3079 C CA . GLY A 1 413 ? 11.634 10.135 -29.267 1.00 96.06 413 GLY A CA 1
ATOM 3080 C C . GLY A 1 413 ? 11.050 8.805 -29.736 1.00 96.06 413 GLY A C 1
ATOM 3081 O O . GLY A 1 413 ? 11.748 7.982 -30.325 1.00 96.06 413 GLY A O 1
ATOM 3082 N N . GLY A 1 414 ? 9.771 8.563 -29.467 1.00 96.31 414 GLY A N 1
ATOM 3083 C CA . GLY A 1 414 ? 9.126 7.315 -29.873 1.00 96.31 414 GLY A CA 1
ATOM 3084 C C . GLY A 1 414 ? 7.982 6.896 -28.969 1.00 96.31 414 GLY A C 1
ATOM 3085 O O . GLY A 1 414 ? 7.434 7.707 -28.222 1.00 96.31 414 GLY A O 1
ATOM 3086 N N . GLN A 1 415 ? 7.633 5.618 -29.043 1.00 96.94 415 GLN A N 1
ATOM 3087 C CA . GLN A 1 415 ? 6.557 5.018 -28.266 1.00 96.94 415 GLN A CA 1
ATOM 3088 C C . GLN A 1 415 ? 6.911 3.596 -27.822 1.00 96.94 415 GLN A C 1
ATOM 3090 O O . GLN A 1 415 ? 7.675 2.887 -28.478 1.00 96.94 415 GLN A O 1
ATOM 3095 N N . ILE A 1 416 ? 6.323 3.202 -26.704 1.00 96.81 416 ILE A N 1
ATOM 3096 C CA . ILE A 1 416 ? 6.365 1.875 -26.107 1.00 96.81 416 ILE A CA 1
ATOM 3097 C C . ILE A 1 416 ? 4.916 1.414 -26.034 1.00 96.81 416 ILE A C 1
ATOM 3099 O O . ILE A 1 416 ? 4.117 2.006 -25.306 1.00 96.81 416 ILE A O 1
ATOM 3103 N N . ASN A 1 417 ? 4.570 0.396 -26.807 1.00 97.50 417 ASN A N 1
ATOM 3104 C CA . ASN A 1 417 ? 3.214 -0.110 -26.915 1.00 97.50 417 ASN A CA 1
ATOM 3105 C C . ASN A 1 417 ? 3.070 -1.391 -26.100 1.00 97.50 417 ASN A C 1
ATOM 3107 O O . ASN A 1 417 ? 3.801 -2.363 -26.287 1.00 97.50 417 ASN A O 1
ATOM 3111 N N . PHE A 1 418 ? 2.088 -1.391 -25.212 1.00 97.38 418 PHE A N 1
ATOM 3112 C CA . PHE A 1 418 ? 1.691 -2.547 -24.433 1.00 97.38 418 PHE A CA 1
ATOM 3113 C C . PHE A 1 418 ? 0.413 -3.122 -25.025 1.00 97.38 418 PHE A C 1
ATOM 3115 O O . PHE A 1 418 ? -0.546 -2.387 -25.289 1.00 97.38 418 PHE A O 1
ATOM 3122 N N . SER A 1 419 ? 0.395 -4.439 -25.192 1.00 95.38 419 SER A N 1
ATOM 3123 C CA . SER A 1 419 ? -0.781 -5.175 -25.630 1.00 95.38 419 SER A CA 1
ATOM 3124 C C . SER A 1 419 ? -1.263 -6.118 -24.534 1.00 95.38 419 SER A C 1
ATOM 3126 O O . SER A 1 419 ? -0.463 -6.738 -23.833 1.00 95.38 419 SER A O 1
ATOM 3128 N N . ARG A 1 420 ? -2.587 -6.254 -24.409 1.00 92.50 420 ARG A N 1
ATOM 3129 C CA . ARG A 1 420 ? -3.229 -7.066 -23.362 1.00 92.50 420 ARG A CA 1
ATOM 3130 C C . ARG A 1 420 ? -2.848 -8.550 -23.438 1.00 92.50 420 ARG A C 1
ATOM 3132 O O . ARG A 1 420 ? -2.811 -9.223 -22.415 1.00 92.50 420 ARG A O 1
ATOM 3139 N N . ASP A 1 421 ? -2.585 -9.057 -24.638 1.00 92.12 421 ASP A N 1
ATOM 3140 C CA . ASP A 1 421 ? -2.207 -10.450 -24.907 1.00 92.12 421 ASP A CA 1
ATOM 3141 C C . ASP A 1 421 ? -0.720 -10.745 -24.638 1.00 92.12 421 ASP A C 1
ATOM 3143 O O . ASP A 1 421 ? -0.311 -11.907 -24.598 1.00 92.12 421 ASP A O 1
ATOM 3147 N N . GLN A 1 422 ? 0.092 -9.716 -24.389 1.00 89.88 422 GLN A N 1
ATOM 3148 C CA . GLN A 1 422 ? 1.518 -9.843 -24.106 1.00 89.88 422 GLN A CA 1
ATOM 3149 C C . GLN A 1 422 ? 1.810 -9.648 -22.616 1.00 89.88 422 GLN A C 1
ATOM 3151 O O . GLN A 1 422 ? 0.994 -9.148 -21.838 1.00 89.88 422 GLN A O 1
ATOM 3156 N N . LYS A 1 423 ? 2.974 -10.124 -22.164 1.00 88.94 423 LYS A N 1
ATOM 3157 C CA . LYS A 1 423 ? 3.438 -9.837 -20.800 1.00 88.94 423 LYS A CA 1
ATOM 3158 C C . LYS A 1 423 ? 3.855 -8.374 -20.731 1.00 88.94 423 LYS A C 1
ATOM 3160 O O . LYS A 1 423 ? 4.518 -7.892 -21.642 1.00 88.94 423 LYS A O 1
ATOM 3165 N N . ALA A 1 424 ? 3.576 -7.708 -19.611 1.00 89.38 424 ALA A N 1
ATOM 3166 C CA . ALA A 1 424 ? 4.008 -6.325 -19.391 1.00 89.38 424 ALA A CA 1
ATOM 3167 C C . ALA A 1 424 ? 5.534 -6.128 -19.541 1.00 89.38 424 ALA A C 1
ATOM 3169 O O . ALA A 1 424 ? 5.985 -5.035 -19.865 1.00 89.38 424 ALA A O 1
ATOM 3170 N N . ALA A 1 425 ? 6.323 -7.189 -19.334 1.00 89.56 425 ALA A N 1
ATOM 3171 C CA . ALA A 1 425 ? 7.776 -7.184 -19.493 1.00 89.56 425 ALA A CA 1
ATOM 3172 C C . ALA A 1 425 ? 8.267 -7.237 -20.955 1.00 89.56 425 ALA A C 1
ATOM 3174 O O . ALA A 1 425 ? 9.454 -7.028 -21.184 1.00 89.56 425 ALA A O 1
ATOM 3175 N N . ASN A 1 426 ? 7.393 -7.513 -21.930 1.00 92.94 426 ASN A N 1
ATOM 3176 C CA . ASN A 1 426 ? 7.761 -7.631 -23.343 1.00 92.94 426 ASN A CA 1
ATOM 3177 C C . ASN A 1 426 ? 6.892 -6.731 -24.251 1.00 92.94 426 ASN A C 1
ATOM 3179 O O . ASN A 1 426 ? 6.145 -7.253 -25.078 1.00 92.94 426 ASN A O 1
ATOM 3183 N N . PRO A 1 427 ? 6.931 -5.395 -24.077 1.00 95.75 427 PRO A N 1
ATOM 3184 C CA . PRO A 1 427 ? 6.229 -4.462 -24.955 1.00 95.75 427 PRO A CA 1
ATOM 3185 C C . PRO A 1 427 ? 6.873 -4.365 -26.345 1.00 95.75 427 PRO A C 1
ATOM 3187 O O . PRO A 1 427 ? 8.056 -4.669 -26.517 1.00 95.75 427 PRO A O 1
ATOM 3190 N N . ASP A 1 428 ? 6.112 -3.845 -27.308 1.00 96.50 428 ASP A N 1
ATOM 3191 C CA . ASP A 1 428 ? 6.617 -3.417 -28.615 1.00 96.50 428 ASP A CA 1
ATOM 3192 C C . ASP A 1 428 ? 7.232 -2.018 -28.495 1.00 96.50 428 ASP A C 1
ATOM 3194 O O . ASP A 1 428 ? 6.579 -1.048 -28.100 1.00 96.50 428 ASP A O 1
ATOM 3198 N N . LEU A 1 429 ? 8.517 -1.908 -28.808 1.00 96.31 429 LEU A N 1
ATOM 3199 C CA . LEU A 1 429 ? 9.256 -0.656 -28.787 1.00 96.31 429 LEU A CA 1
ATOM 3200 C C . LEU A 1 429 ? 9.297 -0.071 -30.193 1.00 96.31 429 LEU A C 1
ATOM 3202 O O . LEU A 1 429 ? 9.501 -0.785 -31.165 1.00 96.31 429 LEU A O 1
ATOM 3206 N N . ARG A 1 430 ? 9.164 1.250 -30.306 1.00 97.12 430 ARG A N 1
ATOM 3207 C CA . ARG A 1 430 ? 9.501 2.000 -31.518 1.00 97.12 430 ARG A CA 1
ATOM 3208 C C . ARG A 1 430 ? 10.114 3.330 -31.120 1.00 97.12 430 ARG A C 1
ATOM 3210 O O . ARG A 1 430 ? 9.409 4.317 -30.911 1.00 97.12 430 ARG A O 1
ATOM 3217 N N . VAL A 1 431 ? 11.435 3.340 -30.997 1.00 95.88 431 VAL A N 1
ATOM 3218 C CA . VAL A 1 431 ? 12.215 4.489 -30.534 1.00 95.88 431 VAL A CA 1
ATOM 3219 C C . VAL A 1 431 ? 13.204 4.896 -31.613 1.00 95.88 431 VAL A C 1
ATOM 3221 O O . VAL A 1 431 ? 13.943 4.073 -32.149 1.00 95.88 431 VAL A O 1
ATOM 3224 N N . THR A 1 432 ? 13.240 6.185 -31.914 1.00 96.81 432 THR A N 1
ATOM 3225 C CA . THR A 1 432 ? 14.218 6.790 -32.809 1.00 96.81 432 THR A CA 1
ATOM 3226 C C . THR A 1 432 ? 15.036 7.796 -32.025 1.00 96.81 432 THR A C 1
ATOM 3228 O O . THR A 1 432 ? 14.511 8.528 -31.186 1.00 96.81 432 THR A O 1
ATOM 3231 N N . SER A 1 433 ? 16.334 7.849 -32.292 1.00 97.12 433 SER A N 1
ATOM 3232 C CA . SER A 1 433 ? 17.175 8.878 -31.717 1.00 97.12 433 SER A CA 1
ATOM 3233 C C . SER A 1 433 ? 18.224 9.393 -32.672 1.00 97.12 433 SER A C 1
ATOM 3235 O O . SER A 1 433 ? 18.824 8.627 -33.420 1.00 97.12 433 SER A O 1
ATOM 3237 N N . GLU A 1 434 ? 18.499 10.691 -32.580 1.00 97.50 434 GLU A N 1
ATOM 3238 C CA . GLU A 1 434 ? 19.492 11.348 -33.424 1.00 97.50 434 GLU A CA 1
ATOM 3239 C C . GLU A 1 434 ? 20.677 11.891 -32.616 1.00 97.50 434 GLU A C 1
ATOM 3241 O O . GLU A 1 434 ? 20.538 12.293 -31.452 1.00 97.50 434 GLU A O 1
ATOM 3246 N N . ALA A 1 435 ? 21.848 11.889 -33.250 1.00 97.38 435 ALA A N 1
ATOM 3247 C CA . ALA A 1 435 ? 23.086 12.471 -32.750 1.00 97.38 435 ALA A CA 1
ATOM 3248 C C . ALA A 1 435 ? 23.773 13.272 -33.859 1.00 97.38 435 ALA A C 1
ATOM 3250 O O . ALA A 1 435 ? 23.900 12.790 -34.984 1.00 97.38 435 ALA A O 1
ATOM 3251 N N . ASP A 1 436 ? 24.264 14.461 -33.525 1.00 96.44 436 ASP A N 1
ATOM 3252 C CA . ASP A 1 436 ? 25.172 15.205 -34.394 1.00 96.44 436 ASP A CA 1
ATOM 3253 C C . ASP A 1 436 ? 26.600 14.709 -34.158 1.00 96.44 436 ASP A C 1
ATOM 3255 O O . ASP A 1 436 ? 27.069 14.631 -33.018 1.00 96.44 436 ASP A O 1
ATOM 3259 N N . TYR A 1 437 ? 27.285 14.333 -35.234 1.00 95.31 437 TYR A N 1
ATOM 3260 C CA . TYR A 1 437 ? 28.626 13.772 -35.178 1.00 95.31 437 TYR A CA 1
ATOM 3261 C C . TYR A 1 437 ? 29.516 14.384 -36.249 1.00 95.31 437 TYR A C 1
ATOM 3263 O O . TYR A 1 437 ? 29.207 14.305 -37.434 1.00 95.31 437 TYR A O 1
ATOM 3271 N N . ARG A 1 438 ? 30.653 14.938 -35.832 1.00 94.12 438 ARG A N 1
ATOM 3272 C CA . ARG A 1 438 ? 31.666 15.468 -36.740 1.00 94.12 438 ARG A CA 1
ATOM 3273 C C . ARG A 1 438 ? 32.829 14.495 -36.849 1.00 94.12 438 ARG A C 1
ATOM 3275 O O . ARG A 1 438 ? 33.426 14.135 -35.832 1.00 94.12 438 ARG A O 1
ATOM 3282 N N . ASP A 1 439 ? 33.129 14.062 -38.067 1.00 91.38 439 ASP A N 1
ATOM 3283 C CA . ASP A 1 439 ? 34.229 13.139 -38.330 1.00 91.38 439 ASP A CA 1
ATOM 3284 C C . ASP A 1 439 ? 35.600 13.843 -38.338 1.00 91.38 439 ASP A C 1
ATOM 3286 O O . ASP A 1 439 ? 35.705 15.066 -38.211 1.00 91.38 439 ASP A O 1
ATOM 3290 N N . LEU A 1 440 ? 36.682 13.071 -38.481 1.00 85.88 440 LEU A N 1
ATOM 3291 C CA . LEU A 1 440 ? 38.046 13.614 -38.498 1.00 85.88 440 LEU A CA 1
ATOM 3292 C C . LEU A 1 440 ? 38.374 14.457 -39.744 1.00 85.88 440 LEU A C 1
ATOM 3294 O O . LEU A 1 440 ? 39.319 15.241 -39.696 1.00 85.88 440 LEU A O 1
ATOM 3298 N N . SER A 1 441 ? 37.614 14.338 -40.840 1.00 87.50 441 SER A N 1
ATOM 3299 C CA . SER A 1 441 ? 37.712 15.287 -41.967 1.00 87.50 441 SER A CA 1
ATOM 3300 C C . SER A 1 441 ? 37.005 16.608 -41.695 1.00 87.50 441 SER A C 1
ATOM 3302 O O . SER A 1 441 ? 37.118 17.535 -42.495 1.00 87.50 441 SER A O 1
ATOM 3304 N N . GLY A 1 442 ? 36.266 16.704 -40.592 1.00 91.06 442 GLY A N 1
ATOM 3305 C CA . GLY A 1 442 ? 35.427 17.845 -40.288 1.00 91.06 442 GLY A CA 1
ATOM 3306 C C . GLY A 1 442 ? 34.079 17.823 -41.006 1.00 91.06 442 GLY A C 1
ATOM 3307 O O . GLY A 1 442 ? 33.427 18.867 -40.997 1.00 91.06 442 GLY A O 1
ATOM 3308 N N . GLN A 1 443 ? 33.669 16.689 -41.594 1.00 93.44 443 GLN A N 1
ATOM 3309 C CA . GLN A 1 443 ? 32.336 16.492 -42.164 1.00 93.44 443 GLN A CA 1
ATOM 3310 C C . GLN A 1 443 ? 31.327 16.218 -41.044 1.00 93.44 443 GLN A C 1
ATOM 3312 O O . GLN A 1 443 ? 31.576 15.400 -40.156 1.00 93.44 443 GLN A O 1
ATOM 3317 N N . ASP A 1 444 ? 30.182 16.896 -41.102 1.00 95.81 444 ASP A N 1
ATOM 3318 C CA . ASP A 1 444 ? 29.088 16.701 -40.154 1.00 95.81 444 ASP A CA 1
ATOM 3319 C C . ASP A 1 444 ? 28.123 15.614 -40.647 1.00 95.81 444 ASP A C 1
ATOM 3321 O O . ASP A 1 444 ? 27.706 15.585 -41.809 1.00 95.81 444 ASP A O 1
ATOM 3325 N N . HIS A 1 445 ? 27.743 14.725 -39.736 1.00 95.19 445 HIS A N 1
ATOM 3326 C CA . HIS A 1 445 ? 26.797 13.640 -39.943 1.00 95.19 445 HIS A CA 1
ATOM 3327 C C . HIS A 1 445 ? 25.677 13.742 -38.910 1.00 95.19 445 HIS A C 1
ATOM 3329 O O . HIS A 1 445 ? 25.936 13.909 -37.718 1.00 95.19 445 HIS A O 1
ATOM 3335 N N . VAL A 1 446 ? 24.433 13.560 -39.353 1.00 97.38 446 VAL A N 1
ATOM 3336 C CA . VAL A 1 446 ? 23.316 13.280 -38.446 1.00 97.38 446 VAL A CA 1
ATOM 3337 C C . VAL A 1 446 ? 23.143 11.774 -38.411 1.00 97.38 446 VAL A C 1
ATOM 3339 O O . VAL A 1 446 ? 22.832 11.156 -39.429 1.00 97.38 446 VAL A O 1
ATOM 3342 N N . ILE A 1 447 ? 23.401 11.181 -37.255 1.00 97.06 447 ILE A N 1
ATOM 3343 C CA . ILE A 1 447 ? 23.321 9.742 -37.030 1.00 97.06 447 ILE A CA 1
ATOM 3344 C C . ILE A 1 447 ? 21.950 9.435 -36.451 1.00 97.06 447 ILE A C 1
ATOM 3346 O O . ILE A 1 447 ? 21.614 9.943 -35.386 1.00 97.06 447 ILE A O 1
ATOM 3350 N N . THR A 1 448 ? 21.181 8.587 -37.125 1.00 97.44 448 THR A N 1
ATOM 3351 C CA . THR A 1 448 ? 19.852 8.153 -36.692 1.00 97.44 448 THR A CA 1
ATOM 3352 C C . THR A 1 448 ? 19.917 6.694 -36.251 1.00 97.44 448 THR A C 1
ATOM 3354 O O . THR A 1 448 ? 20.201 5.817 -37.065 1.00 97.44 448 THR A O 1
ATOM 3357 N N . LEU A 1 449 ? 19.629 6.433 -34.976 1.00 95.88 449 LEU A N 1
ATOM 3358 C CA . LEU A 1 449 ? 19.370 5.101 -34.431 1.00 95.88 449 LEU A CA 1
ATOM 3359 C C . LEU A 1 449 ? 17.860 4.858 -34.421 1.00 95.88 449 LEU A C 1
ATOM 3361 O O . LEU A 1 449 ? 17.111 5.698 -33.931 1.00 95.88 449 LEU A O 1
ATOM 3365 N N . THR A 1 450 ? 17.417 3.709 -34.919 1.00 96.44 450 THR A N 1
ATOM 3366 C CA . THR A 1 450 ? 16.034 3.235 -34.775 1.00 96.44 450 THR A CA 1
ATOM 3367 C C . THR A 1 450 ? 16.048 1.889 -34.071 1.00 96.44 450 THR A C 1
ATOM 3369 O O . THR A 1 450 ? 16.824 1.017 -34.446 1.00 96.44 450 THR A O 1
ATOM 3372 N N . ILE A 1 451 ? 15.215 1.728 -33.049 1.00 94.06 451 ILE A N 1
ATOM 3373 C CA . ILE A 1 451 ? 14.994 0.477 -32.324 1.00 94.06 451 ILE A CA 1
ATOM 3374 C C . ILE A 1 451 ? 13.507 0.161 -32.442 1.00 94.06 451 ILE A C 1
ATOM 3376 O O . ILE A 1 451 ? 12.678 0.993 -32.068 1.00 94.06 451 ILE A O 1
ATOM 3380 N N . GLU A 1 452 ? 13.176 -1.010 -32.978 1.00 96.81 452 GLU A N 1
ATOM 3381 C CA . GLU A 1 452 ? 11.798 -1.431 -33.209 1.00 96.81 452 GLU A CA 1
ATOM 3382 C C . GLU A 1 452 ? 11.543 -2.913 -32.892 1.00 96.81 452 GLU A C 1
ATOM 3384 O O . GLU A 1 452 ? 12.435 -3.753 -33.028 1.00 96.81 452 GLU A O 1
ATOM 3389 N N . GLY A 1 453 ? 10.307 -3.236 -32.512 1.00 94.19 453 GLY A N 1
ATOM 3390 C CA . GLY A 1 453 ? 9.844 -4.592 -32.225 1.00 94.19 453 GLY A CA 1
ATOM 3391 C C . GLY A 1 453 ? 9.718 -4.895 -30.732 1.00 94.19 453 GLY A C 1
ATOM 3392 O O . GLY A 1 453 ? 10.023 -4.069 -29.872 1.00 94.19 453 GLY A O 1
ATOM 3393 N N . ASN A 1 454 ? 9.283 -6.115 -30.426 1.00 93.06 454 ASN A N 1
ATOM 3394 C CA . ASN A 1 454 ? 9.154 -6.608 -29.053 1.00 93.06 454 ASN A CA 1
ATOM 3395 C C . ASN A 1 454 ? 10.522 -6.690 -28.360 1.00 93.06 454 ASN A C 1
ATOM 3397 O O . ASN A 1 454 ? 11.505 -7.029 -29.016 1.00 93.06 454 ASN A O 1
ATOM 3401 N N . VAL A 1 455 ? 10.581 -6.471 -27.042 1.00 88.19 455 VAL A N 1
ATOM 3402 C CA . VAL A 1 455 ? 11.818 -6.570 -26.232 1.00 88.19 455 VAL A CA 1
ATOM 3403 C C . VAL A 1 455 ? 12.580 -7.883 -26.465 1.00 88.19 455 VAL A C 1
ATOM 3405 O O . VAL A 1 455 ? 13.801 -7.864 -26.610 1.00 88.19 455 VAL A O 1
ATOM 3408 N N . ASP A 1 456 ? 11.871 -9.005 -26.589 1.00 86.81 456 ASP A N 1
ATOM 3409 C CA . ASP A 1 456 ? 12.485 -10.321 -26.835 1.00 86.81 456 ASP A CA 1
ATOM 3410 C C . ASP A 1 456 ? 13.011 -10.503 -28.277 1.00 86.81 456 ASP A C 1
ATOM 3412 O O . ASP A 1 456 ? 13.754 -11.442 -28.561 1.00 86.81 456 ASP A O 1
ATOM 3416 N N . ALA A 1 457 ? 12.620 -9.630 -29.209 1.00 91.00 457 ALA A N 1
ATOM 3417 C CA . ALA A 1 457 ? 12.931 -9.724 -30.637 1.00 91.00 457 ALA A CA 1
ATOM 3418 C C . ALA A 1 457 ? 13.277 -8.353 -31.247 1.00 91.00 457 ALA A C 1
ATOM 3420 O O . ALA A 1 457 ? 12.854 -8.032 -32.363 1.00 91.00 457 ALA A O 1
ATOM 3421 N N . LEU A 1 458 ? 14.042 -7.540 -30.510 1.00 89.69 458 LEU A N 1
ATOM 3422 C CA . LEU A 1 458 ? 14.367 -6.179 -30.924 1.00 89.69 458 LEU A CA 1
ATOM 3423 C C . LEU A 1 458 ? 15.204 -6.158 -32.199 1.00 89.69 458 LEU A C 1
ATOM 3425 O O . LEU A 1 458 ? 16.270 -6.771 -32.301 1.00 89.69 458 LEU A O 1
ATOM 3429 N N . LYS A 1 459 ? 14.748 -5.359 -33.156 1.00 92.75 459 LYS A N 1
ATOM 3430 C CA . LYS A 1 459 ? 15.516 -4.963 -34.328 1.00 92.75 459 LYS A CA 1
ATOM 3431 C C . LYS A 1 459 ? 16.050 -3.565 -34.090 1.00 92.75 459 LYS A C 1
ATOM 3433 O O . LYS A 1 459 ? 15.367 -2.699 -33.555 1.00 92.75 459 LYS A O 1
ATOM 3438 N N . TRP A 1 460 ? 17.285 -3.335 -34.505 1.00 93.06 460 TRP A N 1
ATOM 3439 C CA . TRP A 1 460 ? 17.863 -2.002 -34.481 1.00 93.06 460 TRP A CA 1
ATOM 3440 C C . TRP A 1 460 ? 18.537 -1.697 -35.807 1.00 93.06 460 TRP A C 1
ATOM 3442 O O . TRP A 1 460 ? 19.130 -2.582 -36.434 1.00 93.06 460 TRP A O 1
ATOM 3452 N N . ASP A 1 461 ? 18.468 -0.441 -36.214 1.00 94.12 461 ASP A N 1
ATOM 3453 C CA . ASP A 1 461 ? 19.106 0.084 -37.410 1.00 94.12 461 ASP A CA 1
ATOM 3454 C C . ASP A 1 461 ? 19.830 1.392 -37.098 1.00 94.12 461 ASP A C 1
ATOM 3456 O O . ASP A 1 461 ? 19.434 2.146 -36.208 1.00 94.12 461 ASP A O 1
ATOM 3460 N N . LEU A 1 462 ? 20.910 1.645 -37.827 1.00 94.00 462 LEU A N 1
ATOM 3461 C CA . LEU A 1 462 ? 21.751 2.816 -37.657 1.00 94.00 462 LEU A CA 1
ATOM 3462 C C . LEU A 1 462 ? 22.093 3.373 -39.035 1.00 94.00 462 LEU A C 1
ATOM 3464 O O . LEU A 1 462 ? 22.548 2.646 -39.909 1.00 94.00 462 LEU A O 1
ATOM 3468 N N . ARG A 1 463 ? 21.891 4.667 -39.243 1.00 95.75 463 ARG A N 1
ATOM 3469 C CA . ARG A 1 463 ? 22.162 5.301 -40.538 1.00 95.75 463 ARG A CA 1
ATOM 3470 C C . ARG A 1 463 ? 22.669 6.716 -40.361 1.00 95.75 463 ARG A C 1
ATOM 3472 O O . ARG A 1 463 ? 22.413 7.336 -39.330 1.00 95.75 463 ARG A O 1
ATOM 3479 N N . THR A 1 464 ? 23.345 7.241 -41.375 1.00 96.81 464 THR A N 1
ATOM 3480 C CA . THR A 1 464 ? 23.702 8.664 -41.425 1.00 96.81 464 THR A CA 1
ATOM 3481 C C . THR A 1 464 ? 22.890 9.419 -42.467 1.00 96.81 464 THR A C 1
ATOM 3483 O O . THR A 1 464 ? 22.489 8.865 -43.492 1.00 96.81 464 THR A O 1
ATOM 3486 N N . SER A 1 465 ? 22.732 10.727 -42.262 1.00 96.25 465 SER A N 1
ATOM 3487 C CA . SER A 1 465 ? 22.216 11.655 -43.279 1.00 96.25 465 SER A CA 1
ATOM 3488 C C . SER A 1 465 ? 23.045 11.679 -44.568 1.00 96.25 465 SER A C 1
ATOM 3490 O O . SER A 1 465 ? 22.548 12.089 -45.611 1.00 96.25 465 SER A O 1
ATOM 3492 N N . THR A 1 466 ? 24.298 11.219 -44.515 1.00 93.38 466 THR A N 1
ATOM 3493 C CA . THR A 1 466 ? 25.216 11.140 -45.659 1.00 93.38 466 THR A CA 1
ATOM 3494 C C . THR A 1 466 ? 25.144 9.806 -46.410 1.00 93.38 466 THR A C 1
ATOM 3496 O O . THR A 1 466 ? 25.955 9.575 -47.302 1.00 93.38 466 THR A O 1
ATOM 3499 N N . GLY A 1 467 ? 24.204 8.920 -46.059 1.00 93.00 467 GLY A N 1
ATOM 3500 C CA . GLY A 1 467 ? 23.948 7.672 -46.783 1.00 93.00 467 GLY A CA 1
ATOM 3501 C C . GLY A 1 467 ? 24.774 6.465 -46.332 1.00 93.00 467 GLY A C 1
ATOM 3502 O O . GLY A 1 467 ? 24.783 5.454 -47.032 1.00 93.00 467 GLY A O 1
ATOM 3503 N N . TYR A 1 468 ? 25.458 6.530 -45.184 1.00 93.56 468 TYR A N 1
ATOM 3504 C CA . TYR A 1 468 ? 26.139 5.355 -44.640 1.00 93.56 468 TYR A CA 1
ATOM 3505 C C . TYR A 1 468 ? 25.130 4.356 -44.081 1.00 93.56 468 TYR A C 1
ATOM 3507 O O . TYR A 1 468 ? 24.198 4.719 -43.357 1.00 93.56 468 TYR A O 1
ATOM 3515 N N . ASN A 1 469 ? 25.343 3.084 -44.415 1.00 90.00 469 ASN A N 1
ATOM 3516 C CA . ASN A 1 469 ? 24.556 1.978 -43.883 1.00 90.00 469 ASN A CA 1
ATOM 3517 C C . ASN A 1 469 ? 24.947 1.663 -42.425 1.00 90.00 469 ASN A C 1
ATOM 3519 O O . ASN A 1 469 ? 25.899 2.231 -41.878 1.00 90.00 469 ASN A O 1
ATOM 3523 N N . LYS A 1 470 ? 24.229 0.727 -41.797 1.00 91.44 470 LYS A N 1
ATOM 3524 C CA . LYS A 1 470 ? 24.435 0.308 -40.402 1.00 91.44 470 LYS A CA 1
ATOM 3525 C C . LYS A 1 470 ? 25.887 0.034 -40.049 1.00 91.44 470 LYS A C 1
ATOM 3527 O O . LYS A 1 470 ? 26.417 0.632 -39.115 1.00 91.44 470 LYS A O 1
ATOM 3532 N N . SER A 1 471 ? 26.554 -0.821 -40.813 1.00 87.19 471 SER A N 1
ATOM 3533 C CA . SER A 1 471 ? 27.927 -1.218 -40.520 1.00 87.19 471 SER A CA 1
ATOM 3534 C C . SER A 1 471 ? 28.924 -0.075 -40.724 1.00 87.19 471 SER A C 1
ATOM 3536 O O . SER A 1 471 ? 29.780 0.146 -39.874 1.00 87.19 471 SER A O 1
ATOM 3538 N N . GLN A 1 472 ? 28.772 0.713 -41.794 1.00 89.94 472 GLN A N 1
ATOM 3539 C CA . GLN A 1 472 ? 29.615 1.888 -42.045 1.00 89.94 472 GLN A CA 1
ATOM 3540 C C . GLN A 1 472 ? 29.454 2.948 -40.947 1.00 89.94 472 GLN A C 1
ATOM 3542 O O . GLN A 1 472 ? 30.433 3.561 -40.522 1.00 89.94 472 GLN A O 1
ATOM 3547 N N . THR A 1 473 ? 28.227 3.140 -40.459 1.00 91.25 473 THR A N 1
ATOM 3548 C CA . THR A 1 473 ? 27.930 4.092 -39.385 1.00 91.25 473 THR A CA 1
ATOM 3549 C C . THR A 1 473 ? 28.524 3.636 -38.054 1.00 91.25 473 THR A C 1
ATOM 3551 O O . THR A 1 473 ? 29.090 4.450 -37.329 1.00 91.25 473 THR A O 1
ATOM 3554 N N . VAL A 1 474 ? 28.475 2.335 -37.742 1.00 89.06 474 VAL A N 1
ATOM 3555 C CA . VAL A 1 474 ? 29.153 1.777 -36.559 1.00 89.06 474 VAL A CA 1
ATOM 3556 C C . VAL A 1 474 ? 30.666 1.994 -36.645 1.00 89.06 474 VAL A C 1
ATOM 3558 O O . VAL A 1 474 ? 31.261 2.483 -35.685 1.00 89.06 474 VAL A O 1
ATOM 3561 N N . SER A 1 475 ? 31.293 1.712 -37.793 1.00 86.69 475 SER A N 1
ATOM 3562 C CA . SER A 1 475 ? 32.728 1.966 -37.988 1.00 86.69 475 SER A CA 1
ATOM 3563 C C . SER A 1 475 ? 33.080 3.442 -37.788 1.00 86.69 475 SER A C 1
ATOM 3565 O O . SER A 1 475 ? 34.056 3.747 -37.102 1.00 86.69 475 SER A O 1
ATOM 3567 N N . LEU A 1 476 ? 32.257 4.356 -38.316 1.00 89.69 476 LEU A N 1
ATOM 3568 C CA . LEU A 1 476 ? 32.415 5.795 -38.108 1.00 89.69 476 LEU A CA 1
ATOM 3569 C C . LEU A 1 476 ? 32.347 6.160 -36.616 1.00 89.69 476 LEU A C 1
ATOM 3571 O O . LEU A 1 476 ? 33.193 6.906 -36.131 1.00 89.69 476 LEU A O 1
ATOM 3575 N N . LEU A 1 477 ? 31.384 5.610 -35.873 1.00 89.62 477 LEU A N 1
ATOM 3576 C CA . LEU A 1 477 ? 31.195 5.896 -34.447 1.00 89.62 477 LEU A CA 1
ATOM 3577 C C . LEU A 1 477 ? 32.319 5.383 -33.545 1.00 89.62 477 LEU A C 1
ATOM 3579 O O . LEU A 1 477 ? 32.617 6.018 -32.528 1.00 89.62 477 LEU A O 1
ATOM 3583 N N . LEU A 1 478 ? 32.909 4.240 -33.893 1.00 86.88 478 LEU A N 1
ATOM 3584 C CA . LEU A 1 478 ? 33.995 3.619 -33.137 1.00 86.88 478 LEU A CA 1
ATOM 3585 C C . LEU A 1 478 ? 35.344 4.271 -33.476 1.00 86.88 478 LEU A C 1
ATOM 3587 O O . LEU A 1 478 ? 36.061 4.748 -32.592 1.00 86.88 478 LEU A O 1
ATOM 3591 N N . LEU A 1 479 ? 35.670 4.354 -34.769 1.00 87.19 479 LEU A N 1
ATOM 3592 C CA . LEU A 1 479 ? 36.995 4.765 -35.246 1.00 87.19 479 LEU A CA 1
ATOM 3593 C C . LEU A 1 479 ? 37.126 6.273 -35.460 1.00 87.19 479 LEU A C 1
ATOM 3595 O O . LEU A 1 479 ? 38.236 6.806 -35.499 1.00 87.19 479 LEU A O 1
ATOM 3599 N N . GLY A 1 480 ? 36.004 6.969 -35.626 1.00 86.12 480 GLY A N 1
ATOM 3600 C CA . GLY A 1 480 ? 35.963 8.367 -36.048 1.00 86.12 480 GLY A CA 1
ATOM 3601 C C . GLY A 1 480 ? 36.424 8.615 -37.481 1.00 86.12 480 GLY A C 1
ATOM 3602 O O . GLY A 1 480 ? 36.674 9.760 -37.851 1.00 86.12 480 GLY A O 1
ATOM 3603 N N . ARG A 1 481 ? 36.553 7.553 -38.284 1.00 83.44 481 ARG A N 1
ATOM 3604 C CA . ARG A 1 481 ? 36.961 7.611 -39.690 1.00 83.44 481 ARG A CA 1
ATOM 3605 C C . ARG A 1 481 ? 35.838 7.099 -40.571 1.00 83.44 481 ARG A C 1
ATOM 3607 O O . ARG A 1 481 ? 35.229 6.075 -40.265 1.00 83.44 481 ARG A O 1
ATOM 3614 N N . ASN A 1 482 ? 35.596 7.786 -41.679 1.00 82.88 482 ASN A N 1
ATOM 3615 C CA . ASN A 1 482 ? 34.670 7.294 -42.690 1.00 82.88 482 ASN A CA 1
ATOM 3616 C C . ASN A 1 482 ? 35.301 6.155 -43.531 1.00 82.88 482 ASN A C 1
ATOM 3618 O O . ASN A 1 482 ? 36.528 5.999 -43.533 1.00 82.88 482 ASN A O 1
ATOM 3622 N N . PRO A 1 483 ? 34.499 5.337 -44.243 1.00 74.81 483 PRO A N 1
ATOM 3623 C CA . PRO A 1 483 ? 35.013 4.191 -44.999 1.00 74.81 483 PRO A CA 1
ATOM 3624 C C . PRO A 1 483 ? 36.082 4.555 -46.039 1.00 74.81 483 PRO A C 1
ATOM 3626 O O . PRO A 1 483 ? 37.046 3.812 -46.212 1.00 74.81 483 PRO A O 1
ATOM 3629 N N . GLU A 1 484 ? 35.969 5.717 -46.689 1.00 76.75 484 GLU A N 1
ATOM 3630 C CA . GLU A 1 484 ? 36.965 6.180 -47.664 1.00 76.75 484 GLU A CA 1
ATOM 3631 C C . GLU A 1 484 ? 38.292 6.565 -47.006 1.00 76.75 484 GLU A C 1
ATOM 3633 O O . GLU A 1 484 ? 39.357 6.268 -47.542 1.00 76.75 484 GLU A O 1
ATOM 3638 N N . GLN A 1 485 ? 38.260 7.185 -45.826 1.00 75.75 485 GLN A N 1
ATOM 3639 C CA . GLN A 1 485 ? 39.460 7.465 -45.038 1.00 75.75 485 GLN A CA 1
ATOM 3640 C C . GLN A 1 485 ? 40.111 6.194 -44.525 1.00 75.75 485 GLN A C 1
ATOM 3642 O O . GLN A 1 485 ? 41.335 6.094 -44.557 1.00 75.75 485 GLN A O 1
ATOM 3647 N N . LEU A 1 486 ? 39.311 5.224 -44.077 1.00 73.62 486 LEU A N 1
ATOM 3648 C CA . LEU A 1 486 ? 39.823 3.922 -43.674 1.00 73.62 486 LEU A CA 1
ATOM 3649 C C . LEU A 1 486 ? 40.540 3.273 -44.865 1.00 73.62 486 LEU A C 1
ATOM 3651 O O . LEU A 1 486 ? 41.719 2.939 -44.760 1.00 73.62 486 LEU A O 1
ATOM 3655 N N . ARG A 1 487 ? 39.888 3.248 -46.033 1.00 71.88 487 ARG A N 1
ATOM 3656 C CA . ARG A 1 487 ? 40.450 2.731 -47.286 1.00 71.88 487 ARG A CA 1
ATOM 3657 C C . ARG A 1 487 ? 41.722 3.461 -47.721 1.00 71.88 487 ARG A C 1
ATOM 3659 O O . ARG A 1 487 ? 42.662 2.800 -48.142 1.00 71.88 487 ARG A O 1
ATOM 3666 N N . ARG A 1 488 ? 41.791 4.792 -47.604 1.00 73.75 488 ARG A N 1
ATOM 3667 C CA . ARG A 1 488 ? 43.005 5.572 -47.921 1.00 73.75 488 ARG A CA 1
ATOM 3668 C C . ARG A 1 488 ? 44.131 5.312 -46.925 1.00 73.75 488 ARG A C 1
ATOM 3670 O O . ARG A 1 488 ? 45.254 5.079 -47.344 1.00 73.75 488 ARG A O 1
ATOM 3677 N N . SER A 1 489 ? 43.827 5.290 -45.628 1.00 64.88 489 SER A N 1
ATOM 3678 C CA . SER A 1 489 ? 44.833 5.069 -44.581 1.00 64.88 489 SER A CA 1
ATOM 3679 C C . SER A 1 489 ? 45.451 3.670 -44.624 1.00 64.88 489 SER A C 1
ATOM 3681 O O . SER A 1 489 ? 46.605 3.505 -44.248 1.00 64.88 489 SER A O 1
ATOM 3683 N N . LEU A 1 490 ? 44.694 2.685 -45.112 1.00 64.62 490 LEU A N 1
ATOM 3684 C CA . LEU A 1 490 ? 45.156 1.311 -45.298 1.00 64.62 490 LEU A CA 1
ATOM 3685 C C . LEU A 1 490 ? 45.779 1.093 -46.679 1.00 64.62 490 LEU A C 1
ATOM 3687 O O . LEU A 1 490 ? 46.746 0.351 -46.806 1.00 64.62 490 LEU A O 1
ATOM 3691 N N . GLY A 1 491 ? 45.258 1.764 -47.709 1.00 56.94 491 GLY A N 1
ATOM 3692 C CA . GLY A 1 491 ? 45.801 1.722 -49.065 1.00 56.94 491 GLY A CA 1
ATOM 3693 C C . GLY A 1 491 ? 47.200 2.332 -49.175 1.00 56.94 491 GLY A C 1
ATOM 3694 O O . GLY A 1 491 ? 48.019 1.811 -49.926 1.00 56.94 491 GLY A O 1
ATOM 3695 N N . ASP A 1 492 ? 47.511 3.362 -48.381 1.00 49.97 492 ASP A N 1
ATOM 3696 C CA . ASP A 1 492 ? 48.851 3.973 -48.351 1.00 49.97 492 ASP A CA 1
ATOM 3697 C C . ASP A 1 492 ? 49.908 3.113 -47.630 1.00 49.97 492 ASP A C 1
ATOM 3699 O O . ASP A 1 492 ? 51.103 3.310 -47.838 1.00 49.97 492 ASP A O 1
ATOM 3703 N N . GLN A 1 493 ? 49.512 2.119 -46.824 1.00 48.09 493 GLN A N 1
ATOM 3704 C CA . GLN A 1 493 ? 50.460 1.212 -46.158 1.00 48.09 493 GLN A CA 1
ATOM 3705 C C . GLN A 1 493 ? 50.934 0.041 -47.039 1.00 48.09 493 GLN A C 1
ATOM 3707 O O . GLN A 1 493 ? 51.883 -0.646 -46.666 1.00 48.09 493 GLN A O 1
ATOM 3712 N N . ILE A 1 494 ? 50.341 -0.174 -48.221 1.00 45.91 494 ILE A N 1
ATOM 3713 C CA . ILE A 1 494 ? 50.658 -1.323 -49.096 1.00 45.91 494 ILE A CA 1
ATOM 3714 C C . ILE A 1 494 ? 51.734 -0.992 -50.154 1.00 45.91 494 ILE A C 1
ATOM 3716 O O . ILE A 1 494 ? 52.252 -1.883 -50.820 1.00 45.91 494 ILE A O 1
ATOM 3720 N N . LEU A 1 495 ? 52.191 0.260 -50.265 1.00 44.66 495 LEU A N 1
ATOM 3721 C CA . LEU A 1 495 ? 53.279 0.628 -51.190 1.00 44.66 495 LEU A CA 1
ATOM 3722 C C . LEU A 1 495 ? 54.703 0.381 -50.636 1.00 44.66 495 LEU A C 1
ATOM 3724 O O . LEU A 1 495 ? 55.676 0.799 -51.259 1.00 44.66 495 LEU A O 1
ATOM 3728 N N . GLY A 1 496 ? 54.848 -0.300 -49.489 1.00 43.34 496 GLY A N 1
ATOM 3729 C CA . GLY A 1 496 ? 56.113 -0.360 -48.741 1.00 43.34 496 GLY A CA 1
ATOM 3730 C C . GLY A 1 496 ? 56.820 -1.713 -48.566 1.00 43.34 496 GLY A C 1
ATOM 3731 O O . GLY A 1 496 ? 57.988 -1.696 -48.182 1.00 43.34 496 GLY A O 1
ATOM 3732 N N . SER A 1 497 ? 56.210 -2.880 -48.814 1.00 42.94 497 SER A N 1
ATOM 3733 C CA . SER A 1 497 ? 56.925 -4.154 -48.590 1.00 42.94 497 SER A CA 1
ATOM 3734 C C . SER A 1 497 ? 56.399 -5.360 -49.387 1.00 42.94 497 SER A C 1
ATOM 3736 O O . SER A 1 497 ? 55.273 -5.808 -49.223 1.00 42.94 497 SER A O 1
ATOM 3738 N N . ASN A 1 498 ? 57.306 -5.926 -50.196 1.00 38.22 498 ASN A N 1
ATOM 3739 C CA . ASN A 1 498 ? 57.292 -7.244 -50.852 1.00 38.22 498 ASN A CA 1
ATOM 3740 C C . ASN A 1 498 ? 56.201 -7.564 -51.900 1.00 38.22 498 ASN A C 1
ATOM 3742 O O . ASN A 1 498 ? 55.125 -8.062 -51.599 1.00 38.22 498 ASN A O 1
ATOM 3746 N N . ILE A 1 499 ? 56.591 -7.428 -53.175 1.00 43.03 499 ILE A N 1
ATOM 3747 C CA . ILE A 1 499 ? 55.804 -7.692 -54.399 1.00 43.03 499 ILE A CA 1
ATOM 3748 C C . ILE A 1 499 ? 55.780 -9.183 -54.832 1.00 43.03 499 ILE A C 1
ATOM 3750 O O . ILE A 1 499 ? 55.122 -9.528 -55.807 1.00 43.03 499 ILE A O 1
ATOM 3754 N N . ASN A 1 500 ? 56.425 -10.110 -54.115 1.00 36.53 500 ASN A N 1
ATOM 3755 C CA . ASN A 1 500 ? 56.656 -11.471 -54.640 1.00 36.53 500 ASN A CA 1
ATOM 3756 C C . ASN A 1 500 ? 55.765 -12.598 -54.083 1.00 36.53 500 ASN A C 1
ATOM 3758 O O . ASN A 1 500 ? 56.054 -13.765 -54.339 1.00 36.53 500 ASN A O 1
ATOM 3762 N N . THR A 1 501 ? 54.659 -12.294 -53.399 1.00 41.53 501 THR A N 1
ATOM 3763 C CA . THR A 1 501 ? 53.690 -13.326 -52.985 1.00 41.53 501 THR A CA 1
ATOM 3764 C C . THR A 1 501 ? 52.285 -12.930 -53.424 1.00 41.53 501 THR A C 1
ATOM 3766 O O . THR A 1 501 ? 51.533 -12.299 -52.689 1.00 41.53 501 THR A O 1
ATOM 3769 N N . ILE A 1 502 ? 51.951 -13.266 -54.669 1.00 35.34 502 ILE A N 1
ATOM 3770 C CA . ILE A 1 502 ? 50.601 -13.133 -55.219 1.00 35.34 502 ILE A CA 1
ATOM 3771 C C . ILE A 1 502 ? 49.831 -14.395 -54.815 1.00 35.34 502 ILE A C 1
ATOM 3773 O O . ILE A 1 502 ? 50.081 -15.464 -55.364 1.00 35.34 502 ILE A O 1
ATOM 3777 N N . ASP A 1 503 ? 48.930 -14.272 -53.840 1.00 37.31 503 ASP A N 1
ATOM 3778 C CA . ASP A 1 503 ? 47.915 -15.283 -53.526 1.00 37.31 503 ASP A CA 1
ATOM 3779 C C . ASP A 1 503 ? 46.716 -15.069 -54.473 1.00 37.31 503 ASP A C 1
ATOM 3781 O O . ASP A 1 503 ? 46.080 -14.010 -54.421 1.00 37.31 503 ASP A O 1
ATOM 3785 N N . PRO A 1 504 ? 46.424 -15.990 -55.409 1.00 39.53 504 PRO A N 1
ATOM 3786 C CA . PRO A 1 504 ? 45.426 -15.769 -56.440 1.00 39.53 504 PRO A CA 1
ATOM 3787 C C . PRO A 1 504 ? 44.057 -16.294 -55.996 1.00 39.53 504 PRO A C 1
ATOM 3789 O O . PRO A 1 504 ? 43.472 -17.116 -56.692 1.00 39.53 504 PRO A O 1
ATOM 3792 N N . THR A 1 505 ? 43.504 -15.834 -54.868 1.00 37.97 505 THR A N 1
ATOM 3793 C CA . THR A 1 505 ? 42.072 -16.044 -54.588 1.00 37.97 505 THR A CA 1
ATOM 3794 C C . THR A 1 505 ? 41.412 -14.837 -53.907 1.00 37.97 505 THR A C 1
ATOM 3796 O O . THR A 1 505 ? 41.729 -14.457 -52.787 1.00 37.97 505 THR A O 1
ATOM 3799 N N . THR A 1 506 ? 40.407 -14.290 -54.601 1.00 42.47 506 THR A N 1
ATOM 3800 C CA . THR A 1 506 ? 39.413 -13.277 -54.183 1.00 42.47 506 THR A CA 1
ATOM 3801 C C . THR A 1 506 ? 39.862 -11.812 -54.056 1.00 42.47 506 THR A C 1
ATOM 3803 O O . THR A 1 506 ? 40.963 -11.483 -53.638 1.00 42.47 506 THR A O 1
ATOM 3806 N N . ASN A 1 507 ? 38.959 -10.916 -54.479 1.00 40.41 507 ASN A N 1
ATOM 3807 C CA . ASN A 1 507 ? 39.080 -9.454 -54.484 1.00 40.41 507 ASN A CA 1
ATOM 3808 C C . ASN A 1 507 ? 39.818 -8.904 -53.240 1.00 40.41 507 ASN A C 1
ATOM 3810 O O . ASN A 1 507 ? 39.236 -8.903 -52.150 1.00 40.41 507 ASN A O 1
ATOM 3814 N N . PRO A 1 508 ? 41.043 -8.358 -53.378 1.00 46.75 508 PRO A N 1
ATOM 3815 C CA . PRO A 1 508 ? 41.866 -7.979 -52.228 1.00 46.75 508 PRO A CA 1
ATOM 3816 C C . PRO A 1 508 ? 41.259 -6.832 -51.407 1.00 46.75 508 PRO A C 1
ATOM 3818 O O . PRO A 1 508 ? 41.556 -6.683 -50.232 1.00 46.75 508 PRO A O 1
ATOM 3821 N N . THR A 1 509 ? 40.361 -6.025 -51.970 1.00 44.00 509 THR A N 1
ATOM 3822 C CA . THR A 1 509 ? 39.860 -4.810 -51.308 1.00 44.00 509 THR A CA 1
ATOM 3823 C C . THR A 1 509 ? 38.689 -5.032 -50.345 1.00 44.00 509 THR A C 1
ATOM 3825 O O . THR A 1 509 ? 38.489 -4.198 -49.464 1.00 44.00 509 THR A O 1
ATOM 3828 N N . GLN A 1 510 ? 37.940 -6.140 -50.451 1.00 43.56 510 GLN A N 1
ATOM 3829 C CA . GLN A 1 510 ? 36.877 -6.478 -49.486 1.00 43.56 510 GLN A CA 1
ATOM 3830 C C . GLN A 1 510 ? 37.402 -7.267 -48.274 1.00 43.56 510 GLN A C 1
ATOM 3832 O O . GLN A 1 510 ? 36.873 -7.100 -47.179 1.00 43.56 510 GLN A O 1
ATOM 3837 N N . GLY A 1 511 ? 38.474 -8.053 -48.434 1.00 50.88 511 GLY A N 1
ATOM 3838 C CA . GLY A 1 511 ? 39.053 -8.861 -47.350 1.00 50.88 511 GLY A CA 1
ATOM 3839 C C . GLY A 1 511 ? 39.719 -8.049 -46.230 1.00 50.88 511 GLY A C 1
ATOM 3840 O O . GLY A 1 511 ? 39.609 -8.417 -45.065 1.00 50.88 511 GLY A O 1
ATOM 3841 N N . PHE A 1 512 ? 40.354 -6.911 -46.540 1.00 51.81 512 PHE A N 1
ATOM 3842 C CA . PHE A 1 512 ? 41.074 -6.112 -45.530 1.00 51.81 512 PHE A CA 1
ATOM 3843 C C . PHE A 1 512 ? 40.162 -5.256 -44.641 1.00 51.81 512 PHE A C 1
ATOM 3845 O O . PHE A 1 512 ? 40.398 -5.145 -43.439 1.00 51.81 512 PHE A O 1
ATOM 3852 N N . ALA A 1 513 ? 39.105 -4.659 -45.202 1.00 46.56 513 ALA A N 1
ATOM 3853 C CA . ALA A 1 513 ? 38.113 -3.942 -44.397 1.00 46.56 513 ALA A CA 1
ATOM 3854 C C . ALA A 1 513 ? 37.347 -4.910 -43.478 1.00 46.56 513 ALA A C 1
ATOM 3856 O O . ALA A 1 513 ? 37.032 -4.555 -42.344 1.00 46.56 513 ALA A O 1
ATOM 3857 N N . ASP A 1 514 ? 37.108 -6.138 -43.952 1.00 49.84 514 ASP A N 1
ATOM 3858 C CA . ASP A 1 514 ? 36.527 -7.225 -43.164 1.00 49.84 514 ASP A CA 1
ATOM 3859 C C . ASP A 1 514 ? 37.448 -7.672 -42.027 1.00 49.84 514 ASP A C 1
ATOM 3861 O O . ASP A 1 514 ? 36.979 -7.792 -40.904 1.00 49.84 514 ASP A O 1
ATOM 3865 N N . GLN A 1 515 ? 38.755 -7.817 -42.267 1.00 53.19 515 GLN A N 1
ATOM 3866 C CA . GLN A 1 515 ? 39.725 -8.146 -41.215 1.00 53.19 515 GLN A CA 1
ATOM 3867 C C . GLN A 1 515 ? 39.812 -7.081 -40.121 1.00 53.19 515 GLN A C 1
ATOM 3869 O O . GLN A 1 515 ? 39.833 -7.429 -38.954 1.00 53.19 515 GLN A O 1
ATOM 3874 N N . ILE A 1 516 ? 39.775 -5.789 -40.448 1.00 54.34 516 ILE A N 1
ATOM 3875 C CA . ILE A 1 516 ? 39.855 -4.731 -39.423 1.00 54.34 516 ILE A CA 1
ATOM 3876 C C . ILE A 1 516 ? 38.561 -4.615 -38.625 1.00 54.34 516 ILE A C 1
ATOM 3878 O O . ILE A 1 516 ? 38.595 -4.357 -37.424 1.00 54.34 516 ILE A O 1
ATOM 3882 N N . VAL A 1 517 ? 37.410 -4.815 -39.269 1.00 52.34 517 VAL A N 1
ATOM 3883 C CA . VAL A 1 517 ? 36.137 -4.886 -38.547 1.00 52.34 517 VAL A CA 1
ATOM 3884 C C . VAL A 1 517 ? 36.062 -6.156 -37.706 1.00 52.34 517 VAL A C 1
ATOM 3886 O O . VAL A 1 517 ? 35.627 -6.050 -36.568 1.00 52.34 517 VAL A O 1
ATOM 3889 N N . LYS A 1 518 ? 36.569 -7.299 -38.181 1.00 57.31 518 LYS A N 1
ATOM 3890 C CA . LYS A 1 518 ? 36.759 -8.513 -37.372 1.00 57.31 518 LYS A CA 1
ATOM 3891 C C . LYS A 1 518 ? 37.701 -8.281 -36.205 1.00 57.31 518 LYS A C 1
ATOM 3893 O O . LYS A 1 518 ? 37.400 -8.731 -35.109 1.00 57.31 518 LYS A O 1
ATOM 3898 N N . ASP A 1 519 ? 38.785 -7.542 -36.409 1.00 53.44 519 ASP A N 1
ATOM 3899 C CA . ASP A 1 519 ? 39.769 -7.297 -35.367 1.00 53.44 519 ASP A CA 1
ATOM 3900 C C . ASP A 1 519 ? 39.224 -6.337 -34.304 1.00 53.44 519 ASP A C 1
ATOM 3902 O O . ASP A 1 519 ? 39.394 -6.575 -33.118 1.00 53.44 519 ASP A O 1
ATOM 3906 N N . LEU A 1 520 ? 38.478 -5.304 -34.700 1.00 52.97 520 LEU A N 1
ATOM 3907 C CA . LEU A 1 520 ? 37.904 -4.317 -33.779 1.00 52.97 520 LEU A CA 1
ATOM 3908 C C . LEU A 1 520 ? 36.597 -4.772 -33.129 1.00 52.97 520 LEU A C 1
ATOM 3910 O O . LEU A 1 520 ? 36.380 -4.511 -31.950 1.00 52.97 520 LEU A O 1
ATOM 3914 N N . ALA A 1 521 ? 35.707 -5.422 -33.882 1.00 54.28 521 ALA A N 1
ATOM 3915 C CA . ALA A 1 521 ? 34.531 -6.072 -33.316 1.00 54.28 521 ALA A CA 1
ATOM 3916 C C . ALA A 1 521 ? 34.967 -7.256 -32.456 1.00 54.28 521 ALA A C 1
ATOM 3918 O O . ALA A 1 521 ? 34.376 -7.469 -31.407 1.00 54.28 521 ALA A O 1
ATOM 3919 N N . GLY A 1 522 ? 36.026 -7.961 -32.858 1.00 52.53 522 GLY A N 1
ATOM 3920 C CA . GLY A 1 522 ? 36.662 -9.010 -32.079 1.00 52.53 522 GLY A CA 1
ATOM 3921 C C . GLY A 1 522 ? 37.274 -8.487 -30.797 1.00 52.53 522 GLY A C 1
ATOM 3922 O O . GLY A 1 522 ? 36.959 -9.030 -29.756 1.00 52.53 522 GLY A O 1
ATOM 3923 N N . ASP A 1 523 ? 38.024 -7.386 -30.825 1.00 54.41 523 ASP A N 1
ATOM 3924 C CA . ASP A 1 523 ? 38.569 -6.759 -29.617 1.00 54.41 523 ASP A CA 1
ATOM 3925 C C . ASP A 1 523 ? 37.457 -6.180 -28.729 1.00 54.41 523 ASP A C 1
ATOM 3927 O O . ASP A 1 523 ? 37.519 -6.313 -27.517 1.00 54.41 523 ASP A O 1
ATOM 3931 N N . TRP A 1 524 ? 36.391 -5.602 -29.295 1.00 57.66 524 TRP A N 1
ATOM 3932 C CA . TRP A 1 524 ? 35.259 -5.094 -28.510 1.00 57.66 524 TRP A CA 1
ATOM 3933 C C . TRP A 1 524 ? 34.442 -6.228 -27.877 1.00 57.66 524 TRP A C 1
ATOM 3935 O O . TRP A 1 524 ? 34.142 -6.180 -26.689 1.00 57.66 524 TRP A O 1
ATOM 3945 N N . VAL A 1 525 ? 34.093 -7.269 -28.640 1.00 55.25 525 VAL A N 1
ATOM 3946 C CA . VAL A 1 525 ? 33.366 -8.450 -28.144 1.00 55.25 525 VAL A CA 1
ATOM 3947 C C . VAL A 1 525 ? 34.241 -9.260 -27.182 1.00 55.25 525 VAL A C 1
ATOM 3949 O O . VAL A 1 525 ? 33.727 -9.751 -26.178 1.00 55.25 525 VAL A O 1
ATOM 3952 N N . SER A 1 526 ? 35.547 -9.358 -27.434 1.00 49.31 526 SER A N 1
ATOM 3953 C CA . SER A 1 526 ? 36.521 -9.949 -26.517 1.00 49.31 526 SER A CA 1
ATOM 3954 C C . SER A 1 526 ? 36.654 -9.127 -25.244 1.00 49.31 526 SER A C 1
ATOM 3956 O O . SER A 1 526 ? 36.392 -9.667 -24.185 1.00 49.31 526 SER A O 1
ATOM 3958 N N . ASP A 1 527 ? 36.896 -7.820 -25.276 1.00 54.41 527 ASP A N 1
ATOM 3959 C CA . ASP A 1 527 ? 36.970 -7.017 -24.045 1.00 54.41 527 ASP A CA 1
ATOM 3960 C C . ASP A 1 527 ? 35.674 -7.103 -23.213 1.00 54.41 527 ASP A C 1
ATOM 3962 O O . ASP A 1 527 ? 35.709 -7.067 -21.978 1.00 54.41 527 ASP A O 1
ATOM 3966 N N . LEU A 1 528 ? 34.522 -7.276 -23.875 1.00 52.62 528 LEU A N 1
ATOM 3967 C CA . LEU A 1 528 ? 33.236 -7.517 -23.222 1.00 52.62 528 LEU A CA 1
ATOM 3968 C C . LEU A 1 528 ? 33.118 -8.937 -22.623 1.00 52.62 528 LEU A C 1
ATOM 3970 O O . LEU A 1 528 ? 32.613 -9.067 -21.510 1.00 52.62 528 LEU A O 1
ATOM 3974 N N . LEU A 1 529 ? 33.552 -10.000 -23.317 1.00 51.53 529 LEU A N 1
ATOM 3975 C CA . LEU A 1 529 ? 33.253 -11.410 -22.982 1.00 51.53 529 LEU A CA 1
ATOM 3976 C C . LEU A 1 529 ? 34.453 -12.254 -22.505 1.00 51.53 529 LEU A C 1
ATOM 3978 O O . LEU A 1 529 ? 34.264 -13.239 -21.783 1.00 51.53 529 LEU A O 1
ATOM 3982 N N . GLU A 1 530 ? 35.671 -11.890 -22.897 1.00 53.47 530 GLU A N 1
ATOM 3983 C CA . GLU A 1 530 ? 36.927 -12.645 -22.772 1.00 53.47 530 GLU A CA 1
ATOM 3984 C C . GLU A 1 530 ? 37.195 -13.016 -21.321 1.00 53.47 530 GLU A C 1
ATOM 3986 O O . GLU A 1 530 ? 37.359 -14.194 -21.016 1.00 53.47 530 GLU A O 1
ATOM 3991 N N . ASN A 1 531 ? 37.108 -12.062 -20.390 1.00 53.69 531 ASN A N 1
ATOM 3992 C CA . ASN A 1 531 ? 37.367 -12.314 -18.967 1.00 53.69 531 ASN A CA 1
ATOM 3993 C C . ASN A 1 531 ? 36.367 -13.284 -18.310 1.00 53.69 531 ASN A C 1
ATOM 3995 O O . ASN A 1 531 ? 36.680 -13.916 -17.298 1.00 53.69 531 ASN A O 1
ATOM 3999 N N . SER A 1 532 ? 35.150 -13.390 -18.849 1.00 51.78 532 SER A N 1
ATOM 4000 C CA . SER A 1 532 ? 34.113 -14.273 -18.308 1.00 51.78 532 SER A CA 1
ATOM 4001 C C . SER A 1 532 ? 34.198 -15.665 -18.927 1.00 51.78 532 SER A C 1
ATOM 4003 O O . SER A 1 532 ? 34.147 -16.669 -18.216 1.00 51.78 532 SER A O 1
ATOM 4005 N N . LEU A 1 533 ? 34.376 -15.737 -20.247 1.00 53.62 533 LEU A N 1
ATOM 4006 C CA . LEU A 1 533 ? 34.451 -17.006 -20.959 1.00 53.62 533 LEU A CA 1
ATOM 4007 C C . LEU A 1 533 ? 35.767 -17.742 -20.692 1.00 53.62 533 LEU A C 1
ATOM 4009 O O . LEU A 1 533 ? 35.719 -18.947 -20.465 1.00 53.62 533 LEU A O 1
ATOM 4013 N N . THR A 1 534 ? 36.914 -17.057 -20.628 1.00 69.94 534 THR A N 1
ATOM 4014 C CA . THR A 1 534 ? 38.204 -17.674 -20.239 1.00 69.94 534 THR A CA 1
ATOM 4015 C C . THR A 1 534 ? 38.130 -18.284 -18.837 1.00 69.94 534 THR A C 1
ATOM 4017 O O . THR A 1 534 ? 38.562 -19.414 -18.619 1.00 69.94 534 THR A O 1
ATOM 4020 N N . ARG A 1 535 ? 37.464 -17.605 -17.892 1.00 67.31 535 ARG A N 1
ATOM 4021 C CA . ARG A 1 535 ? 37.279 -18.093 -16.516 1.00 67.31 535 ARG A CA 1
ATOM 4022 C C . ARG A 1 535 ? 36.365 -19.320 -16.417 1.00 67.31 535 ARG A C 1
ATOM 4024 O O . ARG A 1 535 ? 36.630 -20.188 -15.592 1.00 67.31 535 ARG A O 1
ATOM 4031 N N . VAL A 1 536 ? 35.295 -19.392 -17.214 1.00 67.12 536 VAL A N 1
ATOM 4032 C CA . VAL A 1 536 ? 34.341 -20.523 -17.198 1.00 67.12 536 VAL A CA 1
ATOM 4033 C C . VAL A 1 536 ? 34.860 -21.720 -17.996 1.00 67.12 536 VAL A C 1
ATOM 4035 O O . VAL A 1 536 ? 34.713 -22.858 -17.563 1.00 67.12 536 VAL A O 1
ATOM 4038 N N . THR A 1 537 ? 35.468 -21.476 -19.157 1.00 71.50 537 THR A N 1
ATOM 4039 C CA . THR A 1 537 ? 35.953 -22.532 -20.065 1.00 71.50 537 THR A CA 1
ATOM 4040 C C . THR A 1 537 ? 37.350 -23.035 -19.702 1.00 71.50 537 THR A C 1
ATOM 4042 O O . THR A 1 537 ? 37.759 -24.098 -20.164 1.00 71.50 537 THR A O 1
ATOM 4045 N N . GLY A 1 538 ? 38.098 -22.276 -18.895 1.00 81.44 538 GLY A N 1
ATOM 4046 C CA . GLY A 1 538 ? 39.499 -22.547 -18.593 1.00 81.44 538 GLY A CA 1
ATOM 4047 C C . GLY A 1 538 ? 40.437 -22.309 -19.778 1.00 81.44 538 GLY A C 1
ATOM 4048 O O . GLY A 1 538 ? 41.601 -22.692 -19.691 1.00 81.44 538 GLY A O 1
ATOM 4049 N N . LEU A 1 539 ? 39.961 -21.724 -20.881 1.00 85.00 539 LEU A N 1
ATOM 4050 C CA . LEU A 1 539 ? 40.786 -21.329 -22.023 1.00 85.00 539 LEU A CA 1
ATOM 4051 C C . LEU A 1 539 ? 41.607 -20.084 -21.677 1.00 85.00 539 LEU A C 1
ATOM 4053 O O . LEU A 1 539 ? 41.153 -19.232 -20.917 1.00 85.00 539 LEU A O 1
ATOM 4057 N N . ASP A 1 540 ? 42.815 -19.993 -22.227 1.00 85.25 540 ASP A N 1
ATOM 4058 C CA . ASP A 1 540 ? 43.732 -18.884 -21.944 1.00 85.25 540 ASP A CA 1
ATOM 4059 C C . ASP A 1 540 ? 43.411 -17.659 -22.806 1.00 85.25 540 ASP A C 1
ATOM 4061 O O . ASP A 1 540 ? 43.561 -16.533 -22.346 1.00 85.25 540 ASP A O 1
ATOM 4065 N N . VAL A 1 541 ? 42.913 -17.879 -24.028 1.00 84.44 541 VAL A N 1
ATOM 4066 C CA . VAL A 1 541 ? 42.329 -16.834 -24.879 1.00 84.44 541 VAL A CA 1
ATOM 4067 C C . VAL A 1 541 ? 41.050 -17.381 -25.496 1.00 84.44 541 VAL A C 1
ATOM 4069 O O . VAL A 1 541 ? 41.033 -18.496 -26.021 1.00 84.44 541 VAL A O 1
ATOM 4072 N N . LEU A 1 542 ? 39.978 -16.597 -25.466 1.00 78.62 542 LEU A N 1
ATOM 4073 C CA . LEU A 1 542 ? 38.787 -16.866 -26.262 1.00 78.62 542 LEU A CA 1
ATOM 4074 C C . LEU A 1 542 ? 38.319 -15.566 -26.902 1.00 78.62 542 LEU A C 1
ATOM 4076 O O . LEU A 1 542 ? 38.012 -14.604 -26.204 1.00 78.62 542 LEU A O 1
ATOM 4080 N N . ARG A 1 543 ? 38.261 -15.562 -28.228 1.00 79.06 543 ARG A N 1
ATOM 4081 C CA . ARG A 1 543 ? 37.965 -14.398 -29.052 1.00 79.06 543 ARG A CA 1
ATOM 4082 C C . ARG A 1 543 ? 36.887 -14.729 -30.069 1.00 79.06 543 ARG A C 1
ATOM 4084 O O . ARG A 1 543 ? 36.901 -15.801 -30.666 1.00 79.06 543 ARG A O 1
ATOM 4091 N N . LEU A 1 544 ? 35.946 -13.813 -30.245 1.00 71.81 544 LEU A N 1
ATOM 4092 C CA . LEU A 1 544 ? 34.857 -13.930 -31.212 1.00 71.81 544 LEU A CA 1
ATOM 4093 C C . LEU A 1 544 ? 35.061 -12.885 -32.302 1.00 71.81 544 LEU A C 1
ATOM 4095 O O . LEU A 1 544 ? 34.900 -11.704 -32.039 1.00 71.81 544 LEU A O 1
ATOM 4099 N N . ASP A 1 545 ? 35.380 -13.307 -33.517 1.00 70.81 545 ASP A N 1
ATOM 4100 C CA . ASP A 1 545 ? 35.654 -12.409 -34.638 1.00 70.81 545 ASP A CA 1
ATOM 4101 C C . ASP A 1 545 ? 34.379 -12.212 -35.467 1.00 70.81 545 ASP A C 1
ATOM 4103 O O . ASP A 1 545 ? 33.855 -13.160 -36.042 1.00 70.81 545 ASP A O 1
ATOM 4107 N N . VAL A 1 546 ? 33.844 -10.993 -35.558 1.00 63.31 546 VAL A N 1
ATOM 4108 C CA . VAL A 1 546 ? 32.618 -10.729 -36.338 1.00 63.31 546 VAL A CA 1
ATOM 4109 C C . VAL A 1 546 ? 32.946 -9.863 -37.548 1.00 63.31 546 VAL A C 1
ATOM 4111 O O . VAL A 1 546 ? 33.319 -8.702 -37.403 1.00 63.31 546 VAL A O 1
ATOM 4114 N N . GLY A 1 547 ? 32.791 -10.429 -38.746 1.00 66.81 547 GLY A N 1
ATOM 4115 C CA . GLY A 1 547 ? 32.972 -9.742 -40.025 1.00 66.81 547 GLY A CA 1
ATOM 4116 C C . GLY A 1 547 ? 31.662 -9.455 -40.754 1.00 66.81 547 GLY A C 1
ATOM 4117 O O . GLY A 1 547 ? 30.584 -9.894 -40.361 1.00 66.81 547 GLY A O 1
ATOM 4118 N N . PHE A 1 548 ? 31.753 -8.744 -41.876 1.00 50.34 548 PHE A N 1
ATOM 4119 C CA . PHE A 1 548 ? 30.622 -8.337 -42.716 1.00 50.34 548 PHE A CA 1
ATOM 4120 C C . PHE A 1 548 ? 29.867 -9.510 -43.361 1.00 50.34 548 PHE A C 1
ATOM 4122 O O . PHE A 1 548 ? 28.729 -9.337 -43.794 1.00 50.34 548 PHE A O 1
ATOM 4129 N N . GLY A 1 549 ? 30.478 -10.694 -43.437 1.00 59.34 549 GLY A N 1
ATOM 4130 C CA . GLY A 1 549 ? 29.866 -11.899 -44.010 1.00 59.34 549 GLY A CA 1
ATOM 4131 C C . GLY A 1 549 ? 30.254 -13.195 -43.301 1.00 59.34 549 GLY A C 1
ATOM 4132 O O . GLY A 1 549 ? 30.106 -14.272 -43.885 1.00 59.34 549 GLY A O 1
ATOM 4133 N N . SER A 1 550 ? 30.801 -13.098 -42.086 1.00 74.00 550 SER A N 1
ATOM 4134 C CA . SER A 1 550 ? 31.270 -14.259 -41.331 1.00 74.00 550 SER A CA 1
ATOM 4135 C C . SER A 1 550 ? 31.339 -14.018 -39.825 1.00 74.00 550 SER A C 1
ATOM 4137 O O . SER A 1 550 ? 31.484 -12.885 -39.371 1.00 74.00 550 SER A O 1
ATOM 4139 N N . ILE A 1 551 ? 31.231 -15.099 -39.056 1.00 69.81 551 ILE A N 1
ATOM 4140 C CA . ILE A 1 551 ? 31.427 -15.121 -37.605 1.00 69.81 551 ILE A CA 1
ATOM 4141 C C . ILE A 1 551 ? 32.480 -16.181 -37.305 1.00 69.81 551 ILE A C 1
ATOM 4143 O O . ILE A 1 551 ? 32.330 -17.336 -37.701 1.00 69.81 551 ILE A O 1
ATOM 4147 N N . GLY A 1 552 ? 33.534 -15.783 -36.608 1.00 81.56 552 GLY A N 1
ATOM 4148 C CA . GLY A 1 552 ? 34.635 -16.619 -36.183 1.00 81.56 552 GLY A CA 1
ATOM 4149 C C . GLY A 1 552 ? 34.730 -16.754 -34.667 1.00 81.56 552 GLY A C 1
ATOM 4150 O O . GLY A 1 552 ? 34.314 -15.881 -33.912 1.00 81.56 552 GLY A O 1
ATOM 4151 N N . LEU A 1 553 ? 35.287 -17.870 -34.220 1.00 85.06 553 LEU A N 1
ATOM 4152 C CA . LEU A 1 553 ? 35.655 -18.155 -32.846 1.00 85.06 553 LEU A CA 1
ATOM 4153 C C . LEU A 1 553 ? 37.108 -18.618 -32.840 1.00 85.06 553 LEU A C 1
ATOM 4155 O O . LEU A 1 553 ? 37.434 -19.643 -33.435 1.00 85.06 553 LEU A O 1
ATOM 4159 N N . ARG A 1 554 ? 37.962 -17.896 -32.127 1.00 90.06 554 ARG A N 1
ATOM 4160 C CA . ARG A 1 554 ? 39.349 -18.256 -31.862 1.00 90.06 554 ARG A CA 1
ATOM 4161 C C . ARG A 1 554 ? 39.510 -18.630 -30.396 1.00 90.06 554 ARG A C 1
ATOM 4163 O O . ARG A 1 554 ? 39.278 -17.817 -29.510 1.00 90.06 554 ARG A O 1
ATOM 4170 N N . ALA A 1 555 ? 39.936 -19.856 -30.144 1.00 89.88 555 ALA A N 1
ATOM 4171 C CA . ALA A 1 555 ? 40.227 -20.397 -28.827 1.00 89.88 555 ALA A CA 1
ATOM 4172 C C . ALA A 1 555 ? 41.716 -20.746 -28.728 1.00 89.88 555 ALA A C 1
ATOM 4174 O O . ALA A 1 555 ? 42.256 -21.414 -29.608 1.00 89.88 555 ALA A O 1
ATOM 4175 N N . GLU A 1 556 ? 42.372 -20.335 -27.648 1.00 93.00 556 GLU A N 1
ATOM 4176 C CA . GLU A 1 556 ? 43.742 -20.723 -27.315 1.00 93.00 556 GLU A CA 1
ATOM 4177 C C . GLU A 1 556 ? 43.776 -21.381 -25.935 1.00 93.00 556 GLU A C 1
ATOM 4179 O O . GLU A 1 556 ? 43.215 -20.867 -24.962 1.00 93.00 556 GLU A O 1
ATOM 4184 N N . LYS A 1 557 ? 44.460 -22.521 -25.843 1.00 93.38 557 LYS A N 1
ATOM 4185 C CA . LYS A 1 557 ? 44.739 -23.208 -24.588 1.00 93.38 557 LYS A CA 1
ATOM 4186 C C . LYS A 1 557 ? 46.209 -23.589 -24.510 1.00 93.38 557 LYS A C 1
ATOM 4188 O O . LYS A 1 557 ? 46.693 -24.436 -25.261 1.00 93.38 557 LYS A O 1
ATOM 4193 N N . ARG A 1 558 ? 46.892 -23.041 -23.514 1.00 92.00 558 ARG A N 1
ATOM 4194 C CA . ARG A 1 558 ? 48.191 -23.505 -23.038 1.00 92.00 558 ARG A CA 1
ATOM 4195 C C . ARG A 1 558 ? 47.950 -24.681 -22.108 1.00 92.00 558 ARG A C 1
ATOM 4197 O O . ARG A 1 558 ? 47.618 -24.527 -20.935 1.00 92.00 558 ARG A O 1
ATOM 4204 N N . ALA A 1 559 ? 48.040 -25.879 -22.668 1.00 85.19 559 ALA A N 1
ATOM 4205 C CA . ALA A 1 559 ? 47.837 -27.109 -21.913 1.00 85.19 559 ALA A CA 1
ATOM 4206 C C . ALA A 1 559 ? 49.065 -27.469 -21.056 1.00 85.19 559 ALA A C 1
ATOM 4208 O O . ALA A 1 559 ? 48.905 -28.067 -19.997 1.00 85.19 559 ALA A O 1
ATOM 4209 N N . LEU A 1 560 ? 50.271 -27.084 -21.494 1.00 88.38 560 LEU A N 1
ATOM 4210 C CA . LEU A 1 560 ? 51.544 -27.233 -20.775 1.00 88.38 560 LEU A CA 1
ATOM 4211 C C . LEU A 1 560 ? 52.418 -25.995 -21.027 1.00 88.38 560 LEU A C 1
ATOM 4213 O O . LEU A 1 560 ? 52.167 -25.251 -21.975 1.00 88.38 560 LEU A O 1
ATOM 4217 N N . GLU A 1 561 ? 53.483 -25.798 -20.243 1.00 85.38 561 GLU A N 1
ATOM 4218 C CA . GLU A 1 561 ? 54.430 -24.673 -20.413 1.00 85.38 561 GLU A CA 1
ATOM 4219 C C . GLU A 1 561 ? 55.014 -24.580 -21.831 1.00 85.38 561 GLU A C 1
ATOM 4221 O O . GLU A 1 561 ? 55.365 -23.505 -22.316 1.00 85.38 561 GLU A O 1
ATOM 4226 N N . ASN A 1 562 ? 55.073 -25.715 -22.520 1.00 89.00 562 ASN A N 1
ATOM 4227 C CA . ASN A 1 562 ? 55.628 -25.857 -23.849 1.00 89.00 562 ASN A CA 1
ATOM 4228 C C . ASN A 1 562 ? 54.608 -26.320 -24.901 1.00 89.00 562 ASN A C 1
ATOM 4230 O O . ASN A 1 562 ? 55.011 -26.574 -26.033 1.00 89.00 562 ASN A O 1
ATOM 4234 N N . MET A 1 563 ? 53.317 -26.426 -24.565 1.00 91.25 563 MET A N 1
ATOM 4235 C CA . MET A 1 563 ? 52.280 -26.877 -25.497 1.00 91.25 563 MET A CA 1
ATOM 4236 C C . MET A 1 563 ? 51.157 -25.853 -25.620 1.00 91.25 563 MET A C 1
ATOM 4238 O O . MET A 1 563 ? 50.452 -25.574 -24.649 1.00 91.25 563 MET A O 1
ATOM 4242 N N . ASN A 1 564 ? 50.965 -25.345 -26.836 1.00 92.88 564 ASN A N 1
ATOM 4243 C CA . ASN A 1 564 ? 49.891 -24.420 -27.162 1.00 92.88 564 ASN A CA 1
ATOM 4244 C C . ASN A 1 564 ? 48.930 -25.038 -28.179 1.00 92.88 564 ASN A C 1
ATOM 4246 O O . ASN A 1 564 ? 49.365 -25.569 -29.200 1.00 92.88 564 ASN A O 1
ATOM 4250 N N . LEU A 1 565 ? 47.632 -24.956 -27.907 1.00 93.12 565 LEU A N 1
ATOM 4251 C CA . LEU A 1 565 ? 46.566 -25.395 -28.799 1.00 93.12 565 LEU A CA 1
ATOM 4252 C C . LEU A 1 565 ? 45.758 -24.174 -29.223 1.00 93.12 565 LEU A C 1
ATOM 4254 O O . LEU A 1 565 ? 45.208 -23.476 -28.380 1.00 93.12 565 LEU A O 1
ATOM 4258 N N . ILE A 1 566 ? 45.678 -23.932 -30.526 1.00 94.00 566 ILE A N 1
ATOM 4259 C CA . ILE A 1 566 ? 44.935 -22.828 -31.129 1.00 94.00 566 ILE A CA 1
ATOM 4260 C C . ILE A 1 566 ? 43.869 -23.434 -32.038 1.00 94.00 566 ILE A C 1
ATOM 4262 O O . ILE A 1 566 ? 44.194 -24.168 -32.968 1.00 94.00 566 ILE A O 1
ATOM 4266 N N . GLY A 1 567 ? 42.603 -23.132 -31.787 1.00 94.00 567 GLY A N 1
ATOM 4267 C CA . GLY A 1 567 ? 41.481 -23.513 -32.637 1.00 94.00 567 GLY A CA 1
ATOM 4268 C C . GLY A 1 567 ? 40.775 -22.274 -33.163 1.00 94.00 567 GLY A C 1
ATOM 4269 O O . GLY A 1 567 ? 40.325 -21.453 -32.376 1.00 94.00 567 GLY A O 1
ATOM 4270 N N . ASN A 1 568 ? 40.650 -22.159 -34.479 1.00 92.00 568 ASN A N 1
ATOM 4271 C CA . ASN A 1 568 ? 39.850 -21.139 -35.141 1.00 92.00 568 ASN A CA 1
ATOM 4272 C C . ASN A 1 568 ? 38.697 -21.826 -35.872 1.00 92.00 568 ASN A C 1
ATOM 4274 O O . ASN A 1 568 ? 38.918 -22.715 -36.691 1.00 92.00 568 ASN A O 1
ATOM 4278 N N . TYR A 1 569 ? 37.476 -21.409 -35.592 1.00 92.69 569 TYR A N 1
ATOM 4279 C CA . TYR A 1 569 ? 36.288 -21.760 -36.353 1.00 92.69 569 TYR A CA 1
ATOM 4280 C C . TYR A 1 569 ? 35.787 -20.498 -37.038 1.00 92.69 569 TYR A C 1
ATOM 4282 O O . TYR A 1 569 ? 35.691 -19.478 -36.380 1.00 92.69 569 TYR A O 1
ATOM 4290 N N . GLU A 1 570 ? 35.458 -20.535 -38.320 1.00 88.56 570 GLU A N 1
ATOM 4291 C CA . GLU A 1 570 ? 34.875 -19.407 -39.043 1.00 88.56 570 GLU A CA 1
ATOM 4292 C C . GLU A 1 570 ? 33.695 -19.897 -39.875 1.00 88.56 570 GLU A C 1
ATOM 4294 O O . GLU A 1 570 ? 33.842 -20.749 -40.746 1.00 88.56 570 GLU A O 1
ATOM 4299 N N . GLN A 1 571 ? 32.513 -19.352 -39.621 1.00 83.75 571 GLN A N 1
ATOM 4300 C CA . GLN A 1 571 ? 31.324 -19.562 -40.431 1.00 83.75 571 GLN A CA 1
ATOM 4301 C C . GLN A 1 571 ? 31.160 -18.370 -41.366 1.00 83.75 571 GLN A C 1
ATOM 4303 O O . GLN A 1 571 ? 30.933 -17.255 -40.910 1.00 83.75 571 GLN A O 1
ATOM 4308 N N . THR A 1 572 ? 31.216 -18.604 -42.670 1.00 80.94 572 THR A N 1
ATOM 4309 C CA . THR A 1 572 ? 30.931 -17.605 -43.705 1.00 80.94 572 THR A CA 1
ATOM 4310 C C . THR A 1 572 ? 29.593 -17.911 -44.384 1.00 80.94 572 THR A C 1
ATOM 4312 O O . THR A 1 572 ? 29.032 -19.000 -44.234 1.00 80.94 572 THR A O 1
ATOM 4315 N N . ILE A 1 573 ? 29.094 -16.978 -45.196 1.00 71.31 573 ILE A N 1
ATOM 4316 C CA . ILE A 1 573 ? 27.940 -17.225 -46.080 1.00 71.31 573 ILE A CA 1
ATOM 4317 C C . ILE A 1 573 ? 28.198 -18.311 -47.141 1.00 71.31 573 ILE A C 1
ATOM 4319 O O . ILE A 1 573 ? 27.247 -18.898 -47.651 1.00 71.31 573 ILE A O 1
ATOM 4323 N N . ARG A 1 574 ? 29.466 -18.591 -47.476 1.00 79.88 574 ARG A N 1
ATOM 4324 C CA . ARG A 1 574 ? 29.848 -19.571 -48.508 1.00 79.88 574 ARG A CA 1
ATOM 4325 C C . ARG A 1 574 ? 30.197 -20.945 -47.949 1.00 79.88 574 ARG A C 1
ATOM 4327 O O . ARG A 1 574 ? 30.361 -21.871 -48.728 1.00 79.88 574 ARG A O 1
ATOM 4334 N N . GLY A 1 575 ? 30.311 -21.091 -46.632 1.00 86.69 575 GLY A N 1
ATOM 4335 C CA . GLY A 1 575 ? 30.833 -22.313 -46.032 1.00 86.69 575 GLY A CA 1
ATOM 4336 C C . GLY A 1 575 ? 31.442 -22.086 -44.656 1.00 86.69 575 GLY A C 1
ATOM 4337 O O . GLY A 1 575 ? 31.407 -20.968 -44.137 1.00 86.69 575 GLY A O 1
ATOM 4338 N N . ASN A 1 576 ? 32.028 -23.124 -44.067 1.00 92.00 576 ASN A N 1
ATOM 4339 C CA . ASN A 1 576 ? 32.738 -23.027 -42.795 1.00 92.00 576 ASN A CA 1
ATOM 4340 C C . ASN A 1 576 ? 34.210 -23.426 -42.922 1.00 92.00 576 ASN A C 1
ATOM 4342 O O . ASN A 1 576 ? 34.592 -24.233 -43.760 1.00 92.00 576 ASN A O 1
ATOM 4346 N N . THR A 1 577 ? 35.052 -22.821 -42.092 1.00 92.12 577 THR A N 1
ATOM 4347 C CA . THR A 1 577 ? 36.477 -23.115 -41.979 1.00 92.12 577 THR A CA 1
ATOM 4348 C C . THR A 1 577 ? 36.793 -23.486 -40.539 1.00 92.12 577 THR A C 1
ATOM 4350 O O . THR A 1 577 ? 36.470 -22.752 -39.613 1.00 92.12 577 THR A O 1
ATOM 4353 N N . VAL A 1 578 ? 37.448 -24.620 -40.339 1.00 93.25 578 VAL A N 1
ATOM 4354 C CA . VAL A 1 578 ? 37.984 -25.072 -39.056 1.00 93.25 578 VAL A CA 1
ATOM 4355 C C . VAL A 1 578 ? 39.493 -25.162 -39.218 1.00 93.25 578 VAL A C 1
ATOM 4357 O O . VAL A 1 578 ? 39.980 -25.890 -40.078 1.00 93.25 578 VAL A O 1
ATOM 4360 N N . ASN A 1 579 ? 40.247 -24.448 -38.395 1.00 94.44 579 ASN A N 1
ATOM 4361 C CA . ASN A 1 579 ? 41.699 -24.519 -38.355 1.00 94.44 579 ASN A CA 1
ATOM 4362 C C . ASN A 1 579 ? 42.145 -24.822 -36.928 1.00 94.44 579 ASN A C 1
ATOM 4364 O O . ASN A 1 579 ? 42.003 -23.985 -36.041 1.00 94.44 579 ASN A O 1
ATOM 4368 N N . VAL A 1 580 ? 42.683 -26.014 -36.705 1.00 93.69 580 VAL A N 1
ATOM 4369 C CA . VAL A 1 580 ? 43.228 -26.427 -35.412 1.00 93.69 580 VAL A CA 1
ATOM 4370 C C . VAL A 1 580 ? 44.731 -26.557 -35.556 1.00 93.69 580 VAL A C 1
ATOM 4372 O O . VAL A 1 580 ? 45.210 -27.306 -36.400 1.00 93.69 580 VAL A O 1
ATOM 4375 N N . ARG A 1 581 ? 45.488 -25.860 -34.716 1.00 94.62 581 ARG A N 1
ATOM 4376 C CA . ARG A 1 581 ? 46.945 -25.920 -34.664 1.00 94.62 581 ARG A CA 1
ATOM 4377 C C . ARG A 1 581 ? 47.406 -26.263 -33.256 1.00 94.62 581 ARG A C 1
ATOM 4379 O O . ARG A 1 581 ? 47.038 -25.594 -32.299 1.00 94.62 581 ARG A O 1
ATOM 4386 N N . GLY A 1 582 ? 48.264 -27.266 -33.145 1.00 93.69 582 GLY A N 1
ATOM 4387 C CA . GLY A 1 582 ? 49.042 -27.547 -31.947 1.00 93.69 582 GLY A CA 1
ATOM 4388 C C . GLY A 1 582 ? 50.506 -27.194 -32.166 1.00 93.69 582 GLY A C 1
ATOM 4389 O O . GLY A 1 582 ? 51.081 -27.538 -33.196 1.00 93.69 582 GLY A O 1
ATOM 4390 N N . GLU A 1 583 ? 51.117 -26.518 -31.202 1.00 94.12 583 GLU A N 1
ATOM 4391 C CA . GLU A 1 583 ? 52.552 -26.253 -31.155 1.00 94.12 583 GLU A CA 1
ATOM 4392 C C . GLU A 1 583 ? 53.131 -26.886 -29.891 1.00 94.12 583 GLU A C 1
ATOM 4394 O O . GLU A 1 583 ? 52.701 -26.568 -28.784 1.00 94.12 583 GLU A O 1
ATOM 4399 N N . LEU A 1 584 ? 54.128 -27.753 -30.061 1.00 93.12 584 LEU A N 1
ATOM 4400 C CA . LEU A 1 584 ? 54.930 -28.308 -28.979 1.00 93.12 584 LEU A CA 1
ATOM 4401 C C . LEU A 1 584 ? 56.360 -27.782 -29.102 1.00 93.12 584 LEU A C 1
ATOM 4403 O O . LEU A 1 584 ? 57.084 -28.118 -30.041 1.00 93.12 584 LEU A O 1
ATOM 4407 N N . LYS A 1 585 ? 56.776 -26.954 -28.149 1.00 89.75 585 LYS A N 1
ATOM 4408 C CA . LYS A 1 585 ? 58.153 -26.479 -28.024 1.00 89.75 585 LYS A CA 1
ATOM 4409 C C . LYS A 1 585 ? 58.972 -27.504 -27.247 1.00 89.75 585 LYS A C 1
ATOM 4411 O O . LYS A 1 585 ? 58.548 -28.019 -26.215 1.00 89.75 585 LYS A O 1
ATOM 4416 N N . THR A 1 586 ? 60.157 -27.813 -27.738 1.00 85.88 586 THR A N 1
ATOM 4417 C CA . THR A 1 586 ? 61.138 -28.611 -26.999 1.00 85.88 586 THR A CA 1
ATOM 4418 C C . THR A 1 586 ? 62.135 -27.678 -26.314 1.00 85.88 586 THR A C 1
ATOM 4420 O O . THR A 1 586 ? 62.248 -26.506 -26.670 1.00 85.88 586 THR A O 1
ATOM 4423 N N . THR A 1 587 ? 62.896 -28.200 -25.358 1.00 84.06 587 THR A N 1
ATOM 4424 C CA . THR A 1 587 ? 63.951 -27.461 -24.643 1.00 84.06 587 THR A CA 1
ATOM 4425 C C . THR A 1 587 ? 65.127 -27.047 -25.545 1.00 84.06 587 THR A C 1
ATOM 4427 O O . THR A 1 587 ? 65.977 -26.280 -25.116 1.00 84.06 587 THR A O 1
ATOM 4430 N N . TYR A 1 588 ? 65.185 -27.531 -26.791 1.00 84.06 588 TYR A N 1
ATOM 4431 C CA . TYR A 1 588 ? 66.315 -27.356 -27.712 1.00 84.06 588 TYR A CA 1
ATOM 4432 C C . TYR A 1 588 ? 66.056 -26.334 -28.836 1.00 84.06 588 TYR A C 1
ATOM 4434 O O . TYR A 1 588 ? 66.613 -26.475 -29.919 1.00 84.06 588 TYR A O 1
ATOM 4442 N N . ASP A 1 589 ? 65.166 -25.356 -28.632 1.00 84.19 589 ASP A N 1
ATOM 4443 C CA . ASP A 1 589 ? 64.745 -24.374 -29.658 1.00 84.19 589 ASP A CA 1
ATOM 4444 C C . ASP A 1 589 ? 64.147 -24.994 -30.942 1.00 84.19 589 ASP A C 1
ATOM 4446 O O . ASP A 1 589 ? 64.031 -24.359 -31.998 1.00 84.19 589 ASP A O 1
ATOM 4450 N N . ILE A 1 590 ? 63.692 -26.246 -30.830 1.00 86.69 590 ILE A N 1
ATOM 4451 C CA . ILE A 1 590 ? 62.933 -26.963 -31.855 1.00 86.69 590 ILE A CA 1
ATOM 4452 C C . ILE A 1 590 ? 61.462 -26.906 -31.462 1.00 86.69 590 ILE A C 1
ATOM 4454 O O . ILE A 1 590 ? 61.105 -27.291 -30.346 1.00 86.69 590 ILE A O 1
ATOM 4458 N N . SER A 1 591 ? 60.602 -26.471 -32.380 1.00 89.38 591 SER A N 1
ATOM 4459 C CA . SER A 1 591 ? 59.147 -26.569 -32.221 1.00 89.38 591 SER A CA 1
ATOM 4460 C C . SER A 1 591 ? 58.549 -27.494 -33.275 1.00 89.38 591 SER A C 1
ATOM 4462 O O . SER A 1 591 ? 58.887 -27.409 -34.457 1.00 89.38 591 SER A O 1
ATOM 4464 N N . VAL A 1 592 ? 57.664 -28.386 -32.839 1.00 91.81 592 VAL A N 1
ATOM 4465 C CA . VAL A 1 592 ? 56.851 -29.234 -33.712 1.00 91.81 592 VAL A CA 1
ATOM 4466 C C . VAL A 1 592 ? 55.459 -28.626 -33.770 1.00 91.81 592 VAL A C 1
ATOM 4468 O O . VAL A 1 592 ? 54.812 -28.437 -32.742 1.00 91.81 592 VAL A O 1
ATOM 4471 N N . GLN A 1 593 ? 55.009 -28.293 -34.972 1.00 93.38 593 GLN A N 1
ATOM 4472 C CA . GLN A 1 593 ? 53.701 -27.708 -35.229 1.00 93.38 593 GLN A CA 1
ATOM 4473 C C . GLN A 1 593 ? 52.872 -28.687 -36.053 1.00 93.38 593 GLN A C 1
ATOM 4475 O O . GLN A 1 593 ? 53.258 -29.043 -37.164 1.00 93.38 593 GLN A O 1
ATOM 4480 N N . GLY A 1 594 ? 51.738 -29.118 -35.512 1.00 92.44 594 GLY A N 1
ATOM 4481 C CA . GLY A 1 594 ? 50.722 -29.880 -36.232 1.00 92.44 594 GLY A CA 1
ATOM 4482 C C . GLY A 1 594 ? 49.521 -28.988 -36.515 1.00 92.44 594 GLY A C 1
ATOM 4483 O O . GLY A 1 594 ? 49.104 -28.231 -35.641 1.00 92.44 594 GLY A O 1
ATOM 4484 N N . GLY A 1 595 ? 48.974 -29.045 -37.722 1.00 93.75 595 GLY A N 1
ATOM 4485 C CA . GLY A 1 595 ? 47.820 -28.254 -38.125 1.00 93.75 595 GLY A CA 1
ATOM 4486 C C . GLY A 1 595 ? 46.828 -29.072 -38.936 1.00 93.75 595 GLY A C 1
ATOM 4487 O O . GLY A 1 595 ? 47.231 -29.836 -39.808 1.00 93.75 595 GLY A O 1
ATOM 4488 N N . TYR A 1 596 ? 45.545 -28.871 -38.674 1.00 94.44 596 TYR A N 1
ATOM 4489 C CA . TYR A 1 596 ? 44.432 -29.352 -39.480 1.00 94.44 596 TYR A CA 1
ATOM 4490 C C . TYR A 1 596 ? 43.642 -28.150 -39.988 1.00 94.44 596 TYR A C 1
ATOM 4492 O O . TYR A 1 596 ? 43.253 -27.298 -39.191 1.00 94.44 596 TYR A O 1
ATOM 4500 N N . LEU A 1 597 ? 43.392 -28.096 -41.293 1.00 93.56 597 LEU A N 1
ATOM 4501 C CA . LEU A 1 597 ? 42.520 -27.117 -41.930 1.00 93.56 597 LEU A CA 1
ATOM 4502 C C . LEU A 1 597 ? 41.409 -27.863 -42.667 1.00 93.56 597 LEU A C 1
ATOM 4504 O O . LEU A 1 597 ? 41.680 -28.571 -43.629 1.00 93.56 597 LEU A O 1
ATOM 4508 N N . GLY A 1 598 ? 40.165 -27.676 -42.243 1.00 92.44 598 GLY A N 1
ATOM 4509 C CA . GLY A 1 598 ? 38.980 -28.097 -42.983 1.00 92.44 598 GLY A CA 1
ATOM 4510 C C . GLY A 1 598 ? 38.229 -26.873 -43.487 1.00 92.44 598 GLY A C 1
ATOM 4511 O O . GLY A 1 598 ? 37.922 -25.988 -42.693 1.00 92.44 598 GLY A O 1
ATOM 4512 N N . LYS A 1 599 ? 37.926 -26.807 -44.779 1.00 92.94 599 LYS A N 1
ATOM 4513 C CA . LYS A 1 599 ? 37.022 -25.822 -45.376 1.00 92.94 599 LYS A CA 1
ATOM 4514 C C . LYS A 1 599 ? 35.915 -26.572 -46.094 1.00 92.94 599 LYS A C 1
ATOM 4516 O O . LYS A 1 599 ? 36.217 -27.277 -47.051 1.00 92.94 599 LYS A O 1
ATOM 4521 N N . ASN A 1 600 ? 34.675 -26.403 -45.650 1.00 91.38 600 ASN A N 1
ATOM 4522 C CA . ASN A 1 600 ? 33.524 -26.942 -46.363 1.00 91.38 600 ASN A CA 1
ATOM 4523 C C . ASN A 1 600 ? 32.778 -25.805 -47.045 1.00 91.38 600 ASN A C 1
ATOM 4525 O O . ASN A 1 600 ? 32.501 -24.790 -46.398 1.00 91.38 600 ASN A O 1
ATOM 4529 N N . PHE A 1 601 ? 32.447 -25.975 -48.319 1.00 90.50 601 PHE A N 1
ATOM 4530 C CA . PHE A 1 601 ? 31.710 -24.997 -49.108 1.00 90.50 601 PHE A CA 1
ATOM 4531 C C . PHE A 1 601 ? 30.246 -25.421 -49.243 1.00 90.50 601 PHE A C 1
ATOM 4533 O O . PHE A 1 601 ? 29.913 -26.593 -49.378 1.00 90.50 601 PHE A O 1
ATOM 4540 N N . ASN A 1 602 ? 29.339 -24.450 -49.187 1.00 82.12 602 ASN A N 1
ATOM 4541 C CA . ASN A 1 602 ? 27.906 -24.692 -49.352 1.00 82.12 602 ASN A CA 1
ATOM 4542 C C . ASN A 1 602 ? 27.501 -24.780 -50.833 1.00 82.12 602 ASN A C 1
ATOM 4544 O O . ASN A 1 602 ? 26.393 -25.222 -51.136 1.00 82.12 602 ASN A O 1
ATOM 4548 N N . ASP A 1 603 ? 28.358 -24.311 -51.746 1.00 80.19 603 ASP A N 1
ATOM 4549 C CA . ASP A 1 603 ? 28.128 -24.387 -53.185 1.00 80.19 603 ASP A CA 1
ATOM 4550 C C . ASP A 1 603 ? 28.606 -25.753 -53.711 1.00 80.19 603 ASP A C 1
ATOM 4552 O O . ASP A 1 603 ? 29.798 -26.043 -53.615 1.00 80.19 603 ASP A O 1
ATOM 4556 N N . PRO A 1 604 ? 27.727 -26.589 -54.297 1.00 80.00 604 PRO A N 1
ATOM 4557 C CA . PRO A 1 604 ? 28.117 -27.888 -54.847 1.00 80.00 604 PRO A CA 1
ATOM 4558 C C . PRO A 1 604 ? 29.110 -27.799 -56.021 1.00 80.00 604 PRO A C 1
ATOM 4560 O O . PRO A 1 604 ? 29.634 -28.830 -56.444 1.00 80.00 604 PRO A O 1
ATOM 4563 N N . ALA A 1 605 ? 29.355 -26.606 -56.574 1.00 80.50 605 ALA A N 1
ATOM 4564 C CA . ALA A 1 605 ? 30.387 -26.373 -57.581 1.00 80.50 605 ALA A CA 1
ATOM 4565 C C . ALA A 1 605 ? 31.795 -26.148 -56.989 1.00 80.50 605 ALA A C 1
ATOM 4567 O O . ALA A 1 605 ? 32.778 -26.222 -57.731 1.00 80.50 605 ALA A O 1
ATOM 4568 N N . GLU A 1 606 ? 31.917 -25.883 -55.685 1.00 85.06 606 GLU A N 1
ATOM 4569 C CA . GLU A 1 606 ? 33.193 -25.719 -54.980 1.00 85.06 606 GLU A CA 1
ATOM 4570 C C . GLU A 1 606 ? 33.557 -27.028 -54.249 1.00 85.06 606 GLU A C 1
ATOM 4572 O O . GLU A 1 606 ? 32.699 -27.706 -53.690 1.00 85.06 606 GLU A O 1
ATOM 4577 N N . GLN A 1 607 ? 34.830 -27.436 -54.288 1.00 89.94 607 GLN A N 1
ATOM 4578 C CA . GLN A 1 607 ? 35.289 -28.660 -53.617 1.00 89.94 607 GLN A CA 1
ATOM 4579 C C . GLN A 1 607 ? 35.746 -28.355 -52.191 1.00 89.94 607 GLN A C 1
ATOM 4581 O O . GLN A 1 607 ? 36.564 -27.457 -51.983 1.00 89.94 607 GLN A O 1
ATOM 4586 N N . ASP A 1 608 ? 35.269 -29.146 -51.231 1.00 90.50 608 ASP A N 1
ATOM 4587 C CA . ASP A 1 608 ? 35.738 -29.103 -49.847 1.00 90.50 608 ASP A CA 1
ATOM 4588 C C . ASP A 1 608 ? 37.250 -29.362 -49.771 1.00 90.50 608 ASP A C 1
ATOM 4590 O O . ASP A 1 608 ? 37.804 -30.209 -50.477 1.00 90.50 608 ASP A O 1
ATOM 4594 N N . ILE A 1 609 ? 37.932 -28.626 -48.893 1.00 92.81 609 ILE A N 1
ATOM 4595 C CA . ILE A 1 609 ? 39.382 -28.706 -48.712 1.00 92.81 609 ILE A CA 1
ATOM 4596 C C . ILE A 1 609 ? 39.666 -29.253 -47.320 1.00 92.81 609 ILE A C 1
ATOM 4598 O O . ILE A 1 609 ? 39.289 -28.648 -46.319 1.00 92.81 609 ILE A O 1
ATOM 4602 N N . SER A 1 610 ? 40.406 -30.354 -47.248 1.00 92.69 610 SER A N 1
ATOM 4603 C CA . SER A 1 610 ? 40.995 -30.852 -46.007 1.00 92.69 610 SER A CA 1
ATOM 4604 C C . SER A 1 610 ? 42.510 -30.925 -46.157 1.00 92.69 610 SER A C 1
ATOM 4606 O O . SER A 1 610 ? 43.001 -31.641 -47.030 1.00 92.69 610 SER A O 1
ATOM 4608 N N . ASP A 1 611 ? 43.242 -30.215 -45.307 1.00 93.81 611 ASP A N 1
ATOM 4609 C CA . ASP A 1 611 ? 44.701 -30.228 -45.278 1.00 93.81 611 ASP A CA 1
ATOM 4610 C C . ASP A 1 611 ? 45.212 -30.574 -43.874 1.00 93.81 611 ASP A C 1
ATOM 4612 O O . ASP A 1 611 ? 44.686 -30.112 -42.856 1.00 93.81 611 ASP A O 1
ATOM 4616 N N . VAL A 1 612 ? 46.253 -31.400 -43.829 1.00 92.12 612 VAL A N 1
ATOM 4617 C CA . VAL A 1 612 ? 46.959 -31.790 -42.609 1.00 92.12 612 VAL A CA 1
ATOM 4618 C C . VAL A 1 612 ? 48.420 -31.438 -42.811 1.00 92.12 612 VAL A C 1
ATOM 4620 O O . VAL A 1 612 ? 49.095 -31.996 -43.673 1.00 92.12 612 VAL A O 1
ATOM 4623 N N . SER A 1 613 ? 48.933 -30.539 -41.978 1.00 92.19 613 SER A N 1
ATOM 4624 C CA . SER A 1 613 ? 50.323 -30.102 -42.046 1.00 92.19 613 SER A CA 1
ATOM 4625 C C . SER A 1 613 ? 51.069 -30.449 -40.766 1.00 92.19 613 SER A C 1
ATOM 4627 O O . SER A 1 613 ? 50.568 -30.268 -39.658 1.00 92.19 613 SER A O 1
ATOM 4629 N N . VAL A 1 614 ? 52.299 -30.932 -40.919 1.00 92.44 614 VAL A N 1
ATOM 4630 C CA . VAL A 1 614 ? 53.245 -31.117 -39.818 1.00 92.44 614 VAL A CA 1
ATOM 4631 C C . VAL A 1 614 ? 54.526 -30.393 -40.199 1.00 92.44 614 VAL A C 1
ATOM 4633 O O . VAL A 1 614 ? 55.082 -30.624 -41.271 1.00 92.44 614 VAL A O 1
ATOM 4636 N N . LYS A 1 615 ? 54.973 -29.473 -39.347 1.00 92.81 615 LYS A N 1
ATOM 4637 C CA . LYS A 1 615 ? 56.166 -28.653 -39.565 1.00 92.81 615 LYS A CA 1
ATOM 4638 C C . LYS A 1 615 ? 57.079 -28.745 -38.355 1.00 92.81 615 LYS A C 1
ATOM 4640 O O . LYS A 1 615 ? 56.630 -28.585 -37.224 1.00 92.81 615 LYS A O 1
ATOM 4645 N N . THR A 1 616 ? 58.367 -28.921 -38.607 1.00 90.06 616 THR A N 1
ATOM 4646 C CA . THR A 1 616 ? 59.407 -28.787 -37.586 1.00 90.06 616 THR A CA 1
ATOM 4647 C C . THR A 1 616 ? 60.136 -27.479 -37.842 1.00 90.06 616 THR A C 1
ATOM 4649 O O . THR A 1 616 ? 60.705 -27.287 -38.915 1.00 90.06 616 THR A O 1
ATOM 4652 N N . VAL A 1 617 ? 60.084 -26.557 -36.886 1.00 88.06 617 VAL A N 1
ATOM 4653 C CA . VAL A 1 617 ? 60.701 -25.233 -36.998 1.00 88.06 617 VAL A CA 1
ATOM 4654 C C . VAL A 1 617 ? 61.890 -25.172 -36.052 1.00 88.06 617 VAL A C 1
ATOM 4656 O O . VAL A 1 617 ? 61.727 -25.296 -34.837 1.00 88.06 617 VAL A O 1
ATOM 4659 N N . PHE A 1 618 ? 63.070 -24.955 -36.626 1.00 88.00 618 PHE A N 1
ATOM 4660 C CA . PHE A 1 618 ? 64.317 -24.720 -35.907 1.00 88.00 618 PHE A CA 1
ATOM 4661 C C . PHE A 1 618 ? 64.550 -23.214 -35.823 1.00 88.00 618 PHE A C 1
ATOM 4663 O O . PHE A 1 618 ? 64.675 -22.553 -36.857 1.00 88.00 618 PHE A O 1
ATOM 4670 N N . ARG A 1 619 ? 64.590 -22.654 -34.611 1.00 80.44 619 ARG A N 1
ATOM 4671 C CA . ARG A 1 619 ? 65.020 -21.265 -34.421 1.00 80.44 619 ARG A CA 1
ATOM 4672 C C . ARG A 1 619 ? 66.501 -21.265 -34.091 1.00 80.44 619 ARG A C 1
ATOM 4674 O O . ARG A 1 619 ? 66.891 -21.575 -32.976 1.00 80.44 619 ARG A O 1
ATOM 4681 N N . LEU A 1 620 ? 67.320 -20.918 -35.077 1.00 73.81 620 LEU A N 1
ATOM 4682 C CA . LEU A 1 620 ? 68.706 -20.555 -34.819 1.00 73.81 620 LEU A CA 1
ATOM 4683 C C . LEU A 1 620 ? 68.679 -19.173 -34.156 1.00 73.81 620 LEU A C 1
ATOM 4685 O O . LEU A 1 620 ? 68.208 -18.212 -34.766 1.00 73.81 620 LEU A O 1
ATOM 4689 N N . LEU A 1 621 ? 69.090 -19.102 -32.888 1.00 66.50 621 LEU A N 1
ATOM 4690 C CA . LEU A 1 621 ? 69.361 -17.828 -32.221 1.00 66.50 621 LEU A CA 1
ATOM 4691 C C . LEU A 1 621 ? 70.350 -17.028 -33.094 1.00 66.50 621 LEU A C 1
ATOM 4693 O O . LEU A 1 621 ? 71.312 -17.631 -33.579 1.00 66.50 621 LEU A O 1
ATOM 4697 N N . PRO A 1 622 ? 70.106 -15.731 -33.352 1.00 52.56 622 PRO A N 1
ATOM 4698 C CA . PRO A 1 622 ? 71.081 -14.879 -34.025 1.00 52.56 622 PRO A CA 1
ATOM 4699 C C . PRO A 1 622 ? 72.352 -14.685 -33.193 1.00 52.56 622 PRO A C 1
ATOM 4701 O O . PRO A 1 622 ? 72.251 -14.669 -31.941 1.00 52.56 622 PRO A O 1
#

Foldseek 3Di:
DVDKDADWDKDKDWDDDPVQIKIKIKIWGCWIWDDDDVNLFKIKIQHGWMWMDTPQKTWTGFRKIWIWGPDDPPPDDDDDDDDDDDDDDDDDPDDDDPDPDVTLIFIKTKGDMFGHDPPATFWFWIWIATKDAQCVVCVVCVVFWVDKGAIKGWDGTFTFTDGGRGTWTWGKIWQEFADADDPPRPPPRDHDYVPGDHGFTWTCTPLPNKIKGFHTFMWIWGWDADPNFIKIKIFGQAWTWIDINPFKIKTWHHRWMFIDTPNHTFWTWIWMWIAQDWDDDPPFKIWTKTWHRWIWTAPGNPGATETEGEMETQEMEGEDADDLQCVVDVDPPPPDPPPDSLNVDVNQQQYWYFYFYWYPWYWYDYPFKTWIKTFGRWTWGGHPNFIATAGKIKTPWMWGDDPLFDWIWGGKIFMWGGDRPDGPQWTWTWMKTWTWDAAPVRDIWIKIKTWTGIPVDIDIWIATPVGDGRVQRVCCGNVSDGPVRVLVVVVVVVVPDDPPDDDPDDDPSQVVVQVVQQVVVFVVVCVSPFVPCCVVVVFPGWTWGDGPFKIKIWTWHPPDPFKIWIWMWMDGPFWIKIKIKIWGDDPQQKIKIWIWIWTDTPDPVDDTDIDIDIDIDHDDDD

Secondary structure (DSSP, 8-state):
--EEEEEEEEEEEEEEETTEEEEEEEEEEEEEEEE-TT-TTEEEEEEEEEEEEETTEEEEEEEEEEEEE----TTS----------------SS-S---------EEEEEEEEEEEETTEEEEEEEEEEEEEETHHHHHH-TTTEEE--SEEEEEEEEEEEEESSS-EEEEEEE-PPPPB--TT--TT---BPTTPPP--EEEEETTT-S-EEEEEEEEEEEEEEETTEEEEEEEEEEEEEEEETTTEEEEEPTT-EEEEETTEEEEEEEEEEEEEEEEEETTTEEEEEEEEEEEEEESSSSSPPEEEEEEEEEEEEEE----GGGGTS----SSPP---GGGS-HHHHT-EEEEEEEEEEEEEE-SSEEEEEEEEEEEEEEETTEEEEEEEEEEEEEEEE-TT-S-EE-EEEEEEEE-TTS-TTSPEEEEEEEEEEE-TTS-EEEEEEEEEEEGGG-EEEEEETT---HHHHHHHHHHS--HHHHHHHHHTTTTSS-S-----SS-HHHHHHHHHHHHHHHHHHHHHHHHHHHHHH--SEEEEEEETTEEEEEEEEEEETTEEEEEEEEEETTEEEEEEEEEEE-TTSEEEEEEEEEEEESSTTSPPEEEEEEEEEE----

pLDDT: mean 84.86, std 16.59, range [35.34, 98.25]